Protein 7QF8 (pdb70)

Organism: NCBI:txid861266

Solvent-accessible surface area: 19328 Å² total; per-residue (Å²): 114,22,46,88,63,15,19,0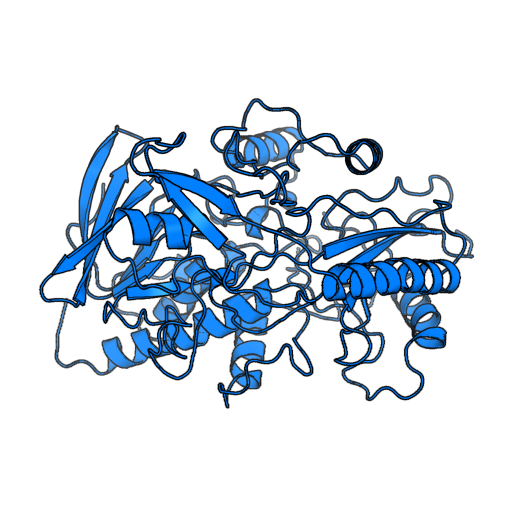,0,0,10,9,1,11,18,13,0,0,0,0,0,32,0,0,11,66,68,3,86,57,4,44,2,1,0,1,12,26,4,32,62,18,15,139,46,46,0,6,3,1,85,48,40,162,74,87,121,55,52,47,120,9,36,146,46,0,4,32,78,17,43,89,58,57,32,13,101,47,23,47,19,12,100,74,43,57,77,109,11,43,33,0,5,12,20,23,152,119,12,55,44,61,134,76,64,57,0,0,30,15,0,3,6,8,3,0,0,0,10,52,3,0,33,38,29,1,11,0,0,51,7,6,40,142,4,72,4,113,46,6,131,40,9,89,96,3,0,75,24,0,32,115,1,0,34,29,42,52,124,15,17,94,66,8,94,22,8,79,51,2,62,104,97,0,25,89,52,14,34,167,79,46,84,95,64,56,94,13,46,43,2,13,4,0,9,86,161,109,50,32,5,13,1,0,0,18,25,0,5,9,112,40,1,91,102,13,123,63,27,98,42,10,19,42,1,10,7,24,101,3,13,54,108,151,42,62,8,21,0,0,30,0,45,9,91,153,69,43,78,78,74,106,0,46,11,129,21,0,0,0,8,20,44,6,1,34,2,0,1,5,0,65,29,22,49,4,101,28,116,2,18,0,44,26,1,1,5,0,22,6,0,8,9,5,0,86,9,149,92,128,173,84,12,44,83,44,5,1,11,6,16,10,4,10,26,68,153,20,20,14,0,2,3,1,2,1,38,63,4,14,40,8,42,12,16,108,56,21,118,144,21,76,3,4,6,0,0,0,1,2,2,4,14,14,36,52,69,109,98,6,54,3,13,14,50,60,139,74,127,49,72,31,43,14,1,18,10,87,0,17,4,118,21,17,156,172,9,93,92,26,17,60,94,0,96,122,29,0,31,133,0,0,130,16,0,2,91,40,68,53,165,191,25,64,66,10,45,36,0,6,7,28,28,9,0,1,0,1,29,3,10,117,83,93,94,33,86,7,1,0,11,28,22,1,38,1,77,90,3,64,8,0,0,0,4,8,33,3,2,2,14,20,28,7,0,3,13,1,21,0,8,2,0,0,3,2,1,49,0,0,64,77,0,3,107,57,36,89,76,53,184,113,162,128

Sequence (494 aa):
RYPAAVDVAIVGSGPTASAYARILSEEAPGATIAMFEVGPTVSNPPGAHVKNIEDPDSRSLAQRASEGPGAGAATVNSPGAVKSGERRARPGTYLLQDGYAFPGEDGMPVAAMSSNVGGMAAHWTAACPRPGGKERIPFLPDLEELLNDADRLLGVTTHAFDGAPFSDLVRERLAAVVDQGRTPAFRVQPMPLAVHRGALVWSGSDVVMGEATRDNPQFELFDESLVTRVLVEDGTAAGVEVQDRRSGDTYQVAARYVVVGADALRTPQLLWASGIRPDALGRYLNDQAQVVFASRLRDVQALSEQSGVAWVPYTDEAPFHGQIMQLDASPVPLADDDPIVPGSIVGLGLFCAKDLQREDRVAFDDDTRDSYGLPAMRIHYRLTERDHVVLDRARQEIVRLGKAVGEPLDERPFVLPPGASLHYQGTTRMGETDDGESVCSPDSQVWQVPGLFVAGNGVIPTATACNPTLTSVALAVRGARKIAEEITSSLLMS

Secondary structure (DSSP, 8-state):
---SEEEEEEE--SHHHHHHHHHHHHH-TT--EEEE-SSPP-SSSTT--GGG---HHHHHHHHHTTSGGGTTS-B--SHHHHHTT-S-BPTT-EE-SSSS--TTS---TT-EE--STTGGGGT---B-PPP-GGGS-TT-TTHHHHHHHHHHHHTEES-TTTT-SSHHHHHHHHHHHH-TT--GGGS-EEPPEEEE----EE--HHHHHHHHHHT-TTEEEESSEEEEEEEEETTEEEEEEEEETTT--EEEEEEEEEEE-S-TTHHHHHHHHTT---TTTTBS-EE-EEEEEEEEES-------SS-EEEE---SSS-EEEEEEEGGG-SS---PPPSSSTT-EEEEEEEEPP---TT-EEEEEEEEE-TTSSEEEEEE----HHHHHHHHHHHHHHHHHHHHHEEESSSS-EEPPTTTT--EE-TT-B-SS-SSS-SB-TTSBBTTSTTEEE-SGGG--S---S--HHHHHHHHHHHHHHHHHHHHH-S---

Foldseek 3Di:
DDDQAFAEEEEAAALLSLLLLQLCLVQVQVGFYEYEFQAEQLDPPGQAALLVVPDPVSSQVSQLSFAQPCSVPDAADAQVSQQVQPLHHHTQKYFAPDQQDDPPFQGASNAIWTGYNQTCLSPALFQQADADDLLDDPVDPCLVVLLVVLCQLLVWDQCLQVVADAAVVLQVLLQVVAVVPDDPSQGKGRGTGSWDPVPIHHGTSCSNNDPSSVVRPSYDYHYSKDFQEQDADPQAGFFTWIQNNVPRDIDTYTHRFYEYARAQQVSLQRCVSHVNDFLQAFFLKDFWWKKKFKAFADDDDSDDNHHHKMWRDADPVQFKIKIKGFQVSDRHRNDDADPRDGSRMIMMMITGFAPGDRQQGWDFAQVDADPVRTTDTNGGHHGDPVNVVSVVSVQVVRVVSRVSRHGIPDPGMGTGRRNVRNQIEQNQEEDPDSPRNHQYHLLQAGPRHHSYGYFDRNHRDTRHNDRCPSSRSSSSNSNSVVSSVCSVPDPDDD

InterPro domains:
  IPR000172 Glucose-methanol-choline oxidoreductase, N-terminal [PF00732] (226-295)
  IPR007867 Glucose-methanol-choline oxidoreductase, C-terminal [PF05199] (383-493)
  IPR036188 FAD/NAD(P)-binding domain superfamily [G3DSA:3.50.50.60] (4-325)
  IPR036188 FAD/NAD(P)-binding domain superfamily [G3DSA:3.50.50.60] (403-504)
  IPR036188 FAD/NAD(P)-binding domain superfamily [SSF51905] (10-504)
  IPR051473 Pyranose 2-oxidase-like [PTHR42784] (9-503)

Structure (mmCIF, N/CA/C/O backbone):
data_7QF8
#
_entry.id   7QF8
#
_cell.length_a   78.448
_cell.length_b   78.796
_cell.length_c   151.313
_cell.angle_alpha   90.000
_cell.angle_beta   90.000
_cell.angle_gamma   90.000
#
_symmetry.space_group_name_H-M   'C 2 2 21'
#
loop_
_entity.id
_entity.type
_entity.pdbx_description
1 polymer 'GMC oxidoreductase family protein'
2 non-polymer 'SULFATE ION'
3 non-polymer 2-AMINO-2-HYDROXYMETHYL-PROPANE-1,3-DIOL
4 non-polymer 'FLAVIN-ADENINE DINUCLEOTIDE'
5 water water
#
loop_
_atom_site.group_PDB
_atom_site.id
_atom_site.type_symbol
_atom_site.label_atom_id
_atom_site.label_alt_id
_atom_site.label_comp_id
_atom_site.label_asym_id
_atom_site.label_entity_id
_atom_site.label_seq_id
_atom_site.pdbx_PDB_ins_code
_atom_site.Cartn_x
_atom_site.Cartn_y
_atom_site.Cartn_z
_atom_site.occupancy
_atom_site.B_iso_or_equiv
_atom_site.auth_seq_id
_atom_site.auth_comp_id
_atom_site.auth_asym_id
_atom_site.auth_atom_id
_atom_site.pdbx_PDB_model_num
ATOM 1 N N . ARG A 1 5 ? -6.189 24.934 73.495 1.00 51.02 5 ARG A N 1
ATOM 2 C CA . ARG A 1 5 ? -4.787 25.364 73.428 1.00 51.07 5 ARG A CA 1
ATOM 3 C C . ARG A 1 5 ? -4.533 26.233 72.209 1.00 50.83 5 ARG A C 1
ATOM 4 O O . ARG A 1 5 ? -3.815 27.239 72.279 1.00 50.94 5 ARG A O 1
ATOM 12 N N . TYR A 1 6 ? -5.116 25.841 71.081 1.00 50.15 6 TYR A N 1
ATOM 13 C CA . TYR A 1 6 ? -4.867 26.516 69.816 1.00 48.75 6 TYR A CA 1
ATOM 14 C C . TYR A 1 6 ? -5.978 27.483 69.418 1.00 49.55 6 TYR A C 1
ATOM 15 O O . TYR A 1 6 ? -7.147 27.230 69.700 1.00 50.50 6 TYR A O 1
ATOM 24 N N . PRO A 1 7 ? -5.644 28.574 68.711 1.00 49.68 7 PRO A N 1
ATOM 25 C CA . PRO A 1 7 ? -6.700 29.462 68.207 1.00 49.79 7 PRO A CA 1
ATOM 26 C C . PRO A 1 7 ? -7.544 28.762 67.128 1.00 49.53 7 PRO A C 1
ATOM 27 O O . PRO A 1 7 ? -7.043 27.887 66.423 1.00 49.82 7 PRO A O 1
ATOM 31 N N . ALA A 1 8 ? -8.823 29.129 67.013 1.00 49.18 8 ALA A N 1
ATOM 32 C CA . ALA A 1 8 ? -9.702 28.538 65.999 1.00 49.14 8 ALA A CA 1
ATOM 33 C C . ALA A 1 8 ? -9.225 28.936 64.594 1.00 48.71 8 ALA A C 1
ATOM 34 O O . ALA A 1 8 ? -9.265 28.115 63.680 1.00 49.00 8 ALA A O 1
ATOM 36 N N . ALA A 1 9 ? -8.726 30.171 64.435 1.00 47.85 9 ALA A N 1
ATOM 37 C CA . ALA A 1 9 ? -8.208 30.637 63.153 1.00 47.69 9 ALA A CA 1
ATOM 38 C C . ALA A 1 9 ? -7.064 31.653 63.277 1.00 47.70 9 ALA A C 1
ATOM 39 O O . ALA A 1 9 ? -6.950 32.367 64.275 1.00 48.01 9 ALA A O 1
ATOM 41 N N . VAL A 1 10 ? -6.214 31.707 62.245 1.00 47.26 10 VAL A N 1
ATOM 42 C CA . VAL A 1 10 ? -5.096 32.639 62.124 1.00 47.01 10 VAL A CA 1
ATOM 43 C C . VAL A 1 10 ? -5.012 33.080 60.637 1.00 46.84 10 VAL A C 1
ATOM 44 O O . VAL A 1 10 ? -5.645 32.473 59.775 1.00 46.69 10 VAL A O 1
ATOM 48 N N . ASP A 1 11 ? -4.205 34.105 60.330 1.00 46.64 11 ASP A N 1
ATOM 49 C CA . ASP A 1 11 ? -3.980 34.506 58.946 1.00 46.28 11 ASP A CA 1
ATOM 50 C C . ASP A 1 11 ? -2.924 33.536 58.371 1.00 45.00 11 ASP A C 1
ATOM 51 O O . ASP A 1 11 ? -3.135 32.959 57.308 1.00 45.27 11 ASP A O 1
ATOM 56 N N . VAL A 1 12 ? -1.817 33.329 59.103 1.00 43.47 12 VAL A N 1
ATOM 57 C CA . VAL A 1 12 ? -0.721 32.444 58.698 1.00 42.55 12 VAL A CA 1
ATOM 58 C C . VAL A 1 12 ? -0.471 31.336 59.729 1.00 40.37 12 VAL A C 1
ATOM 59 O O . VAL A 1 12 ? -0.295 31.612 60.914 1.00 39.47 12 VAL A O 1
ATOM 63 N N . ALA A 1 13 ? -0.460 30.079 59.266 1.00 39.02 13 ALA A N 1
ATOM 64 C CA . ALA A 1 13 ? -0.100 28.931 60.089 1.00 37.67 13 ALA A CA 1
ATOM 65 C C . ALA A 1 13 ? 1.252 28.457 59.570 1.00 35.98 13 ALA A C 1
ATOM 66 O O . ALA A 1 13 ? 1.429 28.272 58.358 1.00 36.02 13 ALA A O 1
ATOM 68 N N . ILE A 1 14 ? 2.234 28.353 60.452 1.00 35.14 14 ILE A N 1
ATOM 69 C CA . ILE A 1 14 ? 3.583 27.924 60.066 1.00 34.40 14 ILE A CA 1
ATOM 70 C C . ILE A 1 14 ? 3.912 26.587 60.695 1.00 34.21 14 ILE A C 1
ATOM 71 O O . ILE A 1 14 ? 3.783 26.414 61.925 1.00 33.38 14 ILE A O 1
ATOM 76 N N . VAL A 1 15 ? 4.329 25.642 59.858 1.00 34.59 15 VAL A N 1
ATOM 77 C CA . VAL A 1 15 ? 4.730 24.310 60.289 1.00 36.21 15 VAL A CA 1
ATOM 78 C C . VAL A 1 15 ? 6.251 24.247 60.455 1.00 37.66 15 VAL A C 1
ATOM 79 O O . VAL A 1 15 ? 6.990 24.514 59.519 1.00 38.14 15 VAL A O 1
ATOM 83 N N . GLY A 1 16 ? 6.696 23.911 61.660 1.00 37.29 16 GLY A N 1
ATOM 84 C CA . GLY A 1 16 ? 8.105 23.851 61.974 1.00 37.39 16 GLY A CA 1
ATOM 85 C C . GLY A 1 16 ? 8.632 25.147 62.556 1.00 37.00 16 GLY A C 1
ATOM 86 O O . GLY A 1 16 ? 7.997 26.200 62.439 1.00 36.76 16 GLY A O 1
ATOM 87 N N . SER A 1 17 ? 9.803 25.079 63.184 1.00 36.59 17 SER A N 1
ATOM 88 C CA . SER A 1 17 ? 10.417 26.253 63.789 1.00 36.49 17 SER A CA 1
ATOM 89 C C . SER A 1 17 ? 11.913 26.327 63.551 1.00 36.49 17 SER A C 1
ATOM 90 O O . SER A 1 17 ? 12.626 26.945 64.343 1.00 36.04 17 SER A O 1
ATOM 93 N N . GLY A 1 18 ? 12.370 25.771 62.428 1.00 36.52 18 GLY A N 1
ATOM 94 C CA . GLY A 1 18 ? 13.760 25.890 62.008 1.00 35.67 18 GLY A CA 1
ATOM 95 C C . GLY A 1 18 ? 14.018 27.279 61.439 1.00 35.00 18 GLY A C 1
ATOM 96 O O . GLY A 1 18 ? 13.125 28.122 61.428 1.00 34.13 18 GLY A O 1
ATOM 97 N N . PRO A 1 19 ? 15.235 27.559 60.947 1.00 35.76 19 PRO A N 1
ATOM 98 C CA . PRO A 1 19 ? 15.525 28.904 60.409 1.00 36.45 19 PRO A CA 1
ATOM 99 C C . PRO A 1 19 ? 14.681 29.358 59.218 1.00 36.60 19 PRO A C 1
ATOM 100 O O . PRO A 1 19 ? 14.478 30.569 59.097 1.00 37.14 19 PRO A O 1
ATOM 104 N N . THR A 1 20 ? 14.192 28.436 58.351 1.00 35.42 20 THR A N 1
ATOM 105 C CA . THR A 1 20 ? 13.365 28.856 57.205 1.00 35.57 20 THR A CA 1
ATOM 106 C C . THR A 1 20 ? 11.935 29.225 57.619 1.00 35.94 20 THR A C 1
ATOM 107 O O . THR A 1 20 ? 11.440 30.258 57.189 1.00 35.57 20 THR A O 1
ATOM 111 N N . ALA A 1 21 ? 11.300 28.428 58.497 1.00 35.97 21 ALA A N 1
ATOM 112 C CA . ALA A 1 21 ? 9.988 28.758 59.040 1.00 36.33 21 ALA A CA 1
ATOM 113 C C . ALA A 1 21 ? 10.111 30.024 59.908 1.00 36.08 21 ALA A C 1
ATOM 114 O O . ALA A 1 21 ? 9.213 30.867 59.895 1.00 35.54 21 ALA A O 1
ATOM 116 N N . SER A 1 22 ? 11.227 30.158 60.652 1.00 36.04 22 SER A N 1
ATOM 117 C CA . SER A 1 22 ? 11.492 31.328 61.481 1.00 36.31 22 SER A CA 1
ATOM 118 C C . SER A 1 22 ? 11.654 32.588 60.623 1.00 36.66 22 SER A C 1
ATOM 119 O O . SER A 1 22 ? 11.259 33.668 61.055 1.00 37.24 22 SER A O 1
ATOM 122 N N . ALA A 1 23 ? 12.201 32.451 59.397 1.00 36.12 23 ALA A N 1
ATOM 123 C CA . ALA A 1 23 ? 12.328 33.567 58.455 1.00 36.42 23 ALA A CA 1
ATOM 124 C C . ALA A 1 23 ? 10.942 34.095 58.053 1.00 36.18 23 ALA A C 1
ATOM 125 O O . ALA A 1 23 ? 10.766 35.305 57.951 1.00 36.21 23 ALA A O 1
ATOM 127 N N . TYR A 1 24 ? 9.952 33.207 57.837 1.00 36.06 24 TYR A N 1
ATOM 128 C CA . TYR A 1 24 ? 8.586 33.653 57.519 1.00 36.48 24 TYR A CA 1
ATOM 129 C C . TYR A 1 24 ? 8.021 34.468 58.691 1.00 36.73 24 TYR A C 1
ATOM 130 O O . TYR A 1 24 ? 7.517 35.574 58.478 1.00 37.18 24 TYR A O 1
ATOM 139 N N . ALA A 1 25 ? 8.199 33.968 59.943 1.00 36.26 25 ALA A N 1
ATOM 140 C CA . ALA A 1 25 ? 7.701 34.646 61.136 1.00 36.84 25 ALA A CA 1
ATOM 141 C C . ALA A 1 25 ? 8.295 36.036 61.312 1.00 37.70 25 ALA A C 1
ATOM 142 O O . ALA A 1 25 ? 7.591 36.957 61.707 1.00 37.84 25 ALA A O 1
ATOM 144 N N . ARG A 1 26 ? 9.579 36.185 60.994 1.00 38.12 26 ARG A N 1
ATOM 145 C CA . ARG A 1 26 ? 10.318 37.430 61.134 1.00 38.57 26 ARG A CA 1
ATOM 146 C C . ARG A 1 26 ? 9.894 38.490 60.130 1.00 38.62 26 ARG A C 1
ATOM 147 O O . ARG A 1 26 ? 9.686 39.624 60.518 1.00 38.61 26 ARG A O 1
ATOM 155 N N . ILE A 1 27 ? 9.840 38.151 58.843 1.00 39.04 27 ILE A N 1
ATOM 156 C CA . ILE A 1 27 ? 9.446 39.099 57.806 1.00 39.28 27 ILE A CA 1
ATOM 157 C C . ILE A 1 27 ? 7.989 39.456 57.923 1.00 39.32 27 ILE A C 1
ATOM 158 O O . ILE A 1 27 ? 7.640 40.614 57.699 1.00 39.82 27 ILE A O 1
ATOM 163 N N . LEU A 1 28 ? 7.129 38.488 58.291 1.00 39.03 28 LEU A N 1
ATOM 164 C CA . LEU A 1 28 ? 5.721 38.791 58.506 1.00 40.31 28 LEU A CA 1
ATOM 165 C C . LEU A 1 28 ? 5.573 39.712 59.731 1.00 40.63 28 LEU A C 1
ATOM 166 O O . LEU A 1 28 ? 4.738 40.604 59.697 1.00 39.86 28 LEU A O 1
ATOM 171 N N . SER A 1 29 ? 6.414 39.540 60.777 1.00 41.23 29 SER A N 1
ATOM 172 C CA . SER A 1 29 ? 6.329 40.419 61.951 1.00 42.10 29 SER A CA 1
ATOM 173 C C . SER A 1 29 ? 6.820 41.823 61.583 1.00 43.39 29 SER A C 1
ATOM 174 O O . SER A 1 29 ? 6.257 42.807 62.055 1.00 43.86 29 SER A O 1
ATOM 177 N N . GLU A 1 30 ? 7.860 41.918 60.748 1.00 43.68 30 GLU A N 1
ATOM 178 C CA . GLU A 1 30 ? 8.383 43.223 60.326 1.00 44.61 30 GLU A CA 1
ATOM 179 C C . GLU A 1 30 ? 7.475 43.939 59.304 1.00 45.57 30 GLU A C 1
ATOM 180 O O . GLU A 1 30 ? 7.259 45.138 59.428 1.00 46.33 30 GLU A O 1
ATOM 186 N N . GLU A 1 31 ? 6.993 43.226 58.270 1.00 45.59 31 GLU A N 1
ATOM 187 C CA . GLU A 1 31 ? 6.270 43.811 57.134 1.00 45.84 31 GLU A CA 1
ATOM 188 C C . GLU A 1 31 ? 4.748 43.729 57.164 1.00 46.79 31 GLU A C 1
ATOM 189 O O . GLU A 1 31 ? 4.114 44.543 56.505 1.00 47.38 31 GLU A O 1
ATOM 195 N N . ALA A 1 32 ? 4.155 42.790 57.908 1.00 47.12 32 ALA A N 1
ATOM 196 C CA . ALA A 1 32 ? 2.690 42.700 58.050 1.00 47.32 32 ALA A CA 1
ATOM 197 C C . ALA A 1 32 ? 2.383 42.617 59.560 1.00 48.18 32 ALA A C 1
ATOM 198 O O . ALA A 1 32 ? 1.989 41.573 60.053 1.00 47.92 32 ALA A O 1
ATOM 200 N N . PRO A 1 33 ? 2.616 43.701 60.321 1.00 49.54 33 PRO A N 1
ATOM 201 C CA . PRO A 1 33 ? 2.519 43.612 61.794 1.00 50.41 33 PRO A CA 1
ATOM 202 C C . PRO A 1 33 ? 1.182 43.223 62.442 1.00 52.42 33 PRO A C 1
ATOM 203 O O . PRO A 1 33 ? 1.208 42.727 63.585 1.00 53.85 33 PRO A O 1
ATOM 207 N N . GLY A 1 34 ? 0.057 43.421 61.762 1.00 51.86 34 GLY A N 1
ATOM 208 C CA . GLY A 1 34 ? -1.233 43.060 62.354 1.00 51.80 34 GLY A CA 1
ATOM 209 C C . GLY A 1 34 ? -1.683 41.627 62.117 1.00 50.89 34 GLY A C 1
ATOM 210 O O . GLY A 1 34 ? -2.616 41.147 62.772 1.00 50.58 34 GLY A O 1
ATOM 211 N N . ALA A 1 35 ? -1.031 40.937 61.184 1.00 49.74 35 ALA A N 1
ATOM 212 C CA . ALA A 1 35 ? -1.363 39.561 60.830 1.00 49.09 35 ALA A CA 1
ATOM 213 C C . ALA A 1 35 ? -1.134 38.560 61.977 1.00 48.55 35 ALA A C 1
ATOM 214 O O . ALA A 1 35 ? -0.058 38.541 62.566 1.00 48.80 35 ALA A O 1
ATOM 216 N N . THR A 1 36 ? -2.139 37.718 62.269 1.00 47.75 36 THR A N 1
ATOM 217 C CA . THR A 1 36 ? -2.029 36.702 63.310 1.00 47.41 36 THR A CA 1
ATOM 218 C C . THR A 1 36 ? -1.278 35.512 62.748 1.00 46.38 36 THR A C 1
ATOM 219 O O . THR A 1 36 ? -1.544 35.071 61.627 1.00 46.98 36 THR A O 1
ATOM 223 N N . ILE A 1 37 ? -0.296 35.037 63.495 1.00 44.77 37 ILE A N 1
ATOM 224 C CA . ILE A 1 37 ? 0.549 33.928 63.072 1.00 44.25 37 ILE A CA 1
ATOM 225 C C . ILE A 1 37 ? 0.616 32.882 64.186 1.00 43.40 37 ILE A C 1
ATOM 226 O O . ILE A 1 37 ? 0.831 33.228 65.349 1.00 43.08 37 ILE A O 1
ATOM 231 N N . ALA A 1 38 ? 0.445 31.613 63.832 1.00 42.33 38 ALA A N 1
ATOM 232 C CA . ALA A 1 38 ? 0.605 30.530 64.783 1.00 41.69 38 ALA A CA 1
ATOM 233 C C . ALA A 1 38 ? 1.699 29.613 64.207 1.00 40.44 38 ALA A C 1
ATOM 234 O O . ALA A 1 38 ? 1.589 29.183 63.065 1.00 40.37 38 ALA A O 1
ATOM 236 N N . MET A 1 39 ? 2.784 29.386 64.963 1.00 39.05 39 MET A N 1
ATOM 237 C CA . MET A 1 39 ? 3.881 28.510 64.554 1.00 38.12 39 MET A CA 1
ATOM 238 C C . MET A 1 39 ? 3.783 27.232 65.381 1.00 37.47 39 MET A C 1
ATOM 239 O O . MET A 1 39 ? 3.611 27.293 66.601 1.00 37.28 39 MET A O 1
ATOM 244 N N . PHE A 1 40 ? 3.794 26.081 64.723 1.00 37.40 40 PHE A N 1
ATOM 245 C CA . PHE A 1 40 ? 3.630 24.795 65.421 1.00 37.85 40 PHE A CA 1
ATOM 246 C C . PHE A 1 40 ? 4.851 23.937 65.233 1.00 36.69 40 PHE A C 1
ATOM 247 O O . PHE A 1 40 ? 5.175 23.603 64.102 1.00 36.50 40 PHE A O 1
ATOM 255 N N . GLU A 1 41 ? 5.477 23.515 66.331 1.00 35.84 41 GLU A N 1
ATOM 256 C CA . GLU A 1 41 ? 6.684 22.697 66.294 1.00 36.07 41 GLU A CA 1
ATOM 257 C C . GLU A 1 41 ? 6.405 21.402 67.055 1.00 37.67 41 GLU A C 1
ATOM 258 O O . GLU A 1 41 ? 5.931 21.453 68.193 1.00 37.51 41 GLU A O 1
ATOM 264 N N . VAL A 1 42 ? 6.694 20.244 66.439 1.00 38.46 42 VAL A N 1
ATOM 265 C CA . VAL A 1 42 ? 6.447 18.932 67.046 1.00 38.90 42 VAL A CA 1
ATOM 266 C C . VAL A 1 42 ? 7.322 18.651 68.263 1.00 39.70 42 VAL A C 1
ATOM 267 O O . VAL A 1 42 ? 6.879 17.994 69.205 1.00 40.47 42 VAL A O 1
ATOM 271 N N . GLY A 1 43 ? 8.556 19.138 68.233 1.00 39.53 43 GLY A N 1
ATOM 272 C CA . GLY A 1 43 ? 9.504 18.934 69.310 1.00 39.33 43 GLY A CA 1
ATOM 273 C C . GLY A 1 43 ? 9.306 19.889 70.459 1.00 40.15 43 GLY A C 1
ATOM 274 O O . GLY A 1 43 ? 8.543 20.845 70.368 1.00 40.86 43 GLY A O 1
ATOM 275 N N . PRO A 1 44 ? 9.977 19.630 71.580 1.00 40.25 44 PRO A N 1
ATOM 276 C CA . PRO A 1 44 ? 9.853 20.534 72.733 1.00 40.67 44 PRO A CA 1
ATOM 277 C C . PRO A 1 44 ? 10.760 21.774 72.632 1.00 41.86 44 PRO A C 1
ATOM 278 O O . PRO A 1 44 ? 11.644 21.846 71.780 1.00 41.71 44 PRO A O 1
ATOM 282 N N . THR A 1 45 ? 10.572 22.744 73.540 1.00 42.87 45 THR A N 1
ATOM 283 C CA . THR A 1 45 ? 11.462 23.905 73.631 1.00 43.55 45 THR A CA 1
ATOM 284 C C . THR A 1 45 ? 12.645 23.422 74.442 1.00 43.56 45 THR A C 1
ATOM 285 O O . THR A 1 45 ? 12.461 22.910 75.552 1.00 43.67 45 THR A O 1
ATOM 289 N N . VAL A 1 46 ? 13.864 23.542 73.900 1.00 43.19 46 VAL A N 1
ATOM 290 C CA . VAL A 1 46 ? 15.057 23.033 74.595 1.00 43.80 46 VAL A CA 1
ATOM 291 C C . VAL A 1 46 ? 16.057 24.137 74.969 1.00 45.52 46 VAL A C 1
ATOM 292 O O . VAL A 1 46 ? 17.166 23.825 75.390 1.00 46.34 46 VAL A O 1
ATOM 296 N N . SER A 1 47 ? 15.697 25.409 74.777 1.00 45.82 47 SER A N 1
ATOM 297 C CA . SER A 1 47 ? 16.624 26.513 74.977 1.00 45.85 47 SER A CA 1
ATOM 298 C C . SER A 1 47 ? 15.898 27.846 75.179 1.00 45.90 47 SER A C 1
ATOM 299 O O . SER A 1 47 ? 14.699 27.946 74.928 1.00 45.63 47 SER A O 1
ATOM 302 N N . ASN A 1 48 ? 16.634 28.874 75.615 1.00 46.45 48 ASN A N 1
ATOM 303 C CA . ASN A 1 48 ? 16.082 30.189 75.928 1.00 47.28 48 ASN A CA 1
ATOM 304 C C . ASN A 1 48 ? 17.012 31.281 75.377 1.00 47.82 48 ASN A C 1
ATOM 305 O O . ASN A 1 48 ? 18.204 31.288 75.688 1.00 48.59 48 ASN A O 1
ATOM 310 N N . PRO A 1 49 ? 16.492 32.238 74.586 1.00 47.11 49 PRO A N 1
ATOM 311 C CA . PRO A 1 49 ? 15.103 32.325 74.092 1.00 47.01 49 PRO A CA 1
ATOM 312 C C . PRO A 1 49 ? 14.742 31.141 73.184 1.00 46.67 49 PRO A C 1
ATOM 313 O O . PRO A 1 49 ? 15.631 30.442 72.724 1.00 46.55 49 PRO A O 1
ATOM 317 N N . PRO A 1 50 ? 13.442 30.836 72.968 1.00 46.34 50 PRO A N 1
ATOM 318 C CA . PRO A 1 50 ? 13.091 29.670 72.132 1.00 45.60 50 PRO A CA 1
ATOM 319 C C . PRO A 1 50 ? 13.855 29.558 70.807 1.00 44.27 50 PRO A C 1
ATOM 320 O O . PRO A 1 50 ? 13.934 30.515 70.027 1.00 44.45 50 PRO A O 1
ATOM 324 N N . GLY A 1 51 ? 14.429 28.389 70.581 1.00 42.43 51 GLY A N 1
ATOM 325 C CA . GLY A 1 51 ? 15.180 28.120 69.369 1.00 41.49 51 GLY A CA 1
ATOM 326 C C . GLY A 1 51 ? 16.647 28.508 69.423 1.00 40.47 51 GLY A C 1
ATOM 327 O O . GLY A 1 51 ? 17.333 28.434 68.396 1.00 38.81 51 GLY A O 1
ATOM 328 N N . ALA A 1 52 ? 17.138 28.973 70.596 1.00 39.99 52 ALA A N 1
ATOM 329 C CA . ALA A 1 52 ? 18.558 29.336 70.722 1.00 40.82 52 ALA A CA 1
ATOM 330 C C . ALA A 1 52 ? 19.443 28.097 70.638 1.00 42.15 52 ALA A C 1
ATOM 331 O O . ALA A 1 52 ? 18.989 26.994 70.934 1.00 43.47 52 ALA A O 1
ATOM 333 N N . HIS A 1 53 ? 20.700 28.270 70.239 1.00 42.26 53 HIS A N 1
ATOM 334 C CA . HIS A 1 53 ? 21.647 27.167 70.117 1.00 42.42 53 HIS A CA 1
ATOM 335 C C . HIS A 1 53 ? 21.914 26.450 71.433 1.00 43.79 53 HIS A C 1
ATOM 336 O O . HIS A 1 53 ? 22.127 27.107 72.457 1.00 43.51 53 HIS A O 1
ATOM 343 N N . VAL A 1 54 ? 21.924 25.102 71.414 1.00 45.34 54 VAL A N 1
ATOM 344 C CA . VAL A 1 54 ? 22.191 24.344 72.634 1.00 47.99 54 VAL A CA 1
ATOM 345 C C . VAL A 1 54 ? 23.629 24.554 73.151 1.00 50.21 54 VAL A C 1
ATOM 346 O O . VAL A 1 54 ? 23.837 24.399 74.346 1.00 50.08 54 VAL A O 1
ATOM 350 N N . LYS A 1 55 ? 24.598 24.956 72.292 1.00 51.62 55 LYS A N 1
ATOM 351 C CA . LYS A 1 55 ? 25.977 25.157 72.773 1.00 53.65 55 LYS A CA 1
ATOM 352 C C . LYS A 1 55 ? 26.132 26.420 73.644 1.00 55.51 55 LYS A C 1
ATOM 353 O O . LYS A 1 55 ? 27.078 26.509 74.439 1.00 56.04 55 LYS A O 1
ATOM 359 N N . ASN A 1 56 ? 25.160 27.342 73.582 1.00 56.25 56 ASN A N 1
ATOM 360 C CA . ASN A 1 56 ? 25.167 28.519 74.443 1.00 57.84 56 ASN A CA 1
ATOM 361 C C . ASN A 1 56 ? 24.667 28.167 75.888 1.00 58.91 56 ASN A C 1
ATOM 362 O O . ASN A 1 56 ? 24.683 29.034 76.766 1.00 59.43 56 ASN A O 1
ATOM 367 N N . ILE A 1 57 ? 24.237 26.893 76.133 1.00 58.99 57 ILE A N 1
ATOM 368 C CA . ILE A 1 57 ? 23.825 26.411 77.456 1.00 59.33 57 ILE A CA 1
ATOM 369 C C . ILE A 1 57 ? 25.133 26.049 78.163 1.00 60.95 57 ILE A C 1
ATOM 370 O O . ILE A 1 57 ? 25.814 25.106 77.752 1.00 60.79 57 ILE A O 1
ATOM 375 N N . GLU A 1 58 ? 25.509 26.829 79.184 1.00 61.89 58 GLU A N 1
ATOM 376 C CA . GLU A 1 58 ? 26.775 26.651 79.879 1.00 63.69 58 GLU A CA 1
ATOM 377 C C . GLU A 1 58 ? 26.947 25.285 80.556 1.00 64.31 58 GLU A C 1
ATOM 378 O O . GLU A 1 58 ? 28.012 24.683 80.435 1.00 64.65 58 GLU A O 1
ATOM 384 N N . ASP A 1 59 ? 25.917 24.810 81.274 1.00 64.13 59 ASP A N 1
ATOM 385 C CA . ASP A 1 59 ? 25.938 23.536 81.994 1.00 64.11 59 ASP A CA 1
ATOM 386 C C . ASP A 1 59 ? 25.991 22.358 81.033 1.00 63.75 59 ASP A C 1
ATOM 387 O O . ASP A 1 59 ? 25.065 22.175 80.251 1.00 63.87 59 ASP A O 1
ATOM 392 N N . PRO A 1 60 ? 27.045 21.523 81.113 1.00 63.40 60 PRO A N 1
ATOM 393 C CA . PRO A 1 60 ? 27.151 20.374 80.195 1.00 63.22 60 PRO A CA 1
ATOM 394 C C . PRO A 1 60 ? 26.058 19.323 80.350 1.00 62.71 60 PRO A C 1
ATOM 395 O O . PRO A 1 60 ? 25.648 18.754 79.345 1.00 62.20 60 PRO A O 1
ATOM 399 N N . ASP A 1 61 ? 25.608 19.040 81.597 1.00 62.30 61 ASP A N 1
ATOM 400 C CA . ASP A 1 61 ? 24.539 18.062 81.844 1.00 62.52 61 ASP A CA 1
ATOM 401 C C . ASP A 1 61 ? 23.203 18.559 81.269 1.00 60.93 61 ASP A C 1
ATOM 402 O O . ASP A 1 61 ? 22.509 17.799 80.593 1.00 61.32 61 ASP A O 1
ATOM 407 N N . SER A 1 62 ? 22.874 19.846 81.493 1.00 58.99 62 SER A N 1
ATOM 408 C CA . SER A 1 62 ? 21.675 20.489 80.941 1.00 57.16 62 SER A CA 1
ATOM 409 C C . SER A 1 62 ? 21.756 20.573 79.400 1.00 54.91 62 SER A C 1
ATOM 410 O O . SER A 1 62 ? 20.733 20.510 78.726 1.00 54.16 62 SER A O 1
ATOM 413 N N . ARG A 1 63 ? 22.965 20.698 78.852 1.00 53.86 63 ARG A N 1
ATOM 414 C CA . ARG A 1 63 ? 23.200 20.749 77.416 1.00 53.14 63 ARG A CA 1
ATOM 415 C C . ARG A 1 63 ? 22.954 19.370 76.799 1.00 53.16 63 ARG A C 1
ATOM 416 O O . ARG A 1 63 ? 22.365 19.277 75.729 1.00 52.95 63 ARG A O 1
ATOM 424 N N . SER A 1 64 ? 23.390 18.300 77.479 1.00 53.55 64 SER A N 1
ATOM 425 C CA . SER A 1 64 ? 23.170 16.925 77.026 1.00 54.55 64 SER A CA 1
ATOM 426 C C . SER A 1 64 ? 21.680 16.605 76.991 1.00 54.32 64 SER A C 1
ATOM 427 O O . SER A 1 64 ? 21.218 15.954 76.056 1.00 54.69 64 SER A O 1
ATOM 430 N N . LEU A 1 65 ? 20.929 17.076 78.001 1.00 53.63 65 LEU A N 1
ATOM 431 C CA . LEU A 1 65 ? 19.487 16.859 78.084 1.00 53.59 65 LEU A CA 1
ATOM 432 C C . LEU A 1 65 ? 18.734 17.586 76.961 1.00 51.45 65 LEU A C 1
ATOM 433 O O . LEU A 1 65 ? 17.772 17.051 76.413 1.00 50.66 65 LEU A O 1
ATOM 438 N N . ALA A 1 66 ? 19.180 18.793 76.611 1.00 50.41 66 ALA A N 1
ATOM 439 C CA . ALA A 1 66 ? 18.563 19.560 75.536 1.00 49.79 66 ALA A CA 1
ATOM 440 C C . ALA A 1 66 ? 18.790 18.862 74.181 1.00 49.35 66 ALA A C 1
ATOM 441 O O . ALA A 1 66 ? 17.913 18.889 73.308 1.00 49.73 66 ALA A O 1
ATOM 443 N N . GLN A 1 67 ? 19.966 18.228 74.010 1.00 48.42 67 GLN A N 1
ATOM 444 C CA . GLN A 1 67 ? 20.313 17.460 72.816 1.00 47.94 67 GLN A CA 1
ATOM 445 C C . GLN A 1 67 ? 19.478 16.177 72.751 1.00 46.85 67 GLN A C 1
ATOM 446 O O . GLN A 1 67 ? 18.904 15.887 71.705 1.00 46.22 67 GLN A O 1
ATOM 452 N N . ARG A 1 68 ? 19.396 15.419 73.862 1.00 46.37 68 ARG A N 1
ATOM 453 C CA . ARG A 1 68 ? 18.604 14.190 73.955 1.00 47.16 68 ARG A CA 1
ATOM 454 C C . ARG A 1 68 ? 17.120 14.457 73.646 1.00 46.12 68 ARG A C 1
ATOM 455 O O . ARG A 1 68 ? 16.538 13.738 72.832 1.00 46.58 68 ARG A O 1
ATOM 463 N N . ALA A 1 69 ? 16.514 15.503 74.255 1.00 44.60 69 ALA A N 1
ATOM 464 C CA . ALA A 1 69 ? 15.106 15.841 73.983 1.00 44.01 69 ALA A CA 1
ATOM 465 C C . ALA A 1 69 ? 14.842 16.260 72.528 1.00 43.23 69 ALA A C 1
ATOM 466 O O . ALA A 1 69 ? 13.687 16.373 72.135 1.00 43.77 69 ALA A O 1
ATOM 468 N N . SER A 1 70 ? 15.891 16.520 71.752 1.00 42.07 70 SER A N 1
ATOM 469 C CA . SER A 1 70 ? 15.783 16.909 70.340 1.00 41.30 70 SER A CA 1
ATOM 470 C C . SER A 1 70 ? 15.814 15.712 69.388 1.00 41.17 70 SER A C 1
ATOM 471 O O . SER A 1 70 ? 15.651 15.899 68.184 1.00 40.71 70 SER A O 1
ATOM 474 N N . GLU A 1 71 ? 16.054 14.500 69.904 1.00 41.94 71 GLU A N 1
ATOM 475 C CA . GLU A 1 71 ? 16.263 13.337 69.068 1.00 43.94 71 GLU A CA 1
ATOM 476 C C . GLU A 1 71 ? 15.047 12.479 68.811 1.00 45.77 71 GLU A C 1
ATOM 477 O O . GLU A 1 71 ? 15.232 11.350 68.389 1.00 45.45 71 GLU A O 1
ATOM 483 N N . GLY A 1 72 ? 13.838 12.999 69.023 1.00 47.85 72 GLY A N 1
ATOM 484 C CA . GLY A 1 72 ? 12.589 12.266 68.791 1.00 50.43 72 GLY A CA 1
ATOM 485 C C . GLY A 1 72 ? 12.558 10.814 69.242 1.00 52.90 72 GLY A C 1
ATOM 486 O O . GLY A 1 72 ? 12.706 10.520 70.428 1.00 53.22 72 GLY A O 1
ATOM 487 N N . PRO A 1 73 ? 12.435 9.872 68.296 1.00 54.64 73 PRO A N 1
ATOM 488 C CA . PRO A 1 73 ? 12.443 8.441 68.672 1.00 56.15 73 PRO A CA 1
ATOM 489 C C . PRO A 1 73 ? 13.839 7.844 68.970 1.00 58.20 73 PRO A C 1
ATOM 490 O O . PRO A 1 73 ? 13.949 6.750 69.539 1.00 58.32 73 PRO A O 1
ATOM 494 N N . GLY A 1 74 ? 14.893 8.545 68.559 1.00 59.26 74 GLY A N 1
ATOM 495 C CA . GLY A 1 74 ? 16.267 8.126 68.798 1.00 60.72 74 GLY A CA 1
ATOM 496 C C . GLY A 1 74 ? 16.872 8.771 70.032 1.00 62.22 74 GLY A C 1
ATOM 497 O O . GLY A 1 74 ? 18.093 8.919 70.115 1.00 62.09 74 GLY A O 1
ATOM 498 N N . ALA A 1 75 ? 16.019 9.174 71.000 1.00 63.40 75 ALA A N 1
ATOM 499 C CA . ALA A 1 75 ? 16.456 9.813 72.239 1.00 65.17 75 ALA A CA 1
ATOM 500 C C . ALA A 1 75 ? 17.332 8.867 73.072 1.00 67.53 75 ALA A C 1
ATOM 501 O O . ALA A 1 75 ? 18.401 9.265 73.539 1.00 68.31 75 ALA A O 1
ATOM 503 N N . GLY A 1 76 ? 16.912 7.610 73.188 1.00 68.24 76 GLY A N 1
ATOM 504 C CA . GLY A 1 76 ? 17.657 6.610 73.935 1.00 69.41 76 GLY A CA 1
ATOM 505 C C . GLY A 1 76 ? 18.611 5.794 73.086 1.00 70.09 76 GLY A C 1
ATOM 506 O O . GLY A 1 76 ? 18.863 4.623 73.384 1.00 70.61 76 GLY A O 1
ATOM 507 N N . ALA A 1 77 ? 19.157 6.400 72.025 1.00 69.87 77 ALA A N 1
ATOM 508 C CA . ALA A 1 77 ? 20.112 5.710 71.160 1.00 69.89 77 ALA A CA 1
ATOM 509 C C . ALA A 1 77 ? 21.512 6.306 71.305 1.00 69.82 77 ALA A C 1
ATOM 510 O O . ALA A 1 77 ? 21.648 7.503 71.577 1.00 69.80 77 ALA A O 1
ATOM 512 N N . ALA A 1 78 ? 22.553 5.465 71.135 1.00 69.47 78 ALA A N 1
ATOM 513 C CA . ALA A 1 78 ? 23.950 5.901 71.193 1.00 69.49 78 ALA A CA 1
ATOM 514 C C . ALA A 1 78 ? 24.245 6.870 70.030 1.00 69.29 78 ALA A C 1
ATOM 515 O O . ALA A 1 78 ? 23.709 6.695 68.932 1.00 69.62 78 ALA A O 1
ATOM 517 N N . THR A 1 79 ? 25.043 7.919 70.281 1.00 68.56 79 THR A N 1
ATOM 518 C CA . THR A 1 79 ? 25.331 8.918 69.252 1.00 68.38 79 THR A CA 1
ATOM 519 C C . THR A 1 79 ? 26.841 8.999 68.882 1.00 67.99 79 THR A C 1
ATOM 520 O O . THR A 1 79 ? 27.687 8.396 69.544 1.00 68.13 79 THR A O 1
ATOM 524 N N . VAL A 1 80 ? 27.153 9.719 67.790 1.00 67.23 80 VAL A N 1
ATOM 525 C CA . VAL A 1 80 ? 28.500 9.945 67.276 1.00 67.11 80 VAL A CA 1
ATOM 526 C C . VAL A 1 80 ? 29.024 11.261 67.858 1.00 67.53 80 VAL A C 1
ATOM 527 O O . VAL A 1 80 ? 28.644 12.334 67.383 1.00 67.77 80 VAL A O 1
ATOM 531 N N . ASN A 1 81 ? 29.863 11.194 68.895 1.00 67.69 81 ASN A N 1
ATOM 532 C CA . ASN A 1 81 ? 30.400 12.410 69.513 1.00 68.47 81 ASN A CA 1
ATOM 533 C C . ASN A 1 81 ? 31.900 12.318 69.755 1.00 68.25 81 ASN A C 1
ATOM 534 O O . ASN A 1 81 ? 32.388 12.690 70.822 1.00 68.81 81 ASN A O 1
ATOM 539 N N . SER A 1 82 ? 32.618 11.806 68.759 1.00 67.07 82 SER A N 1
ATOM 540 C CA . SER A 1 82 ? 34.066 11.647 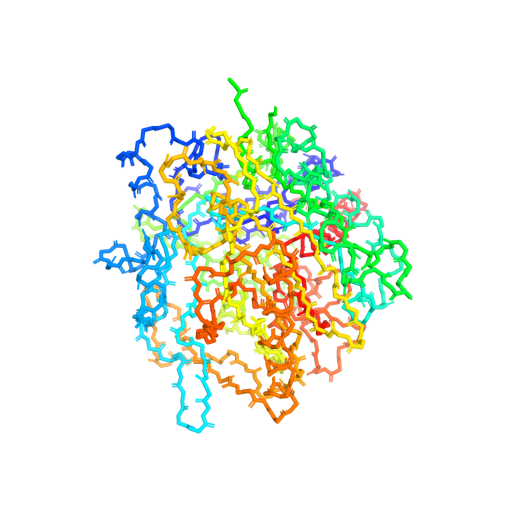68.777 1.00 66.86 82 SER A CA 1
ATOM 541 C C . SER A 1 82 ? 34.539 11.365 67.352 1.00 66.63 82 SER A C 1
ATOM 542 O O . SER A 1 82 ? 33.793 10.780 66.561 1.00 66.06 82 SER A O 1
ATOM 545 N N . PRO A 1 83 ? 35.779 11.758 67.000 1.00 66.67 83 PRO A N 1
ATOM 546 C CA . PRO A 1 83 ? 36.272 11.477 65.638 1.00 66.79 83 PRO A CA 1
ATOM 547 C C . PRO A 1 83 ? 36.470 9.982 65.356 1.00 66.71 83 PRO A C 1
ATOM 548 O O . PRO A 1 83 ? 36.400 9.568 64.205 1.00 66.80 83 PRO A O 1
ATOM 552 N N . GLY A 1 84 ? 36.703 9.186 66.395 1.00 66.50 84 GLY A N 1
ATOM 553 C CA . GLY A 1 84 ? 36.831 7.743 66.245 1.00 66.51 84 GLY A CA 1
ATOM 554 C C . GLY A 1 84 ? 35.507 7.115 65.835 1.00 66.37 84 GLY A C 1
ATOM 555 O O . GLY A 1 84 ? 35.476 6.182 65.024 1.00 66.35 84 GLY A O 1
ATOM 556 N N . ALA A 1 85 ? 34.397 7.651 66.372 1.00 66.02 85 ALA A N 1
ATOM 557 C CA . ALA A 1 85 ? 33.054 7.171 66.066 1.00 66.58 85 ALA A CA 1
ATOM 558 C C . ALA A 1 85 ? 32.631 7.553 64.629 1.00 67.01 85 ALA A C 1
ATOM 559 O O . ALA A 1 85 ? 31.877 6.812 63.997 1.00 67.35 85 ALA A O 1
ATOM 561 N N . VAL A 1 86 ? 33.120 8.695 64.115 1.00 66.64 86 VAL A N 1
ATOM 562 C CA . VAL A 1 86 ? 32.812 9.129 62.756 1.00 67.05 86 VAL A CA 1
ATOM 563 C C . VAL A 1 86 ? 33.494 8.187 61.767 1.00 67.66 86 VAL A C 1
ATOM 564 O O . VAL A 1 86 ? 32.855 7.706 60.831 1.00 68.14 86 VAL A O 1
ATOM 568 N N . LYS A 1 87 ? 34.786 7.895 62.004 1.00 67.55 87 LYS A N 1
ATOM 569 C CA . LYS A 1 87 ? 35.598 7.018 61.163 1.00 67.74 87 LYS A CA 1
ATOM 570 C C . LYS A 1 87 ? 35.181 5.547 61.261 1.00 67.76 87 LYS A C 1
ATOM 571 O O . LYS A 1 87 ? 35.487 4.772 60.358 1.00 67.93 87 LYS A O 1
ATOM 577 N N . SER A 1 88 ? 34.521 5.142 62.360 1.00 67.45 88 SER A N 1
ATOM 578 C CA . SER A 1 88 ? 34.074 3.751 62.499 1.00 67.47 88 SER A CA 1
ATOM 579 C C . SER A 1 88 ? 32.887 3.395 61.582 1.00 67.22 88 SER A C 1
ATOM 580 O O . SER A 1 88 ? 32.606 2.218 61.383 1.00 67.32 88 SER A O 1
ATOM 583 N N . GLY A 1 89 ? 32.222 4.405 61.026 1.00 66.96 89 GLY A N 1
ATOM 584 C CA . GLY A 1 89 ? 31.093 4.225 60.127 1.00 66.94 89 GLY A CA 1
ATOM 585 C C . GLY A 1 89 ? 29.901 3.560 60.779 1.00 66.59 89 GLY A C 1
ATOM 586 O O . GLY A 1 89 ? 29.126 2.879 60.104 1.00 66.53 89 GLY A O 1
ATOM 587 N N . GLU A 1 90 ? 29.766 3.711 62.107 1.00 66.10 90 GLU A N 1
ATOM 588 C CA . GLU A 1 90 ? 28.628 3.127 62.806 1.00 66.15 90 GLU A CA 1
ATOM 589 C C . GLU A 1 90 ? 27.357 3.883 62.378 1.00 64.57 90 GLU A C 1
ATOM 590 O O . GLU A 1 90 ? 27.414 5.086 62.105 1.00 64.91 90 GLU A O 1
ATOM 596 N N . ARG A 1 91 ? 26.247 3.159 62.205 1.00 62.64 91 ARG A N 1
ATOM 597 C CA . ARG A 1 91 ? 25.012 3.779 61.742 1.00 61.12 91 ARG A CA 1
ATOM 598 C C . ARG A 1 91 ? 24.296 4.487 62.887 1.00 58.64 91 ARG A C 1
ATOM 599 O O . ARG A 1 91 ? 23.217 4.072 63.304 1.00 57.96 91 ARG A O 1
ATOM 607 N N . ARG A 1 92 ? 24.932 5.547 63.404 1.00 56.74 92 ARG A N 1
ATOM 608 C CA . ARG A 1 92 ? 24.440 6.352 64.511 1.00 55.43 92 ARG A CA 1
ATOM 609 C C . ARG A 1 92 ? 24.341 7.832 64.123 1.00 52.73 92 ARG A C 1
ATOM 610 O O . ARG A 1 92 ? 24.996 8.301 63.198 1.00 52.26 92 ARG A O 1
ATOM 618 N N . ALA A 1 93 ? 23.470 8.548 64.807 1.00 51.04 93 ALA A N 1
ATOM 619 C CA . ALA A 1 93 ? 23.256 9.963 64.560 1.00 49.69 93 ALA A CA 1
ATOM 620 C C . ALA A 1 93 ? 24.194 10.810 65.426 1.00 48.32 93 ALA A C 1
ATOM 621 O O . ALA A 1 93 ? 24.700 10.314 66.431 1.00 48.36 93 ALA A O 1
ATOM 623 N N . ARG A 1 94 ? 24.434 12.074 65.048 1.00 46.90 94 ARG A N 1
ATOM 624 C CA . ARG A 1 94 ? 25.209 12.964 65.915 1.00 46.21 94 ARG A CA 1
ATOM 625 C C . ARG A 1 94 ? 24.231 13.598 66.947 1.00 46.10 94 ARG A C 1
ATOM 626 O O . ARG A 1 94 ? 23.018 13.612 66.706 1.00 45.42 94 ARG A O 1
ATOM 634 N N . PRO A 1 95 ? 24.703 14.025 68.134 1.00 46.12 95 PRO A N 1
ATOM 635 C CA . PRO A 1 95 ? 23.768 14.554 69.153 1.00 45.99 95 PRO A CA 1
ATOM 636 C C . PRO A 1 95 ? 22.820 15.650 68.666 1.00 45.61 95 PRO A C 1
ATOM 637 O O . PRO A 1 95 ? 23.193 16.494 67.857 1.00 45.62 95 PRO A O 1
ATOM 641 N N . GLY A 1 96 ? 21.579 15.598 69.135 1.00 44.70 96 GLY A N 1
ATOM 642 C CA . GLY A 1 96 ? 20.555 16.549 68.711 1.00 43.76 96 GLY A CA 1
ATOM 643 C C . GLY A 1 96 ? 19.832 16.149 67.435 1.00 42.03 96 GLY A C 1
ATOM 644 O O . GLY A 1 96 ? 18.927 16.851 66.991 1.00 40.93 96 GLY A O 1
ATOM 645 N N . THR A 1 97 ? 20.234 15.023 66.821 1.00 41.40 97 THR A N 1
ATOM 646 C CA . THR A 1 97 ? 19.610 14.522 65.596 1.00 41.38 97 THR A CA 1
ATOM 647 C C . THR A 1 97 ? 19.221 13.039 65.757 1.00 40.60 97 THR A C 1
ATOM 648 O O . THR A 1 97 ? 19.700 12.367 66.667 1.00 39.48 97 THR A O 1
ATOM 652 N N . TYR A 1 98 ? 18.360 12.535 64.869 1.00 40.57 98 TYR A N 1
ATOM 653 C CA . TYR A 1 98 ? 17.962 11.130 64.871 1.00 40.36 98 TYR A CA 1
ATOM 654 C C . TYR A 1 98 ? 17.903 10.550 63.450 1.00 40.30 98 TYR A C 1
ATOM 655 O O . TYR A 1 98 ? 17.642 11.280 62.496 1.00 38.62 98 TYR A O 1
ATOM 664 N N . LEU A 1 99 ? 18.135 9.239 63.311 1.00 41.31 99 LEU A N 1
ATOM 665 C CA . LEU A 1 99 ? 18.114 8.602 61.990 1.00 42.87 99 LEU A CA 1
ATOM 666 C C . LEU A 1 99 ? 16.781 7.878 61.727 1.00 45.62 99 LEU A C 1
ATOM 667 O O . LEU A 1 99 ? 16.010 7.607 62.648 1.00 44.90 99 LEU A O 1
ATOM 672 N N . LEU A 1 100 ? 16.546 7.504 60.461 1.00 48.08 100 LEU A N 1
ATOM 673 C CA . LEU A 1 100 ? 15.424 6.646 60.109 1.00 50.73 100 LEU A CA 1
ATOM 674 C C . LEU A 1 100 ? 15.731 5.244 60.650 1.00 53.15 100 LEU A C 1
ATOM 675 O O . LEU A 1 100 ? 16.902 4.845 60.659 1.00 53.23 100 LEU A O 1
ATOM 680 N N . GLN A 1 101 ? 14.710 4.477 61.057 1.00 55.24 101 GLN A N 1
ATOM 681 C CA . GLN A 1 101 ? 14.969 3.111 61.531 1.00 57.63 101 GLN A CA 1
ATOM 682 C C . GLN A 1 101 ? 14.941 2.076 60.401 1.00 59.06 101 GLN A C 1
ATOM 683 O O . GLN A 1 101 ? 15.646 1.068 60.482 1.00 59.47 101 GLN A O 1
ATOM 689 N N . ASP A 1 102 ? 14.203 2.368 59.323 1.00 59.81 102 ASP A N 1
ATOM 690 C CA . ASP A 1 102 ? 14.063 1.524 58.134 1.00 61.07 102 ASP A CA 1
ATOM 691 C C . ASP A 1 102 ? 13.824 2.421 56.888 1.00 60.73 102 ASP A C 1
ATOM 692 O O . ASP A 1 102 ? 13.756 3.636 57.009 1.00 60.93 102 ASP A O 1
ATOM 697 N N . GLY A 1 103 ? 13.734 1.822 55.709 1.00 60.29 103 GLY A N 1
ATOM 698 C CA . GLY A 1 103 ? 13.467 2.529 54.468 1.00 60.54 103 GLY A CA 1
ATOM 699 C C . GLY A 1 103 ? 14.527 3.513 54.026 1.00 60.62 103 GLY A C 1
ATOM 700 O O . GLY A 1 103 ? 14.240 4.373 53.202 1.00 60.69 103 GLY A O 1
ATOM 701 N N . TYR A 1 104 ? 15.752 3.415 54.564 1.00 60.52 104 TYR A N 1
ATOM 702 C CA . TYR A 1 104 ? 16.824 4.330 54.178 1.00 61.06 104 TYR A CA 1
ATOM 703 C C . TYR A 1 104 ? 17.631 3.836 52.963 1.00 61.43 104 TYR A C 1
ATOM 704 O O . TYR A 1 104 ? 18.266 4.641 52.297 1.00 60.89 104 TYR A O 1
ATOM 713 N N . ALA A 1 105 ? 17.589 2.528 52.667 1.00 62.05 105 ALA A N 1
ATOM 714 C CA . ALA A 1 105 ? 18.293 1.964 51.520 1.00 63.38 105 ALA A CA 1
ATOM 715 C C . ALA A 1 105 ? 17.500 0.808 50.887 1.00 64.61 105 ALA A C 1
ATOM 716 O O . ALA A 1 105 ? 16.702 0.145 51.556 1.00 64.27 105 ALA A O 1
ATOM 718 N N . PHE A 1 106 ? 17.709 0.601 49.583 1.00 65.51 106 PHE A N 1
ATOM 719 C CA . PHE A 1 106 ? 17.058 -0.448 48.798 1.00 66.67 106 PHE A CA 1
ATOM 720 C C . PHE A 1 106 ? 18.096 -1.163 47.920 1.00 67.22 106 PHE A C 1
ATOM 721 O O . PHE A 1 106 ? 19.105 -0.564 47.548 1.00 67.62 106 PHE A O 1
ATOM 729 N N . PRO A 1 107 ? 17.888 -2.454 47.600 1.00 67.09 107 PRO A N 1
ATOM 730 C CA . PRO A 1 107 ? 18.883 -3.177 46.787 1.00 67.02 107 PRO A CA 1
ATOM 731 C C . PRO A 1 107 ? 19.184 -2.516 45.442 1.00 66.88 107 PRO A C 1
ATOM 732 O O . PRO A 1 107 ? 18.269 -2.029 44.771 1.00 67.46 107 PRO A O 1
ATOM 736 N N . GLY A 1 108 ? 20.466 -2.484 45.088 1.00 65.65 108 GLY A N 1
ATOM 737 C CA . GLY A 1 108 ? 20.948 -1.861 43.857 1.00 65.15 108 GLY A CA 1
ATOM 738 C C . GLY A 1 108 ? 21.041 -0.343 43.912 1.00 64.06 108 GLY A C 1
ATOM 739 O O . GLY A 1 108 ? 21.266 0.306 42.888 1.00 64.32 108 GLY A O 1
ATOM 740 N N . GLU A 1 109 ? 20.858 0.236 45.103 1.00 62.45 109 GLU A N 1
ATOM 741 C CA . GLU A 1 109 ? 20.902 1.672 45.344 1.00 61.67 109 GLU A CA 1
ATOM 742 C C . GLU A 1 109 ? 21.715 1.960 46.610 1.00 60.28 109 GLU A C 1
ATOM 743 O O . GLU A 1 109 ? 21.816 1.108 47.497 1.00 61.26 109 GLU A O 1
ATOM 749 N N . ASP A 1 110 ? 22.270 3.169 46.707 1.00 57.60 110 ASP A N 1
ATOM 750 C CA . ASP A 1 110 ? 23.063 3.556 47.864 1.00 55.54 110 ASP A CA 1
ATOM 751 C C . ASP A 1 110 ? 22.216 3.946 49.059 1.00 53.57 110 ASP A C 1
ATOM 752 O O . ASP A 1 110 ? 22.607 3.702 50.198 1.00 53.77 110 ASP A O 1
ATOM 757 N N . GLY A 1 111 ? 21.101 4.612 48.792 1.00 51.48 111 GLY A N 1
ATOM 758 C CA . GLY A 1 111 ? 20.228 5.142 49.822 1.00 50.13 111 GLY A CA 1
ATOM 759 C C . GLY A 1 111 ? 20.906 6.225 50.630 1.00 48.59 111 GLY A C 1
ATOM 760 O O . GLY A 1 111 ? 21.943 6.750 50.231 1.00 48.14 111 GLY A O 1
ATOM 761 N N . MET A 1 112 ? 20.324 6.575 51.772 1.00 47.31 112 MET A N 1
ATOM 762 C CA . MET A 1 112 ? 20.926 7.535 52.689 1.00 46.38 112 MET A CA 1
ATOM 763 C C . MET A 1 112 ? 20.869 6.925 54.079 1.00 45.85 112 MET A C 1
ATOM 764 O O . MET A 1 112 ? 19.968 7.217 54.844 1.00 45.57 112 MET A O 1
ATOM 769 N N . PRO A 1 113 ? 21.793 6.005 54.389 1.00 45.40 113 PRO A N 1
ATOM 770 C CA . PRO A 1 113 ? 21.747 5.345 55.702 1.00 45.11 113 PRO A CA 1
ATOM 771 C C . PRO A 1 113 ? 21.822 6.266 56.911 1.00 44.73 113 PRO A C 1
ATOM 772 O O . PRO A 1 113 ? 21.284 5.922 57.951 1.00 45.63 113 PRO A O 1
ATOM 776 N N . VAL A 1 114 ? 22.489 7.423 56.794 1.00 43.53 114 VAL A N 1
ATOM 777 C CA . VAL A 1 114 ? 22.621 8.326 57.934 1.00 42.37 114 VAL A CA 1
ATOM 778 C C . VAL A 1 114 ? 21.848 9.648 57.750 1.00 41.84 114 VAL A C 1
ATOM 779 O O . VAL A 1 114 ? 22.180 10.657 58.374 1.00 42.15 114 VAL A O 1
ATOM 783 N N . ALA A 1 115 ? 20.762 9.614 56.972 1.00 41.34 115 ALA A N 1
ATOM 784 C CA . ALA A 1 115 ? 19.825 10.733 56.793 1.00 41.58 115 ALA A CA 1
ATOM 785 C C . ALA A 1 115 ? 19.253 11.082 58.169 1.00 41.45 115 ALA A C 1
ATOM 786 O O . ALA A 1 115 ? 18.698 10.209 58.842 1.00 41.70 115 ALA A O 1
ATOM 788 N N . ALA A 1 116 ? 19.473 12.319 58.618 1.00 40.76 116 ALA A N 1
ATOM 789 C CA . ALA A 1 116 ? 19.057 12.715 59.955 1.00 39.98 116 ALA A CA 1
ATOM 790 C C . ALA A 1 116 ? 18.080 13.898 59.970 1.00 39.88 116 ALA A C 1
ATOM 791 O O . ALA A 1 116 ? 17.974 14.646 58.986 1.00 39.36 116 ALA A O 1
ATOM 793 N N . MET A 1 117 ? 17.344 14.024 61.093 1.00 39.29 117 MET A N 1
ATOM 794 C CA . MET A 1 117 ? 16.325 15.024 61.380 1.00 39.66 117 MET A CA 1
ATOM 795 C C . MET A 1 117 ? 16.503 15.515 62.850 1.00 39.79 117 MET A C 1
ATOM 796 O O . MET A 1 117 ? 17.041 14.781 63.674 1.00 39.79 117 MET A O 1
ATOM 801 N N . SER A 1 118 ? 16.033 16.729 63.178 1.00 39.25 118 SER A N 1
ATOM 802 C CA . SER A 1 118 ? 16.025 17.225 64.564 1.00 39.66 118 SER A CA 1
ATOM 803 C C . SER A 1 118 ? 14.562 17.598 64.913 1.00 39.81 118 SER A C 1
ATOM 804 O O . SER A 1 118 ? 13.858 18.148 64.069 1.00 39.62 118 SER A O 1
ATOM 807 N N . SER A 1 119 ? 14.105 17.288 66.130 1.00 39.43 119 SER A N 1
ATOM 808 C CA . SER A 1 119 ? 12.751 17.616 66.551 1.00 39.64 119 SER A CA 1
ATOM 809 C C . SER A 1 119 ? 12.810 18.455 67.803 1.00 39.92 119 SER A C 1
ATOM 810 O O . SER A 1 119 ? 12.852 17.936 68.921 1.00 40.20 119 SER A O 1
ATOM 813 N N . ASN A 1 120 ? 12.832 19.775 67.608 1.00 39.50 120 ASN A N 1
ATOM 814 C CA . ASN A 1 120 ? 12.917 20.719 68.723 1.00 38.78 120 ASN A CA 1
ATOM 815 C C . ASN A 1 120 ? 12.591 22.122 68.225 1.00 37.56 120 ASN A C 1
ATOM 816 O O . ASN A 1 120 ? 12.705 22.391 67.026 1.00 36.58 120 ASN A O 1
ATOM 821 N N . VAL A 1 121 ? 12.302 23.049 69.153 1.00 37.29 121 VAL A N 1
ATOM 822 C CA . VAL A 1 121 ? 12.124 24.449 68.782 1.00 37.60 121 VAL A CA 1
ATOM 823 C C . VAL A 1 121 ? 13.491 24.976 68.345 1.00 37.68 121 VAL A C 1
ATOM 824 O O . VAL A 1 121 ? 14.496 24.781 69.046 1.00 37.84 121 VAL A O 1
ATOM 828 N N . GLY A 1 122 ? 13.536 25.481 67.114 1.00 36.99 122 GLY A N 1
ATOM 829 C CA . GLY A 1 122 ? 14.772 25.922 66.495 1.00 36.83 122 GLY A CA 1
ATOM 830 C C . GLY A 1 122 ? 15.295 24.990 65.417 1.00 37.10 122 GLY A C 1
ATOM 831 O O . GLY A 1 122 ? 16.214 25.362 64.686 1.00 37.32 122 GLY A O 1
ATOM 832 N N . GLY A 1 123 ? 14.729 23.780 65.320 1.00 36.70 123 GLY A N 1
ATOM 833 C CA . GLY A 1 123 ? 15.144 22.798 64.323 1.00 36.62 123 GLY A CA 1
ATOM 834 C C . GLY A 1 123 ? 16.607 22.411 64.436 1.00 36.03 123 GLY A C 1
ATOM 835 O O . GLY A 1 123 ? 17.168 22.432 65.536 1.00 35.15 123 GLY A O 1
ATOM 836 N N . MET A 1 124 ? 17.250 22.094 63.289 1.00 35.31 124 MET A N 1
ATOM 837 C CA . MET A 1 124 ? 18.666 21.758 63.278 1.00 36.11 124 MET A CA 1
ATOM 838 C C . MET A 1 124 ? 19.558 22.985 63.546 1.00 35.94 124 MET A C 1
ATOM 839 O O . MET A 1 124 ? 20.724 22.813 63.902 1.00 35.36 124 MET A O 1
ATOM 844 N N . ALA A 1 125 ? 19.036 24.217 63.332 1.00 35.43 125 ALA A N 1
ATOM 845 C CA . ALA A 1 125 ? 19.823 25.416 63.634 1.00 35.18 125 ALA A CA 1
ATOM 846 C C . ALA A 1 125 ? 20.058 25.570 65.177 1.00 34.72 125 ALA A C 1
ATOM 847 O O . ALA A 1 125 ? 20.933 26.334 65.586 1.00 34.11 125 ALA A O 1
ATOM 849 N N . ALA A 1 126 ? 19.341 24.795 66.026 1.00 34.58 126 ALA A N 1
ATOM 850 C CA . ALA A 1 126 ? 19.675 24.778 67.468 1.00 35.59 126 ALA A CA 1
ATOM 851 C C . ALA A 1 126 ? 20.974 23.916 67.699 1.00 36.16 126 ALA A C 1
ATOM 852 O O . ALA A 1 126 ? 21.478 23.869 68.819 1.00 36.30 126 ALA A O 1
ATOM 854 N N . HIS A 1 127 ? 21.498 23.238 66.646 1.00 36.39 127 HIS A N 1
ATOM 855 C CA . HIS A 1 127 ? 22.652 22.333 66.758 1.00 37.32 127 HIS A CA 1
ATOM 856 C C . HIS A 1 127 ? 23.725 22.548 65.689 1.00 37.65 127 HIS A C 1
ATOM 857 O O . HIS A 1 127 ? 24.748 21.883 65.750 1.00 39.08 127 HIS A O 1
ATOM 864 N N . TRP A 1 128 ? 23.488 23.424 64.701 1.00 36.50 128 TRP A N 1
ATOM 865 C CA . TRP A 1 128 ? 24.357 23.586 63.534 1.00 36.30 128 TRP A CA 1
ATOM 866 C C . TRP A 1 128 ? 25.719 24.309 63.770 1.00 37.67 128 TRP A C 1
ATOM 867 O O . TRP A 1 128 ? 25.960 24.827 64.854 1.00 38.46 128 TRP A O 1
ATOM 878 N N . THR A 1 129 ? 26.588 24.351 62.744 1.00 38.44 129 THR A N 1
ATOM 879 C CA . THR A 1 129 ? 27.879 25.052 62.890 1.00 39.09 129 THR A CA 1
ATOM 880 C C . THR A 1 129 ? 27.960 26.344 62.020 1.00 39.37 129 THR A C 1
ATOM 881 O O . THR A 1 129 ? 29.042 26.857 61.745 1.00 39.92 129 THR A O 1
ATOM 885 N N . ALA A 1 130 ? 26.795 26.889 61.659 1.00 39.18 130 ALA A N 1
ATOM 886 C CA . ALA A 1 130 ? 26.559 28.218 61.108 1.00 39.56 130 ALA A CA 1
ATOM 887 C C . ALA A 1 130 ? 27.379 28.703 59.891 1.00 38.73 130 ALA A C 1
ATOM 888 O O . ALA A 1 130 ? 27.451 29.922 59.694 1.00 38.94 130 ALA A O 1
ATOM 890 N N . ALA A 1 131 ? 27.948 27.808 59.063 1.00 37.46 131 ALA A N 1
ATOM 891 C CA . ALA A 1 131 ? 28.677 28.256 57.874 1.00 36.82 131 ALA A CA 1
ATOM 892 C C . ALA A 1 131 ? 27.638 28.755 56.870 1.00 35.72 131 ALA A C 1
ATOM 893 O O . ALA A 1 131 ? 26.726 28.016 56.538 1.00 35.32 131 ALA A O 1
ATOM 895 N N . CYS A 1 132 ? 27.751 30.014 56.431 1.00 35.58 132 CYS A N 1
ATOM 896 C CA . CYS A 1 132 ? 26.815 30.662 55.510 1.00 36.12 132 CYS A CA 1
ATOM 897 C C . CYS A 1 132 ? 27.455 31.193 54.233 1.00 36.79 132 CYS A C 1
ATOM 898 O O . CYS A 1 132 ? 27.442 32.398 53.966 1.00 36.80 132 CYS A O 1
ATOM 901 N N . PRO A 1 133 ? 28.001 30.291 53.401 1.00 36.43 133 PRO A N 1
ATOM 902 C CA . PRO A 1 133 ? 28.549 30.726 52.115 1.00 36.64 133 PRO A CA 1
ATOM 903 C C . PRO A 1 133 ? 27.442 31.107 51.125 1.00 37.52 133 PRO A C 1
ATOM 904 O O . PRO A 1 133 ? 26.269 30.782 51.309 1.00 37.42 133 PRO A O 1
ATOM 908 N N . ARG A 1 134 ? 27.836 31.807 50.072 1.00 37.86 134 ARG A N 1
ATOM 909 C CA . ARG A 1 134 ? 26.959 32.218 48.994 1.00 37.85 134 ARG A CA 1
ATOM 910 C C . ARG A 1 134 ? 27.171 31.246 47.849 1.00 36.91 134 ARG A C 1
ATOM 911 O O . ARG A 1 134 ? 28.298 30.831 47.577 1.00 37.35 134 ARG A O 1
ATOM 919 N N . PRO A 1 135 ? 26.104 30.910 47.122 1.00 36.82 135 PRO A N 1
ATOM 920 C CA . PRO A 1 135 ? 26.268 30.023 45.962 1.00 36.49 135 PRO A CA 1
ATOM 921 C C . PRO A 1 135 ? 26.959 30.746 44.802 1.00 37.01 135 PRO A C 1
ATOM 922 O O . PRO A 1 135 ? 26.922 31.973 44.711 1.00 37.77 135 PRO A O 1
ATOM 926 N N . GLY A 1 136 ? 27.578 29.980 43.909 1.00 36.56 136 GLY A N 1
ATOM 927 C CA . GLY A 1 136 ? 28.230 30.547 42.734 1.00 36.45 136 GLY A CA 1
ATOM 928 C C . GLY A 1 136 ? 28.035 29.676 41.510 1.00 36.85 136 GLY A C 1
ATOM 929 O O . GLY A 1 136 ? 27.656 28.511 41.636 1.00 36.93 136 GLY A O 1
ATOM 930 N N . GLY A 1 137 ? 28.255 30.231 40.322 1.00 37.53 137 GLY A N 1
ATOM 931 C CA . GLY A 1 137 ? 28.113 29.488 39.074 1.00 38.56 137 GLY A CA 1
ATOM 932 C C . GLY A 1 137 ? 26.753 28.844 38.901 1.00 39.76 137 GLY A C 1
ATOM 933 O O . GLY A 1 137 ? 25.732 29.473 39.192 1.00 40.44 137 GLY A O 1
ATOM 934 N N . LYS A 1 138 ? 26.725 27.560 38.515 1.00 39.85 138 LYS A N 1
ATOM 935 C CA . LYS A 1 138 ? 25.467 26.827 38.317 1.00 40.64 138 LYS A CA 1
ATOM 936 C C . LYS A 1 138 ? 24.699 26.533 39.616 1.00 39.95 138 LYS A C 1
ATOM 937 O O . LYS A 1 138 ? 23.560 26.049 39.535 1.00 40.79 138 LYS A O 1
ATOM 943 N N . GLU A 1 139 ? 25.275 26.850 40.799 1.00 38.04 139 GLU A N 1
ATOM 944 C CA . GLU A 1 139 ? 24.511 26.686 42.043 1.00 37.34 139 GLU A CA 1
ATOM 945 C C . GLU A 1 139 ? 23.410 27.769 42.095 1.00 36.89 139 GLU A C 1
ATOM 946 O O . GLU A 1 139 ? 22.349 27.509 42.612 1.00 35.34 139 GLU A O 1
ATOM 952 N N . ARG A 1 140 ? 23.693 28.992 41.602 1.00 38.39 140 ARG A N 1
ATOM 953 C CA . ARG A 1 140 ? 22.724 30.082 41.675 1.00 40.32 140 ARG A CA 1
ATOM 954 C C . ARG A 1 140 ? 21.475 29.795 40.839 1.00 41.74 140 ARG A C 1
ATOM 955 O O . ARG A 1 140 ? 21.591 29.383 39.684 1.00 41.99 140 ARG A O 1
ATOM 963 N N . ILE A 1 141 ? 20.295 29.984 41.444 1.00 42.08 141 ILE A N 1
ATOM 964 C CA . ILE A 1 141 ? 19.002 29.800 40.797 1.00 44.20 141 ILE A CA 1
ATOM 965 C C . ILE A 1 141 ? 18.890 30.948 39.790 1.00 46.23 141 ILE A C 1
ATOM 966 O O . ILE A 1 141 ? 18.986 32.115 40.177 1.00 46.35 141 ILE A O 1
ATOM 971 N N . PRO A 1 142 ? 18.887 30.620 38.481 1.00 47.47 142 PRO A N 1
ATOM 972 C CA . PRO A 1 142 ? 18.959 31.673 37.460 1.00 48.75 142 PRO A CA 1
ATOM 973 C C . PRO A 1 142 ? 17.726 32.526 37.260 1.00 51.24 142 PRO A C 1
ATOM 974 O O . PRO A 1 142 ? 17.843 33.634 36.732 1.00 51.94 142 PRO A O 1
ATOM 978 N N . PHE A 1 143 ? 16.547 32.011 37.624 1.00 52.39 143 PHE A N 1
ATOM 979 C CA . PHE A 1 143 ? 15.306 32.742 37.401 1.00 53.78 143 PHE A CA 1
ATOM 980 C C . PHE A 1 143 ? 14.918 33.711 38.552 1.00 54.73 143 PHE A C 1
ATOM 981 O O . PHE A 1 143 ? 13.809 34.260 38.543 1.00 55.97 143 PHE A O 1
ATOM 989 N N . LEU A 1 144 ? 15.847 33.993 39.471 1.00 53.78 144 LEU A N 1
ATOM 990 C CA . LEU A 1 144 ? 15.598 34.950 40.545 1.00 53.43 144 LEU A CA 1
ATOM 991 C C . LEU A 1 144 ? 16.453 36.181 40.310 1.00 54.83 144 LEU A C 1
ATOM 992 O O . LEU A 1 144 ? 17.625 36.160 40.641 1.00 55.28 144 LEU A O 1
ATOM 997 N N . PRO A 1 145 ? 15.909 37.264 39.718 1.00 55.59 145 PRO A N 1
ATOM 998 C CA . PRO A 1 145 ? 16.743 38.465 39.476 1.00 55.65 145 PRO A CA 1
ATOM 999 C C . PRO A 1 145 ? 17.244 39.150 40.748 1.00 55.39 145 PRO A C 1
ATOM 1000 O O . PRO A 1 145 ? 18.293 39.793 40.732 1.00 56.03 145 PRO A O 1
ATOM 1004 N N . ASP A 1 146 ? 16.507 38.977 41.848 1.00 54.18 146 ASP A N 1
ATOM 1005 C CA . ASP A 1 146 ? 16.777 39.550 43.165 1.00 53.30 146 ASP A CA 1
ATOM 1006 C C . ASP A 1 146 ? 17.559 38.640 44.125 1.00 51.21 146 ASP A C 1
ATOM 1007 O O . ASP A 1 146 ? 17.591 38.905 45.334 1.00 50.73 146 ASP A O 1
ATOM 1012 N N . LEU A 1 147 ? 18.181 37.582 43.596 1.00 49.76 147 LEU A N 1
ATOM 1013 C CA . LEU A 1 147 ? 18.936 36.622 44.399 1.00 49.04 147 LEU A CA 1
ATOM 1014 C C . LEU A 1 147 ? 19.972 37.265 45.337 1.00 47.84 147 LEU A C 1
ATOM 1015 O O . LEU A 1 147 ? 20.011 36.924 46.523 1.00 46.80 147 LEU A O 1
ATOM 1020 N N . GLU A 1 148 ? 20.763 38.217 44.823 1.00 46.88 148 GLU A N 1
ATOM 1021 C CA . GLU A 1 148 ? 21.768 38.887 45.637 1.00 47.61 148 GLU A CA 1
ATOM 1022 C C . GLU A 1 148 ? 21.145 39.642 46.811 1.00 48.54 148 GLU A C 1
ATOM 1023 O O . GLU A 1 148 ? 21.619 39.502 47.938 1.00 49.06 148 GLU A O 1
ATOM 1029 N N . GLU A 1 149 ? 20.059 40.401 46.557 1.00 48.20 149 GLU A N 1
ATOM 1030 C CA . GLU A 1 149 ? 19.336 41.152 47.572 1.00 48.05 149 GLU A CA 1
ATOM 1031 C C . GLU A 1 149 ? 18.788 40.221 48.648 1.00 46.70 149 GLU A C 1
ATOM 1032 O O . GLU A 1 149 ? 18.995 40.472 49.838 1.00 46.53 149 GLU A O 1
ATOM 1038 N N . LEU A 1 150 ? 18.132 39.129 48.233 1.00 45.41 150 LEU A N 1
ATOM 1039 C CA . LEU A 1 150 ? 17.601 38.143 49.163 1.00 45.15 150 LEU A CA 1
ATOM 1040 C C . LEU A 1 150 ? 18.703 37.496 50.001 1.00 43.61 150 LEU A C 1
ATOM 1041 O O . LEU A 1 150 ? 18.484 37.239 51.184 1.00 43.14 150 LEU A O 1
ATOM 1046 N N . LEU A 1 151 ? 19.876 37.228 49.404 1.00 42.53 151 LEU A N 1
ATOM 1047 C CA . LEU A 1 151 ? 21.007 36.662 50.125 1.00 41.91 151 LEU A CA 1
ATOM 1048 C C . LEU A 1 151 ? 21.534 37.647 51.169 1.00 43.26 151 LEU A C 1
ATOM 1049 O O . LEU A 1 151 ? 21.886 37.231 52.285 1.00 43.67 151 LEU A O 1
ATOM 1054 N N . ASN A 1 152 ? 21.546 38.957 50.830 1.00 43.21 152 ASN A N 1
ATOM 1055 C CA . ASN A 1 152 ? 21.944 40.005 51.766 1.00 44.17 152 ASN A CA 1
ATOM 1056 C C . ASN A 1 152 ? 20.904 40.098 52.919 1.00 44.26 152 ASN A C 1
ATOM 1057 O O . ASN A 1 152 ? 21.285 40.329 54.064 1.00 44.69 152 ASN A O 1
ATOM 1062 N N . ASP A 1 153 ? 19.600 39.933 52.616 1.00 43.78 153 ASP A N 1
ATOM 1063 C CA . ASP A 1 153 ? 18.549 39.942 53.633 1.00 44.22 153 ASP A CA 1
ATOM 1064 C C . ASP A 1 153 ? 18.692 38.719 54.556 1.00 42.75 153 ASP A C 1
ATOM 1065 O O . ASP A 1 153 ? 18.538 38.851 55.767 1.00 43.44 153 ASP A O 1
ATOM 1070 N N . ALA A 1 154 ? 19.018 37.551 53.994 1.00 40.87 154 ALA A N 1
ATOM 1071 C CA . ALA A 1 154 ? 19.278 36.323 54.760 1.00 40.04 154 ALA A CA 1
ATOM 1072 C C . ALA A 1 154 ? 20.476 36.498 55.704 1.00 40.12 154 ALA A C 1
ATOM 1073 O O . ALA A 1 154 ? 20.423 36.040 56.849 1.00 40.53 154 ALA A O 1
ATOM 1075 N N . ASP A 1 155 ? 21.515 37.216 55.251 1.00 40.04 155 ASP A N 1
ATOM 1076 C CA . ASP A 1 155 ? 22.685 37.566 56.061 1.00 41.06 155 ASP A CA 1
ATOM 1077 C C . ASP A 1 155 ? 22.236 38.380 57.281 1.00 40.95 155 ASP A C 1
ATOM 1078 O O . ASP A 1 155 ? 22.687 38.111 58.386 1.00 40.63 155 ASP A O 1
ATOM 1083 N N . ARG A 1 156 ? 21.341 39.372 57.062 1.00 41.21 156 ARG A N 1
ATOM 1084 C CA . ARG A 1 156 ? 20.758 40.193 58.105 1.00 41.69 156 ARG A CA 1
ATOM 1085 C C . ARG A 1 156 ? 19.990 39.320 59.111 1.00 42.15 156 ARG A C 1
ATOM 1086 O O . ARG A 1 156 ? 20.252 39.432 60.307 1.00 42.48 156 ARG A O 1
ATOM 1094 N N . LEU A 1 157 ? 19.073 38.437 58.650 1.00 41.74 157 LEU A N 1
ATOM 1095 C CA . LEU A 1 157 ? 18.291 37.618 59.582 1.00 41.97 157 LEU A CA 1
ATOM 1096 C C . LEU A 1 157 ? 19.131 36.651 60.427 1.00 42.56 157 LEU A C 1
ATOM 1097 O O . LEU A 1 157 ? 18.844 36.462 61.608 1.00 43.50 157 LEU A O 1
ATOM 1102 N N . LEU A 1 158 ? 20.156 36.060 59.838 1.00 41.96 158 LEU A N 1
ATOM 1103 C CA . LEU A 1 158 ? 21.043 35.140 60.546 1.00 41.80 158 LEU A CA 1
ATOM 1104 C C . LEU A 1 158 ? 22.179 35.842 61.336 1.00 42.57 158 LEU A C 1
ATOM 1105 O O . LEU A 1 158 ? 22.869 35.184 62.123 1.00 43.02 158 LEU A O 1
ATOM 1110 N N . GLY A 1 159 ? 22.362 37.152 61.126 1.00 42.12 159 GLY A N 1
ATOM 1111 C CA . GLY A 1 159 ? 23.432 37.905 61.761 1.00 42.51 159 GLY A CA 1
ATOM 1112 C C . GLY A 1 159 ? 24.786 37.384 61.298 1.00 42.45 159 GLY A C 1
ATOM 1113 O O . GLY A 1 159 ? 25.659 37.052 62.109 1.00 42.65 159 GLY A O 1
ATOM 1114 N N . VAL A 1 160 ? 24.921 37.206 59.990 1.00 41.87 160 VAL A N 1
ATOM 1115 C CA . VAL A 1 160 ? 26.133 36.672 59.409 1.00 42.20 160 VAL A CA 1
ATOM 1116 C C . VAL A 1 160 ? 27.319 37.664 59.451 1.00 43.43 160 VAL A C 1
ATOM 1117 O O . VAL A 1 160 ? 27.155 38.870 59.234 1.00 43.61 160 VAL A O 1
ATOM 1121 N N . THR A 1 161 ? 28.514 37.141 59.748 1.00 43.92 161 THR A N 1
ATOM 1122 C CA . THR A 1 161 ? 29.730 37.934 59.752 1.00 45.07 161 THR A CA 1
ATOM 1123 C C . THR A 1 161 ? 30.926 37.159 59.205 1.00 45.90 161 THR A C 1
ATOM 1124 O O . THR A 1 161 ? 31.033 35.946 59.380 1.00 45.11 161 THR A O 1
ATOM 1128 N N . THR A 1 162 ? 31.824 37.868 58.526 1.00 47.12 162 THR A N 1
ATOM 1129 C CA . THR A 1 162 ? 33.079 37.268 58.061 1.00 49.00 162 THR A CA 1
ATOM 1130 C C . THR A 1 162 ? 34.266 37.729 58.929 1.00 50.95 162 THR A C 1
ATOM 1131 O O . THR A 1 162 ? 35.393 37.345 58.637 1.00 51.45 162 THR A O 1
ATOM 1135 N N . HIS A 1 163 ? 34.032 38.544 59.981 1.00 52.24 163 HIS A N 1
ATOM 1136 C CA . HIS A 1 163 ? 35.108 39.089 60.792 1.00 54.17 163 HIS A CA 1
ATOM 1137 C C . HIS A 1 163 ? 35.160 38.605 62.238 1.00 56.16 163 HIS A C 1
ATOM 1138 O O . HIS A 1 163 ? 35.860 39.235 63.037 1.00 56.47 163 HIS A O 1
ATOM 1145 N N . ALA A 1 164 ? 34.465 37.507 62.590 1.00 57.50 164 ALA A N 1
ATOM 1146 C CA . ALA A 1 164 ? 34.488 37.016 63.973 1.00 59.63 164 ALA A CA 1
ATOM 1147 C C . ALA A 1 164 ? 35.850 36.477 64.411 1.00 61.99 164 ALA A C 1
ATOM 1148 O O . ALA A 1 164 ? 36.168 36.505 65.603 1.00 62.16 164 ALA A O 1
ATOM 1150 N N . PHE A 1 165 ? 36.663 36.018 63.458 1.00 63.68 165 PHE A N 1
ATOM 1151 C CA . PHE A 1 165 ? 37.991 35.507 63.778 1.00 65.80 165 PHE A CA 1
ATOM 1152 C C . PHE A 1 165 ? 39.117 36.443 63.342 1.00 68.33 165 PHE A C 1
ATOM 1153 O O . PHE A 1 165 ? 40.248 35.996 63.160 1.00 68.55 165 PHE A O 1
ATOM 1161 N N . ASP A 1 166 ? 38.834 37.747 63.228 1.00 70.17 166 ASP A N 1
ATOM 1162 C CA . ASP A 1 166 ? 39.872 38.732 62.914 1.00 72.47 166 ASP A CA 1
ATOM 1163 C C . ASP A 1 166 ? 40.907 38.923 64.050 1.00 74.12 166 ASP A C 1
ATOM 1164 O O . ASP A 1 166 ? 41.939 39.559 63.842 1.00 74.68 166 ASP A O 1
ATOM 1169 N N . GLY A 1 167 ? 40.613 38.379 65.230 1.00 74.84 167 GLY A N 1
ATOM 1170 C CA . GLY A 1 167 ? 41.503 38.399 66.385 1.00 75.89 167 GLY A CA 1
ATOM 1171 C C . GLY A 1 167 ? 42.161 37.051 66.654 1.00 76.55 167 GLY A C 1
ATOM 1172 O O . GLY A 1 167 ? 43.037 36.960 67.515 1.00 77.25 167 GLY A O 1
ATOM 1173 N N . ALA A 1 168 ? 41.757 35.993 65.915 1.00 76.14 168 ALA A N 1
ATOM 1174 C CA . ALA A 1 168 ? 42.302 34.644 66.049 1.00 76.19 168 ALA A CA 1
ATOM 1175 C C . ALA A 1 168 ? 43.730 34.570 65.497 1.00 75.93 168 ALA A C 1
ATOM 1176 O O . ALA A 1 168 ? 44.032 35.165 64.458 1.00 76.10 168 ALA A O 1
ATOM 1178 N N . PRO A 1 169 ? 44.624 33.851 66.206 1.00 75.03 169 PRO A N 1
ATOM 1179 C CA . PRO A 1 169 ? 46.030 33.792 65.778 1.00 74.48 169 PRO A CA 1
ATOM 1180 C C . PRO A 1 169 ? 46.345 32.982 64.519 1.00 73.46 169 PRO A C 1
ATOM 1181 O O . PRO A 1 169 ? 47.295 33.337 63.823 1.00 74.03 169 PRO A O 1
ATOM 1185 N N . PHE A 1 170 ? 45.600 31.903 64.225 1.00 71.82 170 PHE A N 1
ATOM 1186 C CA . PHE A 1 170 ? 45.911 31.074 63.058 1.00 70.47 170 PHE A CA 1
ATOM 1187 C C . PHE A 1 170 ? 44.975 31.226 61.860 1.00 68.42 170 PHE A C 1
ATOM 1188 O O . PHE A 1 170 ? 45.149 30.491 60.893 1.00 67.89 170 PHE A O 1
ATOM 1196 N N . SER A 1 171 ? 43.995 32.146 61.904 1.00 67.08 171 SER A N 1
ATOM 1197 C CA . SER A 1 171 ? 43.055 32.291 60.790 1.00 66.64 171 SER A CA 1
ATOM 1198 C C . SER A 1 171 ? 43.669 32.863 59.506 1.00 65.63 171 SER A C 1
ATOM 1199 O O . SER A 1 171 ? 43.366 32.352 58.431 1.00 64.88 171 SER A O 1
ATOM 1202 N N . ASP A 1 172 ? 44.531 33.900 59.603 1.00 65.47 172 ASP A N 1
ATOM 1203 C CA . ASP A 1 172 ? 45.143 34.481 58.406 1.00 65.55 172 ASP A CA 1
ATOM 1204 C C . ASP A 1 172 ? 46.167 33.533 57.782 1.00 64.83 172 ASP A C 1
ATOM 1205 O O . ASP A 1 172 ? 46.330 33.540 56.565 1.00 65.61 172 ASP A O 1
ATOM 1210 N N . LEU A 1 173 ? 46.874 32.746 58.611 1.00 63.25 173 LEU A N 1
ATOM 1211 C CA . LEU A 1 173 ? 47.915 31.815 58.165 1.00 62.21 173 LEU A CA 1
ATOM 1212 C C . LEU A 1 173 ? 47.361 30.653 57.331 1.00 59.95 173 LEU A C 1
ATOM 1213 O O . LEU A 1 173 ? 47.958 30.281 56.318 1.00 59.37 173 LEU A O 1
ATOM 1218 N N . VAL A 1 174 ? 46.229 30.076 57.780 1.00 58.20 174 VAL A N 1
ATOM 1219 C CA . VAL A 1 174 ? 45.541 28.973 57.115 1.00 56.97 174 VAL A CA 1
ATOM 1220 C C . VAL A 1 174 ? 45.032 29.468 55.758 1.00 55.87 174 VAL A C 1
ATOM 1221 O O . VAL A 1 174 ? 45.248 28.819 54.741 1.00 55.46 174 VAL A O 1
ATOM 1225 N N . ARG A 1 175 ? 44.424 30.650 55.751 1.00 55.56 175 ARG A N 1
ATOM 1226 C CA . ARG A 1 175 ? 43.883 31.300 54.565 1.00 56.04 175 ARG A CA 1
ATOM 1227 C C . ARG A 1 175 ? 44.960 31.558 53.506 1.00 56.14 175 ARG A C 1
ATOM 1228 O O . ARG A 1 175 ? 44.750 31.233 52.334 1.00 56.09 175 ARG A O 1
ATOM 1236 N N . GLU A 1 176 ? 46.118 32.114 53.911 1.00 55.97 176 GLU A N 1
ATOM 1237 C CA . GLU A 1 176 ? 47.190 32.386 52.966 1.00 56.47 176 GLU A CA 1
ATOM 1238 C C . GLU A 1 176 ? 47.859 31.101 52.463 1.00 55.96 176 GLU A C 1
ATOM 1239 O O . GLU A 1 176 ? 48.259 31.055 51.303 1.00 56.41 176 GLU A O 1
ATOM 1245 N N . ARG A 1 177 ? 47.922 30.050 53.292 1.00 54.93 177 ARG A N 1
ATOM 1246 C CA . ARG A 1 177 ? 48.508 28.784 52.861 1.00 54.99 177 ARG A CA 1
ATOM 1247 C C . ARG A 1 177 ? 47.606 28.035 51.854 1.00 53.36 177 ARG A C 1
ATOM 1248 O O . ARG A 1 177 ? 48.128 27.449 50.904 1.00 53.36 177 ARG A O 1
ATOM 1256 N N . LEU A 1 178 ? 46.260 28.116 52.017 1.00 51.17 178 LEU A N 1
ATOM 1257 C CA . LEU A 1 178 ? 45.328 27.508 51.063 1.00 49.92 178 LEU A CA 1
ATOM 1258 C C . LEU A 1 178 ? 45.286 28.326 49.769 1.00 49.13 178 LEU A C 1
ATOM 1259 O O . LEU A 1 178 ? 45.133 27.753 48.692 1.00 48.62 178 LEU A O 1
ATOM 1264 N N . ALA A 1 179 ? 45.371 29.667 49.877 1.00 48.90 179 ALA A N 1
ATOM 1265 C CA . ALA A 1 179 ? 45.357 30.565 48.721 1.00 49.33 179 ALA A CA 1
ATOM 1266 C C . ALA A 1 179 ? 46.488 30.248 47.748 1.00 49.64 179 ALA A C 1
ATOM 1267 O O . ALA A 1 179 ? 46.281 30.316 46.544 1.00 49.86 179 ALA A O 1
ATOM 1269 N N . ALA A 1 180 ? 47.656 29.827 48.257 1.00 49.57 180 ALA A N 1
ATOM 1270 C CA . ALA A 1 180 ? 48.791 29.469 47.409 1.00 50.25 180 ALA A CA 1
ATOM 1271 C C . ALA A 1 180 ? 48.510 28.293 46.461 1.00 50.31 180 ALA A C 1
ATOM 1272 O O . ALA A 1 180 ? 49.149 28.202 45.418 1.00 51.32 180 ALA A O 1
ATOM 1274 N N . VAL A 1 181 ? 47.567 27.410 46.798 1.00 49.23 181 VAL A N 1
ATOM 1275 C CA . VAL A 1 181 ? 47.231 26.275 45.932 1.00 48.20 181 VAL A CA 1
ATOM 1276 C C . VAL A 1 181 ? 45.806 26.358 45.340 1.00 46.20 181 VAL A C 1
ATOM 1277 O O . VAL A 1 181 ? 45.455 25.503 44.531 1.00 47.03 181 VAL A O 1
ATOM 1281 N N . VAL A 1 182 ? 45.009 27.384 45.682 1.00 43.73 182 VAL A N 1
ATOM 1282 C CA . VAL A 1 182 ? 43.636 27.476 45.156 1.00 43.01 182 VAL A CA 1
ATOM 1283 C C . VAL A 1 182 ? 43.379 28.657 44.209 1.00 42.17 182 VAL A C 1
ATOM 1284 O O . VAL A 1 182 ? 42.654 28.500 43.234 1.00 42.45 182 VAL A O 1
ATOM 1288 N N . ASP A 1 183 ? 43.920 29.838 44.535 1.00 41.04 183 ASP A N 1
ATOM 1289 C CA . ASP A 1 183 ? 43.594 31.112 43.902 1.00 40.54 183 ASP A CA 1
ATOM 1290 C C . ASP A 1 183 ? 44.007 31.317 42.456 1.00 40.28 183 ASP A C 1
ATOM 1291 O O . ASP A 1 183 ? 43.396 32.152 41.786 1.00 41.53 183 ASP A O 1
ATOM 1296 N N . GLN A 1 184 ? 45.004 30.588 41.960 1.00 38.72 184 GLN A N 1
ATOM 1297 C CA . GLN A 1 184 ? 45.492 30.744 40.587 1.00 37.92 184 GLN A CA 1
ATOM 1298 C C . GLN A 1 184 ? 44.383 30.746 39.532 1.00 37.32 184 GLN A C 1
ATOM 1299 O O . GLN A 1 184 ? 43.681 29.762 39.380 1.00 37.38 184 GLN A O 1
ATOM 1305 N N . GLY A 1 185 ? 44.251 31.856 38.828 1.00 37.70 185 GLY A N 1
ATOM 1306 C CA . GLY A 1 185 ? 43.294 31.999 37.744 1.00 37.83 185 GLY A CA 1
ATOM 1307 C C . GLY A 1 185 ? 41.866 32.234 38.180 1.00 37.68 185 GLY A C 1
ATOM 1308 O O . GLY A 1 185 ? 40.997 32.339 37.321 1.00 37.84 185 GLY A O 1
ATOM 1309 N N . ARG A 1 186 ? 41.607 32.371 39.507 1.00 37.29 186 ARG A N 1
ATOM 1310 C CA . ARG A 1 186 ? 40.251 32.597 40.022 1.00 36.98 186 ARG A CA 1
ATOM 1311 C C . ARG A 1 186 ? 39.926 34.050 40.253 1.00 38.00 186 ARG A C 1
ATOM 1312 O O . ARG A 1 186 ? 40.776 34.784 40.748 1.00 38.49 186 ARG A O 1
ATOM 1320 N N . THR A 1 187 ? 38.667 34.457 39.993 1.00 37.97 187 THR A N 1
ATOM 1321 C CA . THR A 1 187 ? 38.236 35.816 40.311 1.00 37.72 187 THR A CA 1
ATOM 1322 C C . THR A 1 187 ? 38.035 35.921 41.840 1.00 38.40 187 THR A C 1
ATOM 1323 O O . THR A 1 187 ? 37.996 34.897 42.530 1.00 38.32 187 THR A O 1
ATOM 1327 N N . PRO A 1 188 ? 38.021 37.154 42.394 1.00 38.50 188 PRO A N 1
ATOM 1328 C CA . PRO A 1 188 ? 37.956 37.314 43.861 1.00 38.63 188 PRO A CA 1
ATOM 1329 C C . PRO A 1 188 ? 36.846 36.571 44.592 1.00 39.66 188 PRO A C 1
ATOM 1330 O O . PRO A 1 188 ? 37.109 36.092 45.691 1.00 41.69 188 PRO A O 1
ATOM 1334 N N . ALA A 1 189 ? 35.619 36.476 44.029 1.00 38.48 189 ALA A N 1
ATOM 1335 C CA . ALA A 1 189 ? 34.516 35.769 44.688 1.00 38.06 189 ALA A CA 1
ATOM 1336 C C . ALA A 1 189 ? 34.766 34.270 44.848 1.00 38.19 189 ALA A C 1
ATOM 1337 O O . ALA A 1 189 ? 34.193 33.6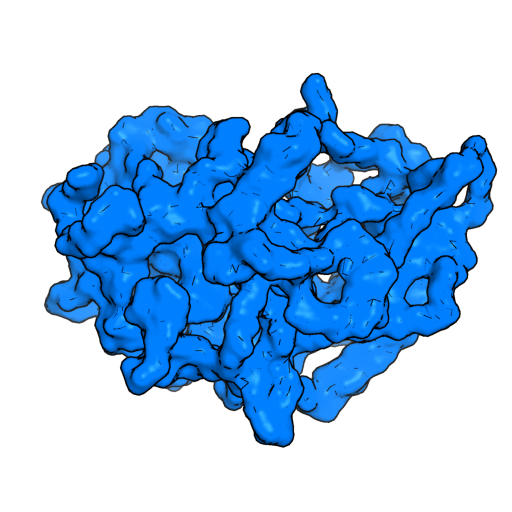58 45.742 1.00 38.44 189 ALA A O 1
ATOM 1339 N N . PHE A 1 190 ? 35.654 33.681 44.027 1.00 38.06 190 PHE A N 1
ATOM 1340 C CA . PHE A 1 190 ? 35.937 32.236 44.125 1.00 38.17 190 PHE A CA 1
ATOM 1341 C C . PHE A 1 190 ? 37.296 31.923 44.807 1.00 37.60 190 PHE A C 1
ATOM 1342 O O . PHE A 1 190 ? 37.682 30.756 44.897 1.00 37.73 190 PHE A O 1
ATOM 1350 N N . ARG A 1 191 ? 37.972 32.935 45.355 1.00 37.02 191 ARG A N 1
ATOM 1351 C CA . ARG A 1 191 ? 39.250 32.729 46.053 1.00 37.74 191 ARG A CA 1
ATOM 1352 C C . ARG A 1 191 ? 39.036 32.298 47.515 1.00 37.65 191 ARG A C 1
ATOM 1353 O O . ARG A 1 191 ? 37.960 32.530 48.080 1.00 36.45 191 ARG A O 1
ATOM 1361 N N . VAL A 1 192 ? 40.085 31.748 48.171 1.00 38.27 192 VAL A N 1
ATOM 1362 C CA . VAL A 1 192 ? 40.023 31.387 49.602 1.00 38.58 192 VAL A CA 1
ATOM 1363 C C . VAL A 1 192 ? 39.745 32.661 50.386 1.00 39.02 192 VAL A C 1
ATOM 1364 O O . VAL A 1 192 ? 40.360 33.707 50.120 1.00 39.42 192 VAL A O 1
ATOM 1368 N N . GLN A 1 193 ? 38.722 32.612 51.220 1.00 38.59 193 GLN A N 1
ATOM 1369 C CA . GLN A 1 193 ? 38.304 33.757 51.997 1.00 38.54 193 GLN A CA 1
ATOM 1370 C C . GLN A 1 193 ? 37.733 33.270 53.341 1.00 39.05 193 GLN A C 1
ATOM 1371 O O . GLN A 1 193 ? 37.467 32.073 53.488 1.00 38.97 193 GLN A O 1
ATOM 1377 N N . PRO A 1 194 ? 37.509 34.159 54.341 1.00 39.33 194 PRO A N 1
ATOM 1378 C CA . PRO A 1 194 ? 36.884 33.688 55.583 1.00 39.57 194 PRO A CA 1
ATOM 1379 C C . PRO A 1 194 ? 35.442 33.258 55.284 1.00 39.16 194 PRO A C 1
ATOM 1380 O O . PRO A 1 194 ? 34.748 33.862 54.448 1.00 39.15 194 PRO A O 1
ATOM 1384 N N . MET A 1 195 ? 35.012 32.190 55.934 1.00 37.77 195 MET A N 1
ATOM 1385 C CA . MET A 1 195 ? 33.652 31.705 55.807 1.00 37.01 195 MET A CA 1
ATOM 1386 C C . MET A 1 195 ? 32.732 32.685 56.488 1.00 37.44 195 MET A C 1
ATOM 1387 O O . MET A 1 195 ? 32.978 33.051 57.638 1.00 38.52 195 MET A O 1
ATOM 1392 N N . PRO A 1 196 ? 31.654 33.116 55.824 1.00 37.19 196 PRO A N 1
ATOM 1393 C CA . PRO A 1 196 ? 30.657 33.937 56.524 1.00 37.79 196 PRO A CA 1
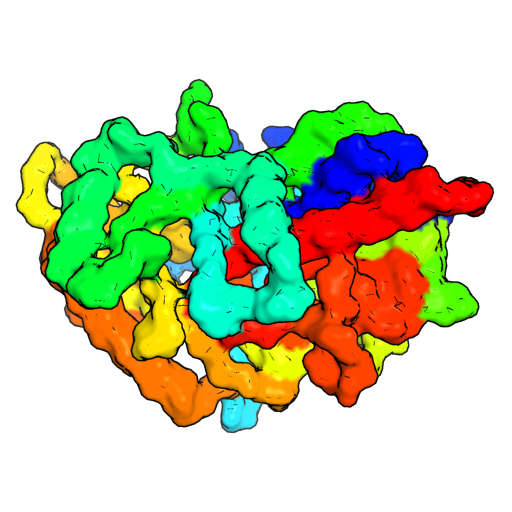ATOM 1394 C C . PRO A 1 196 ? 29.963 33.031 57.552 1.00 39.04 196 PRO A C 1
ATOM 1395 O O . PRO A 1 196 ? 29.618 31.904 57.228 1.00 39.71 196 PRO A O 1
ATOM 1399 N N . LEU A 1 197 ? 29.918 33.453 58.816 1.00 39.30 197 LEU A N 1
ATOM 1400 C CA . LEU A 1 197 ? 29.356 32.646 59.896 1.00 40.51 197 LEU A CA 1
ATOM 1401 C C . LEU A 1 197 ? 28.208 33.336 60.613 1.00 42.25 197 LEU A C 1
ATOM 1402 O O . LEU A 1 197 ? 28.256 34.540 60.875 1.00 41.58 197 LEU A O 1
ATOM 1407 N N . ALA A 1 198 ? 27.181 32.557 60.964 1.00 44.18 198 ALA A N 1
ATOM 1408 C CA . ALA A 1 198 ? 26.053 33.053 61.730 1.00 46.67 198 ALA A CA 1
ATOM 1409 C C . ALA A 1 198 ? 26.435 32.961 63.225 1.00 50.48 198 ALA A C 1
ATOM 1410 O O . ALA A 1 198 ? 26.070 32.011 63.921 1.00 49.33 198 ALA A O 1
ATOM 1412 N N . VAL A 1 199 ? 27.240 33.924 63.690 1.00 54.59 199 VAL A N 1
ATOM 1413 C CA . VAL A 1 199 ? 27.707 33.958 65.072 1.00 59.20 199 VAL A CA 1
ATOM 1414 C C . VAL A 1 199 ? 27.361 35.293 65.729 1.00 65.29 199 VAL A C 1
ATOM 1415 O O . VAL A 1 199 ? 27.539 36.356 65.125 1.00 65.76 199 VAL A O 1
ATOM 1419 N N . HIS A 1 200 ? 26.802 35.202 66.955 1.00 69.38 200 HIS A N 1
ATOM 1420 C CA . HIS A 1 200 ? 26.261 36.243 67.832 1.00 73.85 200 HIS A CA 1
ATOM 1421 C C . HIS A 1 200 ? 27.306 36.714 68.882 1.00 77.29 200 HIS A C 1
ATOM 1422 O O . HIS A 1 200 ? 28.220 35.966 69.226 1.00 77.63 200 HIS A O 1
ATOM 1429 N N . ARG A 1 201 ? 27.137 37.941 69.415 1.00 79.54 201 ARG A N 1
ATOM 1430 C CA . ARG A 1 201 ? 28.030 38.572 70.395 1.00 81.95 201 ARG A CA 1
ATOM 1431 C C . ARG A 1 201 ? 29.401 38.897 69.800 1.00 82.99 201 ARG A C 1
ATOM 1432 O O . ARG A 1 201 ? 30.222 39.541 70.457 1.00 83.72 201 ARG A O 1
ATOM 1440 N N . GLY A 1 205 ? 30.304 37.480 78.091 1.00 93.07 205 GLY A N 1
ATOM 1441 C CA . GLY A 1 205 ? 29.762 37.527 76.738 1.00 93.32 205 GLY A CA 1
ATOM 1442 C C . GLY A 1 205 ? 30.753 37.202 75.631 1.00 93.46 205 GLY A C 1
ATOM 1443 O O . GLY A 1 205 ? 31.417 38.102 75.108 1.00 94.94 205 GLY A O 1
ATOM 1444 N N . ALA A 1 206 ? 30.839 35.923 75.232 1.00 91.23 206 ALA A N 1
ATOM 1445 C CA . ALA A 1 206 ? 31.773 35.467 74.197 1.00 89.67 206 ALA A CA 1
ATOM 1446 C C . ALA A 1 206 ? 31.054 35.114 72.873 1.00 87.41 206 ALA A C 1
ATOM 1447 O O . ALA A 1 206 ? 29.826 35.011 72.862 1.00 87.49 206 ALA A O 1
ATOM 1449 N N . LEU A 1 207 ? 31.798 34.953 71.757 1.00 85.18 207 LEU A N 1
ATOM 1450 C CA . LEU A 1 207 ? 31.172 34.604 70.479 1.00 83.35 207 LEU A CA 1
ATOM 1451 C C . LEU A 1 207 ? 30.401 33.286 70.553 1.00 79.95 207 LEU A C 1
ATOM 1452 O O . LEU A 1 207 ? 30.959 32.245 70.891 1.00 80.21 207 LEU A O 1
ATOM 1457 N N . VAL A 1 208 ? 29.090 33.372 70.350 1.00 76.40 208 VAL A N 1
ATOM 1458 C CA . VAL A 1 208 ? 28.197 32.226 70.437 1.00 73.39 208 VAL A CA 1
ATOM 1459 C C . VAL A 1 208 ? 27.520 31.948 69.105 1.00 69.15 208 VAL A C 1
ATOM 1460 O O . VAL A 1 208 ? 27.422 32.833 68.267 1.00 68.30 208 VAL A O 1
ATOM 1464 N N . TRP A 1 209 ? 27.028 30.727 68.919 1.00 66.44 209 TRP A N 1
ATOM 1465 C CA . TRP A 1 209 ? 26.347 30.353 67.691 1.00 64.51 209 TRP A CA 1
ATOM 1466 C C . TRP A 1 209 ? 24.940 30.919 67.641 1.00 60.39 209 TRP A C 1
ATOM 1467 O O . TRP A 1 209 ? 24.273 31.062 68.674 1.00 59.24 209 TRP A O 1
ATOM 1478 N N . SER A 1 210 ? 24.483 31.217 66.432 1.00 57.35 210 SER A N 1
ATOM 1479 C CA . SER A 1 210 ? 23.140 31.735 66.232 1.00 55.35 210 SER A CA 1
ATOM 1480 C C . SER A 1 210 ? 22.211 30.596 65.844 1.00 54.06 210 SER A C 1
ATOM 1481 O O . SER A 1 210 ? 22.579 29.739 65.041 1.00 54.38 210 SER A O 1
ATOM 1484 N N . GLY A 1 211 ? 21.035 30.571 66.450 1.00 52.29 211 GLY A N 1
ATOM 1485 C CA . GLY A 1 211 ? 20.021 29.575 66.131 1.00 50.92 211 GLY A CA 1
ATOM 1486 C C . GLY A 1 211 ? 18.785 30.237 65.557 1.00 48.91 211 GLY A C 1
ATOM 1487 O O . GLY A 1 211 ? 18.865 31.356 65.036 1.00 48.91 211 GLY A O 1
ATOM 1488 N N . SER A 1 212 ? 17.624 29.574 65.659 1.00 47.30 212 SER A N 1
ATOM 1489 C CA . SER A 1 212 ? 16.370 30.181 65.180 1.00 46.25 212 SER A CA 1
ATOM 1490 C C . SER A 1 212 ? 15.970 31.422 65.971 1.00 44.64 212 SER A C 1
ATOM 1491 O O . SER A 1 212 ? 15.242 32.247 65.438 1.00 45.26 212 SER A O 1
ATOM 1494 N N . ASP A 1 213 ? 16.448 31.561 67.220 1.00 42.76 213 ASP A N 1
ATOM 1495 C CA . ASP A 1 213 ? 16.187 32.715 68.073 1.00 42.59 213 ASP A CA 1
ATOM 1496 C C . ASP A 1 213 ? 16.684 34.019 67.421 1.00 41.51 213 ASP A C 1
ATOM 1497 O O . ASP A 1 213 ? 16.035 35.047 67.551 1.00 41.70 213 ASP A O 1
ATOM 1502 N N . VAL A 1 214 ? 17.806 33.968 66.710 1.00 40.53 214 VAL A N 1
ATOM 1503 C CA . VAL A 1 214 ? 18.344 35.149 66.041 1.00 40.54 214 VAL A CA 1
ATOM 1504 C C . VAL A 1 214 ? 17.491 35.494 64.806 1.00 40.46 214 VAL A C 1
ATOM 1505 O O . VAL A 1 214 ? 17.244 36.671 64.532 1.00 40.17 214 VAL A O 1
ATOM 1509 N N . VAL A 1 215 ? 17.033 34.467 64.073 1.00 40.22 215 VAL A N 1
ATOM 1510 C CA . VAL A 1 215 ? 16.215 34.687 62.891 1.00 40.87 215 VAL A CA 1
ATOM 1511 C C . VAL A 1 215 ? 14.844 35.246 63.302 1.00 42.03 215 VAL A C 1
ATOM 1512 O O . VAL A 1 215 ? 14.408 36.241 62.734 1.00 42.58 215 VAL A O 1
ATOM 1516 N N . MET A 1 216 ? 14.191 34.662 64.324 1.00 42.08 216 MET A N 1
ATOM 1517 C CA . MET A 1 216 ? 12.914 35.198 64.810 1.00 43.35 216 MET A CA 1
ATOM 1518 C C . MET A 1 216 ? 13.132 36.602 65.376 1.00 44.02 216 MET A C 1
ATOM 1519 O O . MET A 1 216 ? 12.440 37.550 64.993 1.00 43.81 216 MET A O 1
ATOM 1524 N N . GLY A 1 217 ? 14.176 36.730 66.175 1.00 44.13 217 GLY A N 1
ATOM 1525 C CA . GLY A 1 217 ? 14.612 37.995 66.738 1.00 45.18 217 GLY A CA 1
ATOM 1526 C C . GLY A 1 217 ? 13.604 38.635 67.648 1.00 45.76 217 GLY A C 1
ATOM 1527 O O . GLY A 1 217 ? 12.611 38.007 68.030 1.00 45.93 217 GLY A O 1
ATOM 1528 N N . GLU A 1 218 ? 13.877 39.880 68.018 1.00 46.14 218 GLU A N 1
ATOM 1529 C CA . GLU A 1 218 ? 12.976 40.612 68.888 1.00 47.18 218 GLU A CA 1
ATOM 1530 C C . GLU A 1 218 ? 11.693 41.011 68.161 1.00 46.25 218 GLU A C 1
ATOM 1531 O O . GLU A 1 218 ? 10.660 41.068 68.790 1.00 46.39 218 GLU A O 1
ATOM 1537 N N . ALA A 1 219 ? 11.739 41.189 66.833 1.00 44.78 219 ALA A N 1
ATOM 1538 C CA . ALA A 1 219 ? 10.582 41.534 66.029 1.00 44.06 219 ALA A CA 1
ATOM 1539 C C . ALA A 1 219 ? 9.466 40.466 66.180 1.00 43.81 219 ALA A C 1
ATOM 1540 O O . ALA A 1 219 ? 8.294 40.813 66.367 1.00 44.28 219 ALA A O 1
ATOM 1542 N N . THR A 1 220 ? 9.840 39.183 66.157 1.00 42.56 220 THR A N 1
ATOM 1543 C CA . THR A 1 220 ? 8.874 38.105 66.297 1.00 42.82 220 THR A CA 1
ATOM 1544 C C . THR A 1 220 ? 8.465 37.912 67.754 1.00 43.78 220 THR A C 1
ATOM 1545 O O . THR A 1 220 ? 7.277 37.729 68.031 1.00 43.86 220 THR A O 1
ATOM 1549 N N . ARG A 1 221 ? 9.437 37.961 68.684 1.00 44.40 221 ARG A N 1
ATOM 1550 C CA . ARG A 1 221 ? 9.152 37.768 70.102 1.00 46.23 221 ARG A CA 1
ATOM 1551 C C . ARG A 1 221 ? 8.298 38.886 70.709 1.00 48.00 221 ARG A C 1
ATOM 1552 O O . ARG A 1 221 ? 7.546 38.646 71.653 1.00 48.63 221 ARG A O 1
ATOM 1560 N N . ASP A 1 222 ? 8.415 40.100 70.183 1.00 49.20 222 ASP A N 1
ATOM 1561 C CA . ASP A 1 222 ? 7.619 41.232 70.670 1.00 51.37 222 ASP A CA 1
ATOM 1562 C C . ASP A 1 222 ? 6.326 41.440 69.868 1.00 51.01 222 ASP A C 1
ATOM 1563 O O . ASP A 1 222 ? 5.602 42.387 70.149 1.00 51.79 222 ASP A O 1
ATOM 1568 N N . ASN A 1 223 ? 6.037 40.573 68.877 1.00 50.08 223 ASN A N 1
ATOM 1569 C CA . ASN A 1 223 ? 4.825 40.648 68.074 1.00 49.79 223 ASN A CA 1
ATOM 1570 C C . ASN A 1 223 ? 3.685 40.039 68.867 1.00 49.64 223 ASN A C 1
ATOM 1571 O O . ASN A 1 223 ? 3.662 38.829 69.079 1.00 49.61 223 ASN A O 1
ATOM 1576 N N . PRO A 1 224 ? 2.712 40.865 69.278 1.00 49.35 224 PRO A N 1
ATOM 1577 C CA . PRO A 1 224 ? 1.552 40.334 70.017 1.00 49.11 224 PRO A CA 1
ATOM 1578 C C . PRO A 1 224 ? 0.679 39.365 69.213 1.00 48.35 224 PRO A C 1
ATOM 1579 O O . PRO A 1 224 ? -0.048 38.560 69.792 1.00 48.98 224 PRO A O 1
ATOM 1583 N N . GLN A 1 225 ? 0.762 39.439 67.882 1.00 46.89 225 GLN A N 1
ATOM 1584 C CA . GLN A 1 225 ? 0.004 38.618 66.953 1.00 46.01 225 GLN A CA 1
ATOM 1585 C C . GLN A 1 225 ? 0.659 37.263 66.643 1.00 44.84 225 GLN A C 1
ATOM 1586 O O . GLN A 1 225 ? 0.038 36.435 65.972 1.00 44.89 225 GLN A O 1
ATOM 1592 N N . PHE A 1 226 ? 1.910 37.041 67.096 1.00 43.01 226 PHE A N 1
ATOM 1593 C CA . PHE A 1 226 ? 2.607 35.782 66.866 1.00 41.95 226 PHE A CA 1
ATOM 1594 C C . PHE A 1 226 ? 2.518 34.923 68.117 1.00 40.88 226 PHE A C 1
ATOM 1595 O O . PHE A 1 226 ? 2.773 35.405 69.229 1.00 39.78 226 PHE A O 1
ATOM 1603 N N . GLU A 1 227 ? 2.292 33.630 67.914 1.00 40.41 227 GLU A N 1
ATOM 1604 C CA . GLU A 1 227 ? 2.361 32.674 68.993 1.00 41.00 227 GLU A CA 1
ATOM 1605 C C . GLU A 1 227 ? 3.093 31.404 68.539 1.00 40.64 227 GLU A C 1
ATOM 1606 O O . GLU A 1 227 ? 2.930 30.959 67.400 1.00 40.17 227 GLU A O 1
ATOM 1612 N N . LEU A 1 228 ? 3.945 30.853 69.415 1.00 40.55 228 LEU A N 1
ATOM 1613 C CA . LEU A 1 228 ? 4.675 29.629 69.121 1.00 40.84 228 LEU A CA 1
ATOM 1614 C C . LEU A 1 228 ? 4.142 28.488 69.999 1.00 41.07 228 LEU A C 1
ATOM 1615 O O . LEU A 1 228 ? 4.062 28.633 71.217 1.00 41.78 228 LEU A O 1
ATOM 1620 N N . PHE A 1 229 ? 3.814 27.352 69.387 1.00 40.60 229 PHE A N 1
ATOM 1621 C CA . PHE A 1 229 ? 3.312 26.185 70.110 1.00 40.50 229 PHE A CA 1
ATOM 1622 C C . PHE A 1 229 ? 4.270 25.023 69.925 1.00 40.16 229 PHE A C 1
ATOM 1623 O O . PHE A 1 229 ? 4.399 24.514 68.819 1.00 40.20 229 PHE A O 1
ATOM 1631 N N . ASP A 1 230 ? 4.970 24.621 70.986 1.00 39.85 230 ASP A N 1
ATOM 1632 C CA . ASP A 1 230 ? 5.878 23.473 70.908 1.00 40.19 230 ASP A CA 1
ATOM 1633 C C . ASP A 1 230 ? 5.057 22.175 71.110 1.00 40.49 230 ASP A C 1
ATOM 1634 O O . ASP A 1 230 ? 3.850 22.265 71.307 1.00 40.82 230 ASP A O 1
ATOM 1639 N N . GLU A 1 231 ? 5.662 20.964 71.007 1.00 40.49 231 GLU A N 1
ATOM 1640 C CA . GLU A 1 231 ? 4.905 19.703 71.163 1.00 41.03 231 GLU A CA 1
ATOM 1641 C C . GLU A 1 231 ? 3.557 19.698 70.390 1.00 40.98 231 GLU A C 1
ATOM 1642 O O . GLU A 1 231 ? 2.524 19.341 70.936 1.00 41.40 231 GLU A O 1
ATOM 1648 N N . SER A 1 232 ? 3.589 20.186 69.145 1.00 40.62 232 SER A N 1
ATOM 1649 C CA . SER A 1 232 ? 2.423 20.340 68.297 1.00 40.32 232 SER A CA 1
ATOM 1650 C C . SER A 1 232 ? 2.719 19.714 66.945 1.00 39.97 232 SER A C 1
ATOM 1651 O O . SER A 1 232 ? 3.459 20.274 66.144 1.00 39.46 232 SER A O 1
ATOM 1654 N N . LEU A 1 233 ? 2.180 18.515 66.717 1.00 40.13 233 LEU A N 1
ATOM 1655 C CA . LEU A 1 233 ? 2.429 17.792 65.482 1.00 40.00 233 LEU A CA 1
ATOM 1656 C C . LEU A 1 233 ? 1.396 18.111 64.408 1.00 41.08 233 LEU A C 1
ATOM 1657 O O . LEU A 1 233 ? 0.225 17.754 64.555 1.00 40.71 233 LEU A O 1
ATOM 1662 N N . VAL A 1 234 ? 1.830 18.739 63.302 1.00 42.05 234 VAL A N 1
ATOM 1663 C CA . VAL A 1 234 ? 0.907 19.010 62.203 1.00 43.53 234 VAL A CA 1
ATOM 1664 C C . VAL A 1 234 ? 0.801 17.738 61.371 1.00 44.74 234 VAL A C 1
ATOM 1665 O O . VAL A 1 234 ? 1.800 17.283 60.829 1.00 44.76 234 VAL A O 1
ATOM 1669 N N . THR A 1 235 ? -0.401 17.125 61.332 1.00 45.10 235 THR A N 1
ATOM 1670 C CA . THR A 1 235 ? -0.637 15.873 60.614 1.00 45.83 235 THR A CA 1
ATOM 1671 C C . THR A 1 235 ? -1.258 16.082 59.236 1.00 46.11 235 THR A C 1
ATOM 1672 O O . THR A 1 235 ? -1.161 15.196 58.393 1.00 45.84 235 THR A O 1
ATOM 1676 N N . ARG A 1 236 ? -1.861 17.252 58.989 1.00 46.40 236 ARG A N 1
ATOM 1677 C CA . ARG A 1 236 ? -2.470 17.537 57.704 1.00 47.71 236 ARG A CA 1
ATOM 1678 C C . ARG A 1 236 ? -2.459 19.015 57.415 1.00 47.73 236 ARG A C 1
ATOM 1679 O O . ARG A 1 236 ? -2.606 19.836 58.318 1.00 47.57 236 ARG A O 1
ATOM 1687 N N . VAL A 1 237 ? -2.348 19.340 56.137 1.00 47.68 237 VAL A N 1
ATOM 1688 C CA . VAL A 1 237 ? -2.531 20.668 55.584 1.00 48.50 237 VAL A CA 1
ATOM 1689 C C . VAL A 1 237 ? -3.960 20.595 55.028 1.00 50.07 237 VAL A C 1
ATOM 1690 O O . VAL A 1 237 ? -4.259 19.703 54.239 1.00 50.82 237 VAL A O 1
ATOM 1694 N N . LEU A 1 238 ? -4.850 21.473 55.479 1.00 50.73 238 LEU A N 1
ATOM 1695 C CA . LEU A 1 238 ? -6.249 21.491 55.040 1.00 52.42 238 LEU A CA 1
ATOM 1696 C C . LEU A 1 238 ? -6.418 22.340 53.781 1.00 54.67 238 LEU A C 1
ATOM 1697 O O . LEU A 1 238 ? -5.800 23.398 53.657 1.00 55.05 238 LEU A O 1
ATOM 1702 N N . VAL A 1 239 ? -7.199 21.841 52.825 1.00 55.81 239 VAL A N 1
ATOM 1703 C CA . VAL A 1 239 ? -7.481 22.529 51.567 1.00 58.05 239 VAL A CA 1
ATOM 1704 C C . VAL A 1 239 ? -8.997 22.648 51.375 1.00 60.27 239 VAL A C 1
ATOM 1705 O O . VAL A 1 239 ? -9.702 21.640 51.432 1.00 60.61 239 VAL A O 1
ATOM 1709 N N . GLU A 1 240 ? -9.513 23.863 51.172 1.00 61.99 240 GLU A N 1
ATOM 1710 C CA . GLU A 1 240 ? -10.940 24.066 50.901 1.00 64.05 240 GLU A CA 1
ATOM 1711 C C . GLU A 1 240 ? -11.030 24.968 49.672 1.00 65.38 240 GLU A C 1
ATOM 1712 O O . GLU A 1 240 ? -10.362 26.000 49.621 1.00 65.37 240 GLU A O 1
ATOM 1718 N N . ASP A 1 241 ? -11.815 24.560 48.672 1.00 66.52 241 ASP A N 1
ATOM 1719 C CA . ASP A 1 241 ? -11.984 25.270 47.400 1.00 68.16 241 ASP A CA 1
ATOM 1720 C C . ASP A 1 241 ? -10.676 25.406 46.607 1.00 67.67 241 ASP A C 1
ATOM 1721 O O . ASP A 1 241 ? -10.499 26.376 45.876 1.00 68.48 241 ASP A O 1
ATOM 1726 N N . GLY A 1 242 ? -9.783 24.435 46.750 1.00 66.45 242 GLY A N 1
ATOM 1727 C CA . GLY A 1 242 ? -8.504 24.416 46.048 1.00 65.59 242 GLY A CA 1
ATOM 1728 C C . GLY A 1 242 ? -7.422 25.328 46.599 1.00 64.08 242 GLY A C 1
ATOM 1729 O O . GLY A 1 242 ? -6.344 25.421 46.020 1.00 64.30 242 GLY A O 1
ATOM 1730 N N . THR A 1 243 ? -7.689 26.014 47.712 1.00 62.61 243 THR A N 1
ATOM 1731 C CA . THR A 1 243 ? -6.716 26.918 48.324 1.00 61.48 243 THR A CA 1
ATOM 1732 C C . THR A 1 243 ? -6.389 26.484 49.760 1.00 59.80 243 THR A C 1
ATOM 1733 O O . THR A 1 243 ? -7.147 25.727 50.365 1.00 60.00 243 THR A O 1
ATOM 1737 N N . ALA A 1 244 ? -5.275 26.986 50.330 1.00 57.92 244 ALA A N 1
ATOM 1738 C CA . ALA A 1 244 ? -4.905 26.650 51.707 1.00 56.59 244 ALA A CA 1
ATOM 1739 C C . ALA A 1 244 ? -6.007 27.097 52.681 1.00 54.46 244 ALA A C 1
ATOM 1740 O O . ALA A 1 244 ? -6.529 28.212 52.565 1.00 54.28 244 ALA A O 1
ATOM 1742 N N . ALA A 1 245 ? -6.415 26.187 53.561 1.00 52.29 245 ALA A N 1
ATOM 1743 C CA . ALA A 1 245 ? -7.503 26.425 54.489 1.00 51.32 245 ALA A CA 1
ATOM 1744 C C . ALA A 1 245 ? -7.148 26.266 55.960 1.00 50.24 245 ALA A C 1
ATOM 1745 O O . ALA A 1 245 ? -7.938 26.666 56.807 1.00 49.97 245 ALA A O 1
ATOM 1747 N N . GLY A 1 246 ? -5.976 25.711 56.263 1.00 49.12 246 GLY A N 1
ATOM 1748 C CA . GLY A 1 246 ? -5.554 25.542 57.643 1.00 48.83 246 GLY A CA 1
ATOM 1749 C C . GLY A 1 246 ? -4.677 24.335 57.883 1.00 48.09 246 GLY A C 1
ATOM 1750 O O . GLY A 1 246 ? -4.099 23.783 56.945 1.00 48.10 246 GLY A O 1
ATOM 1751 N N . VAL A 1 247 ? -4.569 23.922 59.147 1.00 46.93 247 VAL A N 1
ATOM 1752 C CA . VAL A 1 247 ? -3.763 22.778 59.543 1.00 46.58 247 VAL A CA 1
ATOM 1753 C C . VAL A 1 247 ? -4.492 21.908 60.567 1.00 46.28 247 VAL A C 1
ATOM 1754 O O . VAL A 1 247 ? -5.235 22.404 61.396 1.00 45.85 247 VAL A O 1
ATOM 1758 N N . GLU A 1 248 ? -4.255 20.606 60.518 1.00 46.39 248 GLU A N 1
ATOM 1759 C CA . GLU A 1 248 ? -4.737 19.680 61.532 1.00 46.65 248 GLU A CA 1
ATOM 1760 C C . GLU A 1 248 ? -3.535 19.548 62.492 1.00 46.45 248 GLU A C 1
ATOM 1761 O O . GLU A 1 248 ? -2.415 19.318 62.022 1.00 45.66 248 GLU A O 1
ATOM 1767 N N . VAL A 1 249 ? -3.730 19.783 63.808 1.00 46.26 249 VAL A N 1
ATOM 1768 C CA . VAL A 1 249 ? -2.610 19.743 64.761 1.00 46.63 249 VAL A CA 1
ATOM 1769 C C . VAL A 1 249 ? -2.882 18.841 65.963 1.00 47.62 249 VAL A C 1
ATOM 1770 O O . VAL A 1 249 ? -3.841 19.060 66.693 1.00 47.44 249 VAL A O 1
ATOM 1774 N N . GLN A 1 250 ? -2.008 17.866 66.203 1.00 48.59 250 GLN A N 1
ATOM 1775 C CA . GLN A 1 250 ? -2.115 16.993 67.359 1.00 50.04 250 GLN A CA 1
ATOM 1776 C C . GLN A 1 250 ? -1.257 17.529 68.498 1.00 50.74 250 GLN A C 1
ATOM 1777 O O . GLN A 1 250 ? -0.029 17.578 68.392 1.00 50.39 250 GLN A O 1
ATOM 1783 N N . ASP A 1 251 ? -1.917 17.940 69.576 1.00 51.58 251 ASP A N 1
ATOM 1784 C CA . ASP A 1 251 ? -1.297 18.454 70.781 1.00 53.36 251 ASP A CA 1
ATOM 1785 C C . ASP A 1 251 ? -0.663 17.267 71.506 1.00 55.54 251 ASP A C 1
ATOM 1786 O O . ASP A 1 251 ? -1.356 16.553 72.219 1.00 55.60 251 ASP A O 1
ATOM 1791 N N . ARG A 1 252 ? 0.653 17.065 71.328 1.00 56.85 252 ARG A N 1
ATOM 1792 C CA . ARG A 1 252 ? 1.394 15.943 71.904 1.00 58.83 252 ARG A CA 1
ATOM 1793 C C . ARG A 1 252 ? 1.380 15.918 73.444 1.00 61.18 252 ARG A C 1
ATOM 1794 O O . ARG A 1 252 ? 1.644 14.874 74.032 1.00 61.61 252 ARG A O 1
ATOM 1802 N N . ARG A 1 253 ? 1.006 17.038 74.098 1.00 62.42 253 ARG A N 1
ATOM 1803 C CA . ARG A 1 253 ? 0.875 17.082 75.559 1.00 63.45 253 ARG A CA 1
ATOM 1804 C C . ARG A 1 253 ? -0.468 16.491 76.040 1.00 64.61 253 ARG A C 1
ATOM 1805 O O . ARG A 1 253 ? -0.669 16.374 77.255 1.00 65.45 253 ARG A O 1
ATOM 1813 N N . SER A 1 254 ? -1.389 16.119 75.117 1.00 64.29 254 SER A N 1
ATOM 1814 C CA . SER A 1 254 ? -2.685 15.560 75.512 1.00 64.65 254 SER A CA 1
ATOM 1815 C C . SER A 1 254 ? -3.207 14.457 74.580 1.00 65.12 254 SER A C 1
ATOM 1816 O O . SER A 1 254 ? -4.033 13.648 74.983 1.00 65.68 254 SER A O 1
ATOM 1819 N N . GLY A 1 255 ? -2.739 14.440 73.348 1.00 64.81 255 GLY A N 1
ATOM 1820 C CA . GLY A 1 255 ? -3.209 13.504 72.336 1.00 64.69 255 GLY A CA 1
ATOM 1821 C C . GLY A 1 255 ? -4.367 14.047 71.509 1.00 64.08 255 GLY A C 1
ATOM 1822 O O . GLY A 1 255 ? -4.725 13.454 70.483 1.00 64.84 255 GLY A O 1
ATOM 1823 N N . ASP A 1 256 ? -4.953 15.194 71.931 1.00 62.01 256 ASP A N 1
ATOM 1824 C CA . ASP A 1 256 ? -6.062 15.832 71.233 1.00 60.26 256 ASP A CA 1
ATOM 1825 C C . ASP A 1 256 ? -5.671 16.398 69.895 1.00 58.54 256 ASP A C 1
ATOM 1826 O O . ASP A 1 256 ? -4.666 17.096 69.780 1.00 58.51 256 ASP A O 1
ATOM 1831 N N . THR A 1 257 ? -6.522 16.169 68.896 1.00 56.90 257 THR A N 1
ATOM 1832 C CA . THR A 1 257 ? -6.314 16.680 67.557 1.00 55.64 257 THR A CA 1
ATOM 1833 C C . THR A 1 257 ? -7.288 17.809 67.235 1.00 53.88 257 THR A C 1
ATOM 1834 O O . THR A 1 257 ? -8.502 17.640 67.333 1.00 53.98 257 THR A O 1
ATOM 1838 N N . TYR A 1 258 ? -6.745 18.964 66.851 1.00 52.20 258 TYR A N 1
ATOM 1839 C CA . TYR A 1 258 ? -7.519 20.153 66.528 1.00 51.19 258 TYR A CA 1
ATOM 1840 C C . TYR A 1 258 ? -7.392 20.529 65.037 1.00 49.74 258 TYR A C 1
ATOM 1841 O O . TYR A 1 258 ? -6.563 19.986 64.315 1.00 48.80 258 TYR A O 1
ATOM 1850 N N . GLN A 1 259 ? -8.239 21.454 64.577 1.00 49.06 259 GLN A N 1
ATOM 1851 C CA . GLN A 1 259 ? -8.137 22.014 63.242 1.00 49.33 259 GLN A CA 1
ATOM 1852 C C . GLN A 1 259 ? -8.003 23.520 63.440 1.00 48.59 259 GLN A C 1
ATOM 1853 O O . GLN A 1 259 ? -8.726 24.114 64.247 1.00 48.60 259 GLN A O 1
ATOM 1859 N N . VAL A 1 260 ? -6.991 24.114 62.817 1.00 47.84 260 VAL A N 1
ATOM 1860 C CA . VAL A 1 260 ? -6.748 25.541 62.936 1.00 47.31 260 VAL A CA 1
ATOM 1861 C C . VAL A 1 260 ? -6.914 26.131 61.568 1.00 47.40 260 VAL A C 1
ATOM 1862 O O . VAL A 1 260 ? -6.127 25.810 60.689 1.00 48.09 260 VAL A O 1
ATOM 1866 N N . ALA A 1 261 ? -7.909 27.001 61.380 1.00 46.81 261 ALA A N 1
ATOM 1867 C CA . ALA A 1 261 ? -8.131 27.632 60.086 1.00 46.86 261 ALA A CA 1
ATOM 1868 C C . ALA A 1 261 ? -7.074 28.694 59.795 1.00 46.41 261 ALA A C 1
ATOM 1869 O O . ALA A 1 261 ? -6.495 29.270 60.722 1.00 46.43 261 ALA A O 1
ATOM 1871 N N . ALA A 1 262 ? -6.762 28.893 58.507 1.00 45.83 262 ALA A N 1
ATOM 1872 C CA . ALA A 1 262 ? -5.761 29.845 58.045 1.00 46.33 262 ALA A CA 1
ATOM 1873 C C . ALA A 1 262 ? -5.920 30.204 56.561 1.00 46.91 262 ALA A C 1
ATOM 1874 O O . ALA A 1 262 ? -6.388 29.405 55.746 1.00 46.66 262 ALA A O 1
ATOM 1876 N N . ARG A 1 263 ? -5.521 31.417 56.219 1.00 47.13 263 ARG A N 1
ATOM 1877 C CA . ARG A 1 263 ? -5.521 31.880 54.838 1.00 47.71 263 ARG A CA 1
ATOM 1878 C C . ARG A 1 263 ? -4.193 31.429 54.146 1.00 46.65 263 ARG A C 1
ATOM 1879 O O . ARG A 1 263 ? -4.182 31.148 52.954 1.00 47.02 263 ARG A O 1
ATOM 1887 N N . TYR A 1 264 ? -3.091 31.351 54.899 1.00 45.03 264 TYR A N 1
ATOM 1888 C CA . TYR A 1 264 ? -1.777 30.928 54.396 1.00 44.41 264 TYR A CA 1
ATOM 1889 C C . TYR A 1 264 ? -1.215 29.810 55.260 1.00 43.30 264 TYR A C 1
ATOM 1890 O O . TYR A 1 264 ? -1.226 29.918 56.490 1.00 43.30 264 TYR A O 1
ATOM 1899 N N . VAL A 1 265 ? -0.686 28.766 54.621 1.00 41.69 265 VAL A N 1
ATOM 1900 C CA . VAL A 1 265 ? -0.014 27.675 55.317 1.00 40.90 265 VAL A CA 1
ATOM 1901 C C . VAL A 1 265 ? 1.439 27.575 54.824 1.00 39.88 265 VAL A C 1
ATOM 1902 O O . VAL A 1 265 ? 1.671 27.415 53.625 1.00 40.76 265 VAL A O 1
ATOM 1906 N N . VAL A 1 266 ? 2.404 27.727 55.721 1.00 37.93 266 VAL A N 1
ATOM 1907 C CA . VAL A 1 266 ? 3.809 27.655 55.376 1.00 37.41 266 VAL A CA 1
ATOM 1908 C C . VAL A 1 266 ? 4.401 26.398 56.000 1.00 36.82 266 VAL A C 1
ATOM 1909 O O . VAL A 1 266 ? 4.408 26.274 57.222 1.00 36.58 266 VAL A O 1
ATOM 1913 N N . VAL A 1 267 ? 4.896 25.474 55.186 1.00 36.04 267 VAL A N 1
ATOM 1914 C CA . VAL A 1 267 ? 5.521 24.259 55.723 1.00 36.09 267 VAL A CA 1
ATOM 1915 C C . VAL A 1 267 ? 7.044 24.306 55.621 1.00 35.72 267 VAL A C 1
ATOM 1916 O O . VAL A 1 267 ? 7.597 24.229 54.526 1.00 36.61 267 VAL A O 1
ATOM 1920 N N . GLY A 1 268 ? 7.705 24.418 56.765 1.00 33.97 268 GLY A N 1
ATO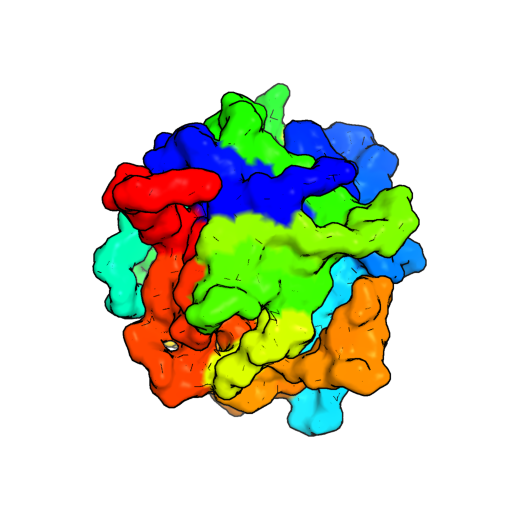M 1921 C CA . GLY A 1 268 ? 9.169 24.386 56.856 1.00 34.12 268 GLY A CA 1
ATOM 1922 C C . GLY A 1 268 ? 9.583 23.254 57.779 1.00 34.23 268 GLY A C 1
ATOM 1923 O O . GLY A 1 268 ? 10.102 23.474 58.871 1.00 34.48 268 GLY A O 1
ATOM 1924 N N . ALA A 1 269 ? 9.285 22.027 57.373 1.00 34.38 269 ALA A N 1
ATOM 1925 C CA . ALA A 1 269 ? 9.455 20.859 58.226 1.00 35.05 269 ALA A CA 1
ATOM 1926 C C . ALA A 1 269 ? 10.673 19.985 57.930 1.00 36.00 269 ALA A C 1
ATOM 1927 O O . ALA A 1 269 ? 10.723 18.868 58.424 1.00 36.87 269 ALA A O 1
ATOM 1929 N N . ASP A 1 270 ? 11.659 20.515 57.201 1.00 36.01 270 ASP A N 1
ATOM 1930 C CA . ASP A 1 270 ? 12.890 19.867 56.699 1.00 35.73 270 ASP A CA 1
ATOM 1931 C C . ASP A 1 270 ? 12.589 19.165 55.344 1.00 36.30 270 ASP A C 1
ATOM 1932 O O . ASP A 1 270 ? 11.423 18.990 54.962 1.00 36.02 270 ASP A O 1
ATOM 1937 N N . ALA A 1 271 ? 13.637 18.780 54.634 1.00 36.61 271 ALA A N 1
ATOM 1938 C CA . ALA A 1 271 ? 13.604 18.197 53.288 1.00 37.49 271 ALA A CA 1
ATOM 1939 C C . ALA A 1 271 ? 12.900 16.855 53.164 1.00 38.16 271 ALA A C 1
ATOM 1940 O O . ALA A 1 271 ? 12.585 16.437 52.047 1.00 38.38 271 ALA A O 1
ATOM 1942 N N . LEU A 1 272 ? 12.719 16.148 54.273 1.00 38.06 272 LEU A N 1
ATOM 1943 C CA . LEU A 1 272 ? 12.094 14.830 54.237 1.00 38.87 272 LEU A CA 1
ATOM 1944 C C . LEU A 1 272 ? 10.674 14.862 54.776 1.00 38.34 272 LEU A C 1
ATOM 1945 O O . LEU A 1 272 ? 9.770 14.332 54.147 1.00 37.88 272 LEU A O 1
ATOM 1950 N N . ARG A 1 273 ? 10.472 15.528 55.914 1.00 38.05 273 ARG A N 1
ATOM 1951 C CA . ARG A 1 273 ? 9.171 15.661 56.544 1.00 37.83 273 ARG A CA 1
ATOM 1952 C C . ARG A 1 273 ? 8.220 16.702 55.857 1.00 38.42 273 ARG A C 1
ATOM 1953 O O . ARG A 1 273 ? 7.006 16.552 55.988 1.00 38.89 273 ARG A O 1
ATOM 1961 N N . THR A 1 274 ? 8.739 17.688 55.090 1.00 38.27 274 THR A N 1
ATOM 1962 C CA . THR A 1 274 ? 7.867 18.596 54.332 1.00 38.96 274 THR A CA 1
ATOM 1963 C C . THR A 1 274 ? 7.118 17.797 53.235 1.00 40.38 274 THR A C 1
ATOM 1964 O O . THR A 1 274 ? 5.881 17.842 53.222 1.00 40.77 274 THR A O 1
ATOM 1968 N N . PRO A 1 275 ? 7.796 17.022 52.340 1.00 41.04 275 PRO A N 1
ATOM 1969 C CA . PRO A 1 275 ? 7.031 16.226 51.360 1.00 41.47 275 PRO A CA 1
ATOM 1970 C C . PRO A 1 275 ? 6.187 15.146 52.037 1.00 42.47 275 PRO A C 1
ATOM 1971 O O . PRO A 1 275 ? 5.179 14.759 51.483 1.00 43.42 275 PRO A O 1
ATOM 1975 N N . GLN A 1 276 ? 6.578 14.685 53.240 1.00 42.39 276 GLN A N 1
ATOM 1976 C CA . GLN A 1 276 ? 5.817 13.694 53.999 1.00 42.85 276 GLN A CA 1
ATOM 1977 C C . GLN A 1 276 ? 4.446 14.256 54.430 1.00 42.94 276 GLN A C 1
ATOM 1978 O O . GLN A 1 276 ? 3.433 13.579 54.279 1.00 42.42 276 GLN A O 1
ATOM 1984 N N . LEU A 1 277 ? 4.430 15.496 54.943 1.00 43.14 277 LEU A N 1
ATOM 1985 C CA . LEU A 1 277 ? 3.205 16.161 55.382 1.00 44.00 277 LEU A CA 1
ATOM 1986 C C . LEU A 1 277 ? 2.330 16.472 54.169 1.00 45.43 277 LEU A C 1
ATOM 1987 O O . LEU A 1 277 ? 1.120 16.274 54.240 1.00 45.42 277 LEU A O 1
ATOM 1992 N N . LEU A 1 278 ? 2.932 16.923 53.053 1.00 46.19 278 LEU A N 1
ATOM 1993 C CA . LEU A 1 278 ? 2.153 17.190 51.841 1.00 47.88 278 LEU A CA 1
ATOM 1994 C C . LEU A 1 278 ? 1.538 15.886 51.293 1.00 49.90 278 LEU A C 1
ATOM 1995 O O . LEU A 1 278 ? 0.384 15.890 50.873 1.00 50.75 278 LEU A O 1
ATOM 2000 N N . TRP A 1 279 ? 2.302 14.780 51.304 1.00 50.94 279 TRP A N 1
ATOM 2001 C CA . TRP A 1 279 ? 1.840 13.471 50.829 1.00 52.00 279 TRP A CA 1
ATOM 2002 C C . TRP A 1 279 ? 0.644 13.000 51.658 1.00 52.20 279 TRP A C 1
ATOM 2003 O O . TRP A 1 279 ? -0.339 12.534 51.092 1.00 52.18 279 TRP A O 1
ATOM 2014 N N . ALA A 1 280 ? 0.732 13.120 52.994 1.00 52.15 280 ALA A N 1
ATOM 2015 C CA . ALA A 1 280 ? -0.340 12.728 53.911 1.00 52.32 280 ALA A CA 1
ATOM 2016 C C . ALA A 1 280 ? -1.605 13.609 53.773 1.00 52.44 280 ALA A C 1
ATOM 2017 O O . ALA A 1 280 ? -2.714 13.181 54.104 1.00 52.49 280 ALA A O 1
ATOM 2019 N N . SER A 1 281 ? -1.440 14.828 53.280 1.00 51.94 281 SER A N 1
ATOM 2020 C CA . SER A 1 281 ? -2.558 15.745 53.065 1.00 51.88 281 SER A CA 1
ATOM 2021 C C . SER A 1 281 ? -3.249 15.555 51.692 1.00 52.23 281 SER A C 1
ATOM 2022 O O . SER A 1 281 ? -4.137 16.320 51.355 1.00 52.36 281 SER A O 1
ATOM 2025 N N . GLY A 1 282 ? -2.797 14.596 50.892 1.00 52.44 282 GLY A N 1
ATOM 2026 C CA . GLY A 1 282 ? -3.312 14.390 49.550 1.00 53.24 282 GLY A CA 1
ATOM 2027 C C . GLY A 1 282 ? -2.772 15.381 48.531 1.00 53.90 282 GLY A C 1
ATOM 2028 O O . GLY A 1 282 ? -3.324 15.499 47.441 1.00 54.78 282 GLY A O 1
ATOM 2029 N N . ILE A 1 283 ? -1.724 16.138 48.882 1.00 53.49 283 ILE A N 1
ATOM 2030 C CA . ILE A 1 283 ? -1.122 17.099 47.971 1.00 53.80 283 ILE A CA 1
ATOM 2031 C C . ILE A 1 283 ? 0.045 16.378 47.358 1.00 54.99 283 ILE A C 1
ATOM 2032 O O . ILE A 1 283 ? 1.139 16.357 47.913 1.00 55.17 283 ILE A O 1
ATOM 2037 N N . ARG A 1 284 ? -0.228 15.664 46.266 1.00 55.60 284 ARG A N 1
ATOM 2038 C CA . ARG A 1 284 ? 0.773 14.819 45.643 1.00 56.83 284 ARG A CA 1
ATOM 2039 C C . ARG A 1 284 ? 1.106 15.180 44.184 1.00 58.31 284 ARG A C 1
ATOM 2040 O O . ARG A 1 284 ? 0.835 14.374 43.295 1.00 58.89 284 ARG A O 1
ATOM 2048 N N . PRO A 1 285 ? 1.762 16.332 43.898 1.00 58.77 285 PRO A N 1
ATOM 2049 C CA . PRO A 1 285 ? 2.212 16.582 42.505 1.00 59.24 285 PRO A CA 1
ATOM 2050 C C . PRO A 1 285 ? 3.320 15.572 42.117 1.00 59.21 285 PRO A C 1
ATOM 2051 O O . PRO A 1 285 ? 3.983 15.026 43.000 1.00 58.80 285 PRO A O 1
ATOM 2055 N N . ASP A 1 286 ? 3.506 15.287 40.807 1.00 59.45 286 ASP A N 1
ATOM 2056 C CA . ASP A 1 286 ? 4.467 14.281 40.359 1.00 60.15 286 ASP A CA 1
ATOM 2057 C C . ASP A 1 286 ? 5.925 14.558 40.774 1.00 59.62 286 ASP A C 1
ATOM 2058 O O . ASP A 1 286 ? 6.665 13.612 41.024 1.00 60.27 286 ASP A O 1
ATOM 2063 N N . ALA A 1 287 ? 6.312 15.827 40.935 1.00 58.13 287 ALA A N 1
ATOM 2064 C CA . ALA A 1 287 ? 7.671 16.172 41.328 1.00 57.21 287 ALA A CA 1
ATOM 2065 C C . ALA A 1 287 ? 7.947 16.063 42.838 1.00 55.14 287 ALA A C 1
ATOM 2066 O O . ALA A 1 287 ? 9.100 16.197 43.243 1.00 54.89 287 ALA A O 1
ATOM 2068 N N . LEU A 1 288 ? 6.906 15.827 43.662 1.00 53.78 288 LEU A N 1
ATOM 2069 C CA . LEU A 1 288 ? 7.046 15.761 45.122 1.00 52.35 288 LEU A CA 1
ATOM 2070 C C . LEU A 1 288 ? 8.040 14.716 45.605 1.00 50.71 288 LEU A C 1
ATOM 2071 O O . LEU A 1 288 ? 7.910 13.529 45.309 1.00 50.86 288 LEU A O 1
ATOM 2076 N N . GLY A 1 289 ? 9.052 15.188 46.311 1.00 49.39 289 GLY A N 1
ATOM 2077 C CA . GLY A 1 289 ? 10.107 14.354 46.872 1.00 49.22 289 GLY A CA 1
ATOM 2078 C C . GLY A 1 289 ? 11.119 13.832 45.872 1.00 48.95 289 GLY A C 1
ATOM 2079 O O . GLY A 1 289 ? 12.051 13.139 46.268 1.00 49.10 289 GLY A O 1
ATOM 2080 N N . ARG A 1 290 ? 10.948 14.143 44.579 1.00 48.75 290 ARG A N 1
ATOM 2081 C CA . ARG A 1 290 ? 11.873 13.714 43.534 1.00 49.89 290 ARG A CA 1
ATOM 2082 C C . ARG A 1 290 ? 12.994 14.739 43.318 1.00 50.27 290 ARG A C 1
ATOM 2083 O O . ARG A 1 290 ? 12.919 15.874 43.813 1.00 50.20 290 ARG A O 1
ATOM 2091 N N . TYR A 1 291 ? 14.036 14.317 42.581 1.00 50.46 291 TYR A N 1
ATOM 2092 C CA . TYR A 1 291 ? 15.267 15.077 42.357 1.00 50.58 291 TYR A CA 1
ATOM 2093 C C . TYR A 1 291 ? 15.949 15.363 43.711 1.00 48.25 291 TYR A C 1
ATOM 2094 O O . TYR A 1 291 ? 16.579 16.405 43.881 1.00 47.97 291 TYR A O 1
ATOM 2103 N N . LEU A 1 292 ? 15.819 14.419 44.674 1.00 46.39 292 LEU A N 1
ATOM 2104 C CA . LEU A 1 292 ? 16.444 14.486 45.990 1.00 44.85 292 LEU A CA 1
ATOM 2105 C C . LEU A 1 292 ? 17.959 14.464 45.775 1.00 43.21 292 LEU A C 1
ATOM 2106 O O . LEU A 1 292 ? 18.467 13.672 44.968 1.00 44.11 292 LEU A O 1
ATOM 2111 N N . ASN A 1 293 ? 18.661 15.361 46.444 1.00 40.99 293 ASN A N 1
ATOM 2112 C CA . ASN A 1 293 ? 20.112 15.371 46.340 1.00 39.61 293 ASN A CA 1
ATOM 2113 C C . ASN A 1 293 ? 20.762 15.650 47.653 1.00 38.80 293 ASN A C 1
ATOM 2114 O O . ASN A 1 293 ? 20.432 16.629 48.309 1.00 39.11 293 ASN A O 1
ATOM 2119 N N . ASP A 1 294 ? 21.690 14.768 48.037 1.00 38.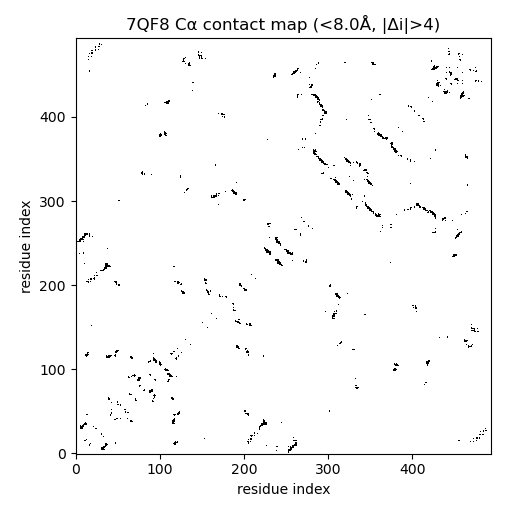23 294 ASP A N 1
ATOM 2120 C CA . ASP A 1 294 ? 22.577 14.903 49.197 1.00 38.38 294 ASP A CA 1
ATOM 2121 C C . ASP A 1 294 ? 23.899 15.490 48.678 1.00 38.06 294 ASP A C 1
ATOM 2122 O O . ASP A 1 294 ? 24.197 15.382 47.482 1.00 38.80 294 ASP A O 1
ATOM 2127 N N . GLN A 1 295 ? 24.680 16.127 49.552 1.00 37.42 295 GLN A N 1
ATOM 2128 C CA . GLN A 1 295 ? 25.989 16.625 49.139 1.00 37.48 295 GLN A CA 1
ATOM 2129 C C . GLN A 1 295 ? 27.034 15.599 49.565 1.00 37.38 295 GLN A C 1
ATOM 2130 O O . GLN A 1 295 ? 27.285 15.490 50.765 1.00 37.26 295 GLN A O 1
ATOM 2136 N N . ALA A 1 296 ? 27.621 14.819 48.606 1.00 36.74 296 ALA A N 1
ATOM 2137 C CA . ALA A 1 296 ? 28.659 13.799 48.910 1.00 37.48 296 ALA A CA 1
ATOM 2138 C C . ALA A 1 296 ? 29.773 14.416 49.730 1.00 36.90 296 ALA A C 1
ATOM 2139 O O . ALA A 1 296 ? 30.342 15.406 49.295 1.00 36.79 296 ALA A O 1
ATOM 2141 N N . GLN A 1 297 ? 30.047 13.878 50.919 1.00 36.60 297 GLN A N 1
ATOM 2142 C CA . GLN A 1 297 ? 31.028 14.504 51.809 1.00 36.48 297 GLN A CA 1
ATOM 2143 C C . GLN A 1 297 ? 32.333 13.689 52.080 1.00 36.65 297 GLN A C 1
ATOM 2144 O O . GLN A 1 297 ? 32.299 12.493 52.344 1.00 36.14 297 GLN A O 1
ATOM 2150 N N . VAL A 1 298 ? 33.486 14.373 52.025 1.00 37.73 298 VAL A N 1
ATOM 2151 C CA . VAL A 1 298 ? 34.802 13.800 52.300 1.00 39.12 298 VAL A CA 1
ATOM 2152 C C . VAL A 1 298 ? 35.415 14.619 53.422 1.00 39.96 298 VAL A C 1
ATOM 2153 O O . VAL A 1 298 ? 35.339 15.842 53.399 1.00 39.98 298 VAL A O 1
ATOM 2157 N N . VAL A 1 299 ? 36.063 13.962 54.370 1.00 41.00 299 VAL A N 1
ATOM 2158 C CA . VAL A 1 299 ? 36.693 14.645 55.496 1.00 41.89 299 VAL A CA 1
ATOM 2159 C C . VAL A 1 299 ? 38.172 14.249 55.665 1.00 42.91 299 VAL A C 1
ATOM 2160 O O . VAL A 1 299 ? 38.611 13.207 55.178 1.00 42.31 299 VAL A O 1
ATOM 2164 N N . PHE A 1 300 ? 38.925 15.102 56.375 1.00 44.13 300 PHE A N 1
ATOM 2165 C CA . PHE A 1 300 ? 40.370 14.990 56.570 1.00 45.67 300 PHE A CA 1
ATOM 2166 C C . PHE A 1 300 ? 40.812 15.904 57.729 1.00 46.60 300 PHE A C 1
ATOM 2167 O O . PHE A 1 300 ? 40.033 16.733 58.201 1.00 46.17 300 PHE A O 1
ATOM 2175 N N . ALA A 1 301 ? 42.078 15.787 58.161 1.00 47.72 301 ALA A N 1
ATOM 2176 C CA . ALA A 1 301 ? 42.598 16.654 59.217 1.00 49.10 301 ALA A CA 1
ATOM 2177 C C . ALA A 1 301 ? 44.061 16.948 58.980 1.00 50.35 301 ALA A C 1
ATOM 2178 O O . ALA A 1 301 ? 44.770 16.138 58.367 1.00 50.40 301 ALA A O 1
ATOM 2180 N N . SER A 1 302 ? 44.521 18.110 59.452 1.00 51.25 302 SER A N 1
ATOM 2181 C CA . SER A 1 302 ? 45.906 18.511 59.219 1.00 52.82 302 SER A CA 1
ATOM 2182 C C . SER A 1 302 ? 46.458 19.341 60.359 1.00 55.59 302 SER A C 1
ATOM 2183 O O . SER A 1 302 ? 45.739 20.116 60.978 1.00 55.32 302 SER A O 1
ATOM 2186 N N . ARG A 1 303 ? 47.743 19.185 60.626 1.00 58.80 303 ARG A N 1
ATOM 2187 C CA . ARG A 1 303 ? 48.438 19.907 61.683 1.00 62.17 303 ARG A CA 1
ATOM 2188 C C . ARG A 1 303 ? 49.276 21.023 61.046 1.00 65.34 303 ARG A C 1
ATOM 2189 O O . ARG A 1 303 ? 50.100 20.740 60.187 1.00 65.40 303 ARG A O 1
ATOM 2197 N N . LEU A 1 304 ? 49.075 22.280 61.475 1.00 68.09 304 LEU A N 1
ATOM 2198 C CA . LEU A 1 304 ? 49.821 23.454 61.000 1.00 71.35 304 LEU A CA 1
ATOM 2199 C C . LEU A 1 304 ? 51.295 23.375 61.436 1.00 74.88 304 LEU A C 1
ATOM 2200 O O . LEU A 1 304 ? 51.604 22.774 62.463 1.00 74.94 304 LEU A O 1
ATOM 2205 N N . ARG A 1 305 ? 52.200 23.995 60.667 1.00 77.77 305 ARG A N 1
ATOM 2206 C CA . ARG A 1 305 ? 53.641 23.911 60.920 1.00 80.64 305 ARG A CA 1
ATOM 2207 C C . ARG A 1 305 ? 54.265 25.071 61.760 1.00 83.05 305 ARG A C 1
ATOM 2208 O O . ARG A 1 305 ? 55.228 25.700 61.302 1.00 83.17 305 ARG A O 1
ATOM 2216 N N . ASP A 1 306 ? 53.781 25.310 63.004 1.00 84.68 306 ASP A N 1
ATOM 2217 C CA . ASP A 1 306 ? 54.360 26.385 63.825 1.00 86.87 306 ASP A CA 1
ATOM 2218 C C . ASP A 1 306 ? 54.379 26.073 65.358 1.00 88.60 306 ASP A C 1
ATOM 2219 O O . ASP A 1 306 ? 53.987 24.986 65.769 1.00 88.66 306 ASP A O 1
ATOM 2224 N N . VAL A 1 307 ? 54.904 27.006 66.177 1.00 89.93 307 VAL A N 1
ATOM 2225 C CA . VAL A 1 307 ? 55.136 26.848 67.620 1.00 91.65 307 VAL A CA 1
ATOM 2226 C C . VAL A 1 307 ? 54.034 27.527 68.518 1.00 92.70 307 VAL A C 1
ATOM 2227 O O . VAL A 1 307 ? 53.031 28.003 67.984 1.00 92.98 307 VAL A O 1
ATOM 2231 N N . GLN A 1 308 ? 54.211 27.473 69.875 1.00 92.99 308 GLN A N 1
ATOM 2232 C CA . GLN A 1 308 ? 53.428 28.023 70.989 1.00 93.71 308 GLN A CA 1
ATOM 2233 C C . GLN A 1 308 ? 52.728 26.938 71.803 1.00 93.97 308 GLN A C 1
ATOM 2234 O O . GLN A 1 308 ? 53.188 26.603 72.896 1.00 93.93 308 GLN A O 1
ATOM 2240 N N . ALA A 1 319 ? 31.370 30.597 74.477 1.00 79.28 319 ALA A N 1
ATOM 2241 C CA . ALA A 1 319 ? 31.660 29.168 74.401 1.00 79.64 319 ALA A CA 1
ATOM 2242 C C . ALA A 1 319 ? 32.622 28.852 73.252 1.00 79.43 319 ALA A C 1
ATOM 2243 O O . ALA A 1 319 ? 33.470 27.968 73.377 1.00 79.71 319 ALA A O 1
ATOM 2245 N N . LEU A 1 320 ? 32.494 29.575 72.137 1.00 78.71 320 LEU A N 1
ATOM 2246 C CA . LEU A 1 320 ? 33.333 29.365 70.967 1.00 78.52 320 LEU A CA 1
ATOM 2247 C C . LEU A 1 320 ? 34.717 29.967 71.171 1.00 77.73 320 LEU A C 1
ATOM 2248 O O . LEU A 1 320 ? 34.844 31.140 71.533 1.00 77.97 320 LEU A O 1
ATOM 2253 N N . SER A 1 321 ? 35.758 29.155 70.954 1.00 76.53 321 SER A N 1
ATOM 2254 C CA . SER A 1 321 ? 37.134 29.620 71.090 1.00 75.84 321 SER A CA 1
ATOM 2255 C C . SER A 1 321 ? 37.591 30.361 69.816 1.00 74.15 321 SER A C 1
ATOM 2256 O O . SER A 1 321 ? 36.987 30.203 68.759 1.00 73.82 321 SER A O 1
ATOM 2259 N N . GLU A 1 322 ? 38.631 31.202 69.931 1.00 72.67 322 GLU A N 1
ATOM 2260 C CA . GLU A 1 322 ? 39.160 31.940 68.785 1.00 71.50 322 GLU A CA 1
ATOM 2261 C C . GLU A 1 322 ? 40.541 31.386 68.434 1.00 69.25 322 GLU A C 1
ATOM 2262 O O . GLU A 1 322 ? 41.560 31.899 68.898 1.00 69.34 322 GLU A O 1
ATOM 2268 N N . GLN A 1 323 ? 40.565 30.303 67.647 1.00 67.08 323 GLN A N 1
ATOM 2269 C CA . GLN A 1 323 ? 41.795 29.618 67.261 1.00 65.43 323 GLN A CA 1
ATOM 2270 C C . GLN A 1 323 ? 42.213 29.925 65.806 1.00 63.13 323 GLN A C 1
ATOM 2271 O O . GLN A 1 323 ? 43.131 30.709 65.586 1.00 63.37 323 GLN A O 1
ATOM 2277 N N . SER A 1 324 ? 41.554 29.321 64.821 1.00 60.84 324 SER A N 1
ATOM 2278 C CA . SER A 1 324 ? 41.872 29.536 63.411 1.00 59.33 324 SER A CA 1
ATOM 2279 C C . SER A 1 324 ? 40.656 29.896 62.547 1.00 57.33 324 SER A C 1
ATOM 2280 O O . SER A 1 324 ? 40.797 30.067 61.340 1.00 57.62 324 SER A O 1
ATOM 2283 N N . GLY A 1 325 ? 39.476 29.960 63.148 1.00 55.15 325 GLY A N 1
ATOM 2284 C CA . GLY A 1 325 ? 38.253 30.265 62.429 1.00 53.36 325 GLY A CA 1
ATOM 2285 C C . GLY A 1 325 ? 37.872 29.237 61.392 1.00 50.65 325 GLY A C 1
ATOM 2286 O O . GLY A 1 325 ? 38.169 28.047 61.542 1.00 50.95 325 GLY A O 1
ATOM 2287 N N . VAL A 1 326 ? 37.194 29.701 60.334 1.00 47.43 326 VAL A N 1
ATOM 2288 C CA . VAL A 1 326 ? 36.735 28.845 59.260 1.00 45.78 326 VAL A CA 1
ATOM 2289 C C . VAL A 1 326 ? 37.089 29.495 57.916 1.00 43.96 326 VAL A C 1
ATOM 2290 O O . VAL A 1 326 ? 36.693 30.629 57.659 1.00 43.23 326 VAL A O 1
ATOM 2294 N N . ALA A 1 327 ? 37.826 28.766 57.074 1.00 43.05 327 ALA A N 1
ATOM 2295 C CA . ALA A 1 327 ? 38.229 29.176 55.735 1.00 42.77 327 ALA A CA 1
ATOM 2296 C C . ALA A 1 327 ? 37.304 28.525 54.722 1.00 42.13 327 ALA A C 1
ATOM 2297 O O . ALA A 1 327 ? 36.919 27.361 54.865 1.00 42.42 327 ALA A O 1
ATOM 2299 N N . TRP A 1 328 ? 36.953 29.276 53.691 1.00 40.76 328 TRP A N 1
ATOM 2300 C CA . TRP A 1 328 ? 36.040 28.833 52.659 1.00 39.68 328 TRP A CA 1
ATOM 2301 C C . TRP A 1 328 ? 36.791 28.690 51.348 1.00 38.55 328 TRP A C 1
ATOM 2302 O O . TRP A 1 328 ? 37.456 29.629 50.931 1.00 38.58 328 TRP A O 1
ATOM 2313 N N . VAL A 1 329 ? 36.732 27.503 50.732 1.00 37.84 329 VAL A N 1
ATOM 2314 C CA . VAL A 1 329 ? 37.323 27.241 49.408 1.00 37.38 329 VAL A CA 1
ATOM 2315 C C . VAL A 1 329 ? 36.118 27.105 48.483 1.00 37.89 329 VAL A C 1
ATOM 2316 O O . VAL A 1 329 ? 35.411 26.089 48.511 1.00 38.68 329 VAL A O 1
ATOM 2320 N N . PRO A 1 330 ? 35.810 28.162 47.723 1.00 37.07 330 PRO A N 1
ATOM 2321 C CA . PRO A 1 330 ? 34.563 28.165 46.966 1.00 36.32 330 PRO A CA 1
ATOM 2322 C C . PRO A 1 330 ? 34.455 27.176 45.827 1.00 35.53 330 PRO A C 1
ATOM 2323 O O . PRO A 1 330 ? 35.438 26.821 45.145 1.00 35.33 330 PRO A O 1
ATOM 2327 N N . TYR A 1 331 ? 33.205 26.748 45.637 1.00 34.25 331 TYR A N 1
ATOM 2328 C CA . TYR A 1 331 ? 32.758 25.909 44.536 1.00 34.02 331 TYR A CA 1
ATOM 2329 C C . TYR A 1 331 ? 32.970 26.696 43.238 1.00 33.34 331 TYR A C 1
ATOM 2330 O O . TYR A 1 331 ? 32.791 27.911 43.229 1.00 32.94 331 TYR A O 1
ATOM 2339 N N . THR A 1 332 ? 33.263 26.003 42.142 1.00 33.38 332 THR A N 1
ATOM 2340 C CA . THR A 1 332 ? 33.270 26.544 40.765 1.00 33.90 332 THR A CA 1
ATOM 2341 C C . THR A 1 332 ? 32.638 25.433 39.883 1.00 34.29 332 THR A C 1
ATOM 2342 O O . THR A 1 332 ? 32.622 24.279 40.285 1.00 34.88 332 THR A O 1
ATOM 2346 N N . ASP A 1 333 ? 32.136 25.761 38.702 1.00 34.63 333 ASP A N 1
ATOM 2347 C CA . ASP A 1 333 ? 31.540 24.774 37.796 1.00 36.02 333 ASP A CA 1
ATOM 2348 C C . ASP A 1 333 ? 32.554 23.706 37.408 1.00 37.73 333 ASP A C 1
ATOM 2349 O O . ASP A 1 333 ? 32.229 22.525 37.438 1.00 39.16 333 ASP A O 1
ATOM 2354 N N . GLU A 1 334 ? 33.801 24.120 37.151 1.00 37.37 334 GLU A N 1
ATOM 2355 C CA . GLU A 1 334 ? 34.919 23.235 36.812 1.00 37.70 334 GLU A CA 1
ATOM 2356 C C . GLU A 1 334 ? 35.393 22.356 37.967 1.00 38.15 334 GLU A C 1
ATOM 2357 O O . GLU A 1 334 ? 35.930 21.281 37.717 1.00 39.15 334 GLU A O 1
ATOM 2363 N N . ALA A 1 335 ? 35.282 22.825 39.206 1.00 37.39 335 ALA A N 1
ATOM 2364 C CA . ALA A 1 335 ? 35.725 22.051 40.380 1.00 37.53 335 ALA A CA 1
ATOM 2365 C C . ALA A 1 335 ? 34.539 22.066 41.337 1.00 36.48 335 ALA A C 1
ATOM 2366 O O . ALA A 1 335 ? 34.462 22.913 42.243 1.00 36.27 335 ALA A O 1
ATOM 2368 N N . PRO A 1 336 ? 33.521 21.208 41.036 1.00 36.32 336 PRO A N 1
ATOM 2369 C CA . PRO A 1 336 ? 32.228 21.319 41.707 1.00 35.99 336 PRO A CA 1
ATOM 2370 C C . PRO A 1 336 ? 32.098 20.763 43.111 1.00 35.65 336 PRO A C 1
ATOM 2371 O O . PRO A 1 336 ? 31.200 19.971 43.399 1.00 35.37 336 PRO A O 1
ATOM 2375 N N . PHE A 1 337 ? 32.891 21.307 44.006 1.00 35.82 337 PHE A N 1
ATOM 2376 C CA . PHE A 1 337 ? 32.881 20.971 45.422 1.00 36.22 337 PHE A CA 1
ATOM 2377 C C . PHE A 1 337 ? 33.134 22.210 46.256 1.00 35.55 337 PHE A C 1
ATOM 2378 O O . PHE A 1 337 ? 33.787 23.143 45.816 1.00 36.41 337 PHE A O 1
ATOM 2386 N N . HIS A 1 338 ? 32.631 22.197 47.474 1.00 34.83 338 HIS A N 1
ATOM 2387 C CA . HIS A 1 338 ? 32.734 23.281 48.418 1.00 34.86 338 HIS A CA 1
ATOM 2388 C C . HIS A 1 338 ? 33.617 22.794 49.541 1.00 35.57 338 HIS A C 1
ATOM 2389 O O . HIS A 1 338 ? 33.380 21.723 50.104 1.00 35.14 338 HIS A O 1
ATOM 2396 N N . GLY A 1 339 ? 34.643 23.582 49.834 1.00 36.28 339 GLY A N 1
ATOM 2397 C CA . GLY A 1 339 ? 35.599 23.280 50.877 1.00 37.27 339 GLY A CA 1
ATOM 2398 C C . GLY A 1 339 ? 35.504 24.167 52.096 1.00 38.43 339 GLY A C 1
ATOM 2399 O O . GLY A 1 339 ? 35.231 25.367 51.996 1.00 38.48 339 GLY A O 1
ATOM 2400 N N . GLN A 1 340 ? 35.765 23.580 53.256 1.00 39.07 340 GLN A N 1
ATOM 2401 C CA . GLN A 1 340 ? 35.791 24.319 54.520 1.00 39.42 340 GLN A CA 1
ATOM 2402 C C . GLN A 1 340 ? 36.879 23.772 55.402 1.00 39.59 340 GLN A C 1
ATOM 2403 O O . GLN A 1 340 ? 37.034 22.563 55.520 1.00 38.82 340 GLN A O 1
ATOM 2409 N N . ILE A 1 341 ? 37.714 24.669 55.919 1.00 40.62 341 ILE A N 1
ATOM 2410 C CA . ILE A 1 341 ? 38.861 24.320 56.739 1.00 42.49 341 ILE A CA 1
ATOM 2411 C C . ILE A 1 341 ? 38.587 25.012 58.064 1.00 43.57 341 ILE A C 1
ATOM 2412 O O . ILE A 1 341 ? 38.451 26.246 58.081 1.00 43.76 341 ILE A O 1
ATOM 2417 N N . MET A 1 342 ? 38.491 24.255 59.160 1.00 43.91 342 MET A N 1
ATOM 2418 C CA . MET A 1 342 ? 38.047 24.883 60.391 1.00 45.45 342 MET A CA 1
ATOM 2419 C C . MET A 1 342 ? 38.664 24.395 61.650 1.00 46.94 342 MET A C 1
ATOM 2420 O O . MET A 1 342 ? 39.102 23.251 61.737 1.00 46.96 342 MET A O 1
ATOM 2425 N N . GLN A 1 343 ? 38.618 25.262 62.693 1.00 47.86 343 GLN A N 1
ATOM 2426 C CA . GLN A 1 343 ? 38.988 24.894 64.045 1.00 49.23 343 GLN A CA 1
ATOM 2427 C C . GLN A 1 343 ? 38.003 23.803 64.507 1.00 50.29 343 GLN A C 1
ATOM 2428 O O . GLN A 1 343 ? 36.839 23.778 64.083 1.00 49.90 343 GLN A O 1
ATOM 2434 N N . LEU A 1 344 ? 38.499 22.855 65.269 1.00 51.47 344 LEU A N 1
ATOM 2435 C CA . LEU A 1 344 ? 37.723 21.683 65.669 1.00 53.37 344 LEU A CA 1
ATOM 2436 C C . LEU A 1 344 ? 36.330 21.961 66.267 1.00 53.86 344 LEU A C 1
ATOM 2437 O O . LEU A 1 344 ? 35.435 21.155 66.026 1.00 55.21 344 LEU A O 1
ATOM 2442 N N . ASP A 1 345 ? 36.107 23.095 66.957 1.00 53.10 345 ASP A N 1
ATOM 2443 C CA . ASP A 1 345 ? 34.773 23.376 67.517 1.00 53.28 345 ASP A CA 1
ATOM 2444 C C . ASP A 1 345 ? 33.800 24.035 66.519 1.00 52.12 345 ASP A C 1
ATOM 2445 O O . ASP A 1 345 ? 32.652 24.281 66.872 1.00 52.14 345 ASP A O 1
ATOM 2450 N N . ALA A 1 346 ? 34.247 24.316 65.286 1.00 50.90 346 ALA A N 1
ATOM 2451 C CA . ALA A 1 346 ? 33.389 24.878 64.236 1.00 50.03 346 ALA A CA 1
ATOM 2452 C C . ALA A 1 346 ? 33.153 23.861 63.104 1.00 49.41 346 ALA A C 1
ATOM 2453 O O . ALA A 1 346 ? 32.892 24.246 61.961 1.00 49.64 346 ALA A O 1
ATOM 2455 N N . SER A 1 347 ? 33.256 22.568 63.410 1.00 48.63 347 SER A N 1
ATOM 2456 C CA . SER A 1 347 ? 33.094 21.506 62.433 1.00 48.70 347 SER A CA 1
ATOM 2457 C C . SER A 1 347 ? 31.725 20.830 62.608 1.00 48.30 347 SER A C 1
ATOM 2458 O O . SER A 1 347 ? 31.329 20.518 63.731 1.00 48.13 347 SER A O 1
ATOM 2461 N N . PRO A 1 348 ? 31.005 20.569 61.506 1.00 47.92 348 PRO A N 1
ATOM 2462 C CA . PRO A 1 348 ? 29.700 19.873 61.620 1.00 48.56 348 PRO A CA 1
ATOM 2463 C C . PRO A 1 348 ? 29.806 18.412 62.085 1.00 49.93 348 PRO A C 1
ATOM 2464 O O . PRO A 1 348 ? 28.807 17.774 62.410 1.00 49.73 348 PRO A O 1
ATOM 2468 N N . VAL A 1 349 ? 31.022 17.881 62.120 1.00 50.93 349 VAL A N 1
ATOM 2469 C CA . VAL A 1 349 ? 31.276 16.518 62.520 1.00 52.95 349 VAL A CA 1
ATOM 2470 C C . VAL A 1 349 ? 32.660 16.450 63.204 1.00 54.54 349 VAL A C 1
ATOM 2471 O O . VAL A 1 349 ? 33.608 17.117 62.767 1.00 54.06 349 VAL A O 1
ATOM 2475 N N . PRO A 1 350 ? 32.775 15.701 64.319 1.00 56.41 350 PRO A N 1
ATOM 2476 C CA . PRO A 1 350 ? 34.090 15.575 64.998 1.00 57.88 350 PRO A CA 1
ATOM 2477 C C . PRO A 1 350 ? 35.161 15.001 64.060 1.00 59.86 350 PRO A C 1
ATOM 2478 O O . PRO A 1 350 ? 34.984 13.905 63.527 1.00 59.61 350 PRO A O 1
ATOM 2482 N N . LEU A 1 351 ? 36.242 15.759 63.814 1.00 61.50 351 LEU A N 1
ATOM 2483 C CA . LEU A 1 351 ? 37.249 15.322 62.845 1.00 63.92 351 LEU A CA 1
ATOM 2484 C C . LEU A 1 351 ? 38.590 14.926 63.419 1.00 66.89 351 LEU A C 1
ATOM 2485 O O . LEU A 1 351 ? 39.310 14.163 62.778 1.00 66.86 351 LEU A O 1
ATOM 2490 N N . ALA A 1 352 ? 38.956 15.465 64.589 1.00 69.24 352 ALA A N 1
ATOM 2491 C CA . ALA A 1 352 ? 40.244 15.165 65.222 1.00 71.92 352 ALA A CA 1
ATOM 2492 C C . ALA A 1 352 ? 40.282 15.655 66.679 1.00 74.96 352 ALA A C 1
ATOM 2493 O O . ALA A 1 352 ? 39.465 16.486 67.075 1.00 75.40 352 ALA A O 1
ATOM 2495 N N . ASP A 1 353 ? 41.228 15.144 67.476 1.00 76.89 353 ASP A N 1
ATOM 2496 C CA . ASP A 1 353 ? 41.456 15.656 68.816 1.00 79.35 353 ASP A CA 1
ATOM 2497 C C . ASP A 1 353 ? 42.500 16.798 68.687 1.00 81.10 353 ASP A C 1
ATOM 2498 O O . ASP A 1 353 ? 43.351 16.765 67.790 1.00 80.78 353 ASP A O 1
ATOM 2503 N N . ASP A 1 354 ? 42.406 17.827 69.539 1.00 82.79 354 ASP A N 1
ATOM 2504 C CA . ASP A 1 354 ? 43.339 18.960 69.478 1.00 84.76 354 ASP A CA 1
ATOM 2505 C C . ASP A 1 354 ? 44.729 18.576 69.978 1.00 85.96 354 ASP A C 1
ATOM 2506 O O . ASP A 1 354 ? 44.860 17.623 70.743 1.00 86.30 354 ASP A O 1
ATOM 2511 N N . ASP A 1 355 ? 45.768 19.299 69.530 1.00 86.74 355 ASP A N 1
ATOM 2512 C CA . ASP A 1 355 ? 47.129 19.014 69.961 1.00 88.29 355 ASP A CA 1
ATOM 2513 C C . ASP A 1 355 ? 47.338 19.511 71.397 1.00 89.87 355 ASP A C 1
ATOM 2514 O O . ASP A 1 355 ? 47.096 20.683 71.697 1.00 89.93 355 ASP A O 1
ATOM 2519 N N . PRO A 1 356 ? 47.745 18.617 72.306 1.00 90.96 356 PRO A N 1
ATOM 2520 C CA . PRO A 1 356 ? 47.926 19.035 73.708 1.00 92.03 356 PRO A CA 1
ATOM 2521 C C . PRO A 1 356 ? 48.933 20.174 73.906 1.00 93.14 356 PRO A C 1
ATOM 2522 O O . PRO A 1 356 ? 48.591 21.176 74.535 1.00 93.77 356 PRO A O 1
ATOM 2526 N N . ILE A 1 357 ? 50.150 20.038 73.349 1.00 92.86 357 ILE A N 1
ATOM 2527 C CA . ILE A 1 357 ? 51.240 21.004 73.490 1.00 92.96 357 ILE A CA 1
ATOM 2528 C C . ILE A 1 357 ? 50.978 22.343 72.777 1.00 92.08 357 ILE A C 1
ATOM 2529 O O . ILE A 1 357 ? 51.234 23.406 73.351 1.00 92.44 357 ILE A O 1
ATOM 2534 N N . VAL A 1 358 ? 50.502 22.297 71.525 1.00 90.64 358 VAL A N 1
ATOM 2535 C CA . VAL A 1 358 ? 50.217 23.510 70.753 1.00 89.60 358 VAL A CA 1
ATOM 2536 C C . VAL A 1 358 ? 48.742 23.525 70.319 1.00 88.41 358 VAL A C 1
ATOM 2537 O O . VAL A 1 358 ? 48.397 23.054 69.235 1.00 88.33 358 VAL A O 1
ATOM 2541 N N . PRO A 1 359 ? 47.848 24.037 71.181 1.00 87.22 359 PRO A N 1
ATOM 2542 C CA . PRO A 1 359 ? 46.417 24.064 70.826 1.00 86.16 359 PRO A CA 1
ATOM 2543 C C . PRO A 1 359 ? 46.094 25.002 69.661 1.00 84.77 359 PRO A C 1
ATOM 2544 O O . PRO A 1 359 ? 46.864 25.920 69.367 1.00 85.05 359 PRO A O 1
ATOM 2548 N N . GLY A 1 360 ? 44.986 24.729 68.971 1.00 82.84 360 GLY A N 1
ATOM 2549 C CA . GLY A 1 360 ? 44.577 25.500 67.801 1.00 81.51 360 GLY A CA 1
ATOM 2550 C C . GLY A 1 360 ? 45.368 25.190 66.539 1.00 79.43 360 GLY A C 1
ATOM 2551 O O . GLY A 1 360 ? 45.026 25.682 65.459 1.00 79.44 360 GLY A O 1
ATOM 2552 N N . SER A 1 361 ? 46.430 24.358 66.657 1.00 77.24 361 SER A N 1
ATOM 2553 C CA . SER A 1 361 ? 47.299 23.955 65.553 1.00 75.46 361 SER A CA 1
ATOM 2554 C C . SER A 1 361 ? 46.741 22.819 64.691 1.00 72.76 361 SER A C 1
ATOM 2555 O O . SER A 1 361 ? 47.385 22.438 63.723 1.00 72.76 361 SER A O 1
ATOM 2558 N N . ILE A 1 362 ? 45.582 22.256 65.042 1.00 70.38 362 ILE A N 1
ATOM 2559 C CA . ILE A 1 362 ? 44.972 21.205 64.237 1.00 68.61 362 ILE A CA 1
ATOM 2560 C C . ILE A 1 362 ? 43.685 21.718 63.581 1.00 65.70 362 ILE A C 1
ATOM 2561 O O . ILE A 1 362 ? 42.824 22.266 64.270 1.00 65.91 362 ILE A O 1
ATOM 2566 N N . VAL A 1 363 ? 43.567 21.576 62.244 1.00 62.62 363 VAL A N 1
ATOM 2567 C CA . VAL A 1 363 ? 42.345 21.974 61.550 1.00 60.05 363 VAL A CA 1
ATOM 2568 C C . VAL A 1 363 ? 41.653 20.790 60.894 1.00 56.67 363 VAL A C 1
ATOM 2569 O O . VAL A 1 363 ? 42.287 19.805 60.532 1.00 57.73 363 VAL A O 1
ATOM 2573 N N . GLY A 1 364 ? 40.345 20.880 60.785 1.00 52.66 364 GLY A N 1
ATOM 2574 C CA . GLY A 1 364 ? 39.557 19.872 60.097 1.00 49.42 364 GLY A CA 1
ATOM 2575 C C . GLY A 1 364 ? 39.304 20.310 58.666 1.00 45.25 364 GLY A C 1
ATOM 2576 O O . GLY A 1 364 ? 39.303 21.506 58.378 1.00 45.24 364 GLY A O 1
ATOM 2577 N N . LEU A 1 365 ? 39.124 19.366 57.752 1.00 42.44 365 LEU A N 1
ATOM 2578 C CA . LEU A 1 365 ? 38.845 19.686 56.344 1.00 41.00 365 LEU A CA 1
ATOM 2579 C C . LEU A 1 365 ? 37.607 18.928 55.898 1.00 40.32 365 LEU A C 1
ATOM 2580 O O . LEU A 1 365 ? 37.465 17.731 56.182 1.00 41.19 365 LEU A O 1
ATOM 2585 N N . GLY A 1 366 ? 36.709 19.633 55.239 1.00 38.27 366 GLY A N 1
ATOM 2586 C CA . GLY A 1 366 ? 35.517 19.022 54.685 1.00 37.33 366 GLY A CA 1
ATOM 2587 C C . GLY A 1 366 ? 35.269 19.480 53.262 1.00 36.15 366 GLY A C 1
ATOM 2588 O O . GLY A 1 366 ? 35.303 20.681 53.003 1.00 35.67 366 GLY A O 1
ATOM 2589 N N . LEU A 1 367 ? 35.058 18.533 52.321 1.00 35.39 367 LEU A N 1
ATOM 2590 C CA . LEU A 1 367 ? 34.638 18.813 50.939 1.00 35.01 367 LEU A CA 1
ATOM 2591 C C . LEU A 1 367 ? 33.230 18.218 50.725 1.00 34.67 367 LEU A C 1
ATOM 2592 O O . LEU A 1 367 ? 32.913 17.125 51.221 1.00 34.58 367 LEU A O 1
ATOM 2597 N N . PHE A 1 368 ? 32.370 18.984 50.049 1.00 33.85 368 PHE A N 1
ATOM 2598 C CA . PHE A 1 368 ? 30.988 18.636 49.776 1.00 33.70 368 PHE A CA 1
ATOM 2599 C C . PHE A 1 368 ? 30.768 18.713 48.270 1.00 33.86 368 PHE A C 1
ATOM 2600 O O . PHE A 1 368 ? 31.084 19.720 47.669 1.00 33.44 368 PHE A O 1
ATOM 2608 N N . CYS A 1 369 ? 30.222 17.661 47.663 1.00 34.67 369 CYS A N 1
ATOM 2609 C CA . CYS A 1 369 ? 30.049 17.619 46.199 1.00 36.21 369 CYS A CA 1
ATOM 2610 C C . CYS A 1 369 ? 28.656 18.013 45.740 1.00 37.10 369 CYS A C 1
ATOM 2611 O O . CYS A 1 369 ? 27.678 17.617 46.355 1.00 37.18 369 CYS A O 1
ATOM 2614 N N . ALA A 1 370 ? 28.572 18.690 44.592 1.00 38.01 370 ALA A N 1
ATOM 2615 C CA . ALA A 1 370 ? 27.314 18.980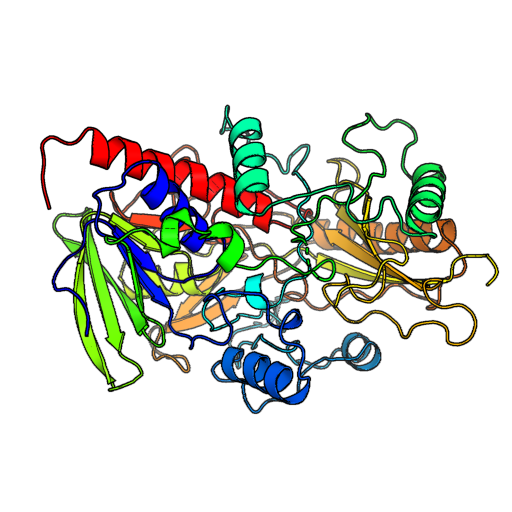 43.925 1.00 39.85 370 ALA A CA 1
ATOM 2616 C C . ALA A 1 370 ? 26.899 17.654 43.245 1.00 41.37 370 ALA A C 1
ATOM 2617 O O . ALA A 1 370 ? 27.739 16.928 42.696 1.00 41.80 370 ALA A O 1
ATOM 2619 N N . LYS A 1 371 ? 25.616 17.329 43.307 1.00 41.76 371 LYS A N 1
ATOM 2620 C CA . LYS A 1 371 ? 25.094 16.087 42.765 1.00 43.08 371 LYS A CA 1
ATOM 2621 C C . LYS A 1 371 ? 24.669 16.170 41.285 1.00 44.74 371 LYS A C 1
ATOM 2622 O O . LYS A 1 371 ? 24.358 17.242 40.769 1.00 44.97 371 LYS A O 1
ATOM 2628 N N . ASP A 1 372 ? 24.682 15.026 40.614 1.00 45.76 372 ASP A N 1
ATOM 2629 C CA . ASP A 1 372 ? 24.186 14.840 39.265 1.00 47.08 372 ASP A CA 1
ATOM 2630 C C . ASP A 1 372 ? 22.675 14.578 39.467 1.00 46.97 372 ASP A C 1
ATOM 2631 O O . ASP A 1 372 ? 22.290 13.470 39.845 1.00 46.44 372 ASP A O 1
ATOM 2636 N N . LEU A 1 373 ? 21.843 15.627 39.299 1.00 46.98 373 LEU A N 1
ATOM 2637 C CA . LEU A 1 373 ? 20.401 15.590 39.552 1.00 47.82 373 LEU A CA 1
ATOM 2638 C C . LEU A 1 373 ? 19.658 14.553 38.743 1.00 49.08 373 LEU A C 1
ATOM 2639 O O . LEU A 1 373 ? 19.766 14.529 37.509 1.00 50.04 373 LEU A O 1
ATOM 2644 N N . GLN A 1 374 ? 18.943 13.660 39.445 1.00 49.18 374 GLN A N 1
ATOM 2645 C CA . GLN A 1 374 ? 18.171 12.589 38.819 1.00 50.94 374 GLN A CA 1
ATOM 2646 C C . GLN A 1 374 ? 16.730 12.546 39.343 1.00 52.17 374 GLN A C 1
ATOM 2647 O O . GLN A 1 374 ? 16.497 12.653 40.551 1.00 51.91 374 GLN A O 1
ATOM 2653 N N . ARG A 1 375 ? 15.772 12.353 38.435 1.00 52.96 375 ARG A N 1
ATOM 2654 C CA . ARG A 1 375 ? 14.363 12.273 38.810 1.00 54.28 375 ARG A CA 1
ATOM 2655 C C . ARG A 1 375 ? 14.086 11.076 39.716 1.00 54.89 375 ARG A C 1
ATOM 2656 O O . ARG A 1 375 ? 13.267 11.176 40.626 1.00 55.15 375 ARG A O 1
ATOM 2664 N N . GLU A 1 376 ? 14.816 9.962 39.517 1.00 54.95 376 GLU A N 1
ATOM 2665 C CA . GLU A 1 376 ? 14.608 8.753 40.307 1.00 55.07 376 GLU A CA 1
ATOM 2666 C C . GLU A 1 376 ? 15.234 8.789 41.693 1.00 53.87 376 GLU A C 1
ATOM 2667 O O . GLU A 1 376 ? 15.005 7.868 42.462 1.00 54.11 376 GLU A O 1
ATOM 2673 N N . ASP A 1 377 ? 16.010 9.831 42.028 1.00 52.72 377 ASP A N 1
ATOM 2674 C CA . ASP A 1 377 ? 16.533 9.997 43.387 1.00 51.72 377 ASP A CA 1
ATOM 2675 C C . ASP A 1 377 ? 15.390 10.676 44.116 1.00 50.77 377 ASP A C 1
ATOM 2676 O O . ASP A 1 377 ? 15.034 11.806 43.770 1.00 49.97 377 ASP A O 1
ATOM 2681 N N . ARG A 1 378 ? 14.787 9.982 45.088 1.00 50.17 378 ARG A N 1
ATOM 2682 C CA . ARG A 1 378 ? 13.608 10.498 45.728 1.00 49.76 378 ARG A CA 1
ATOM 2683 C C . ARG A 1 378 ? 13.344 9.990 47.122 1.00 48.79 378 ARG A C 1
ATOM 2684 O O . ARG A 1 378 ? 13.901 8.989 47.562 1.00 48.21 378 ARG A O 1
ATOM 2692 N N . VAL A 1 379 ? 12.446 10.690 47.811 1.00 48.49 379 VAL A N 1
ATOM 2693 C CA . VAL A 1 379 ? 11.901 10.223 49.055 1.00 48.64 379 VAL A CA 1
ATOM 2694 C C . VAL A 1 379 ? 10.430 9.920 48.726 1.00 49.68 379 VAL A C 1
ATOM 2695 O O . VAL A 1 379 ? 9.705 10.782 48.232 1.00 49.21 379 VAL A O 1
ATOM 2699 N N . ALA A 1 380 ? 10.053 8.650 48.850 1.00 50.93 380 ALA A N 1
ATOM 2700 C CA . ALA A 1 380 ? 8.704 8.133 48.607 1.00 52.73 380 ALA A CA 1
ATOM 2701 C C . ALA A 1 380 ? 8.015 7.818 49.958 1.00 54.74 380 ALA A C 1
ATOM 2702 O O . ALA A 1 380 ? 8.688 7.724 50.988 1.00 54.98 380 ALA A O 1
ATOM 2704 N N . PHE A 1 381 ? 6.684 7.696 49.963 1.00 55.71 381 PHE A N 1
ATOM 2705 C CA . PHE A 1 381 ? 5.944 7.457 51.202 1.00 57.58 381 PHE A CA 1
ATOM 2706 C C . PHE A 1 381 ? 4.975 6.289 51.070 1.00 60.41 381 PHE A C 1
ATOM 2707 O O . PHE A 1 381 ? 4.370 6.099 50.013 1.00 60.81 381 PHE A O 1
ATOM 2715 N N . ASP A 1 382 ? 4.868 5.474 52.127 1.00 62.37 382 ASP A N 1
ATOM 2716 C CA . ASP A 1 382 ? 4.002 4.297 52.133 1.00 65.05 382 ASP A CA 1
ATOM 2717 C C . ASP A 1 382 ? 2.924 4.466 53.185 1.00 66.64 382 ASP A C 1
ATOM 2718 O O . ASP A 1 382 ? 3.241 4.509 54.372 1.00 67.01 382 ASP A O 1
ATOM 2723 N N . ASP A 1 383 ? 1.658 4.545 52.758 1.00 67.41 383 ASP A N 1
ATOM 2724 C CA . ASP A 1 383 ? 0.501 4.687 53.651 1.00 68.82 383 ASP A CA 1
ATOM 2725 C C . ASP A 1 383 ? 0.237 3.438 54.510 1.00 68.96 383 ASP A C 1
ATOM 2726 O O . ASP A 1 383 ? -0.374 3.550 55.569 1.00 69.09 383 ASP A O 1
ATOM 2731 N N . ASP A 1 384 ? 0.694 2.260 54.071 1.00 68.99 384 ASP A N 1
ATOM 2732 C CA . ASP A 1 384 ? 0.498 1.024 54.839 1.00 69.82 384 ASP A CA 1
ATOM 2733 C C . ASP A 1 384 ? 1.409 0.923 56.074 1.00 69.75 384 ASP A C 1
ATOM 2734 O O . ASP A 1 384 ? 1.075 0.201 57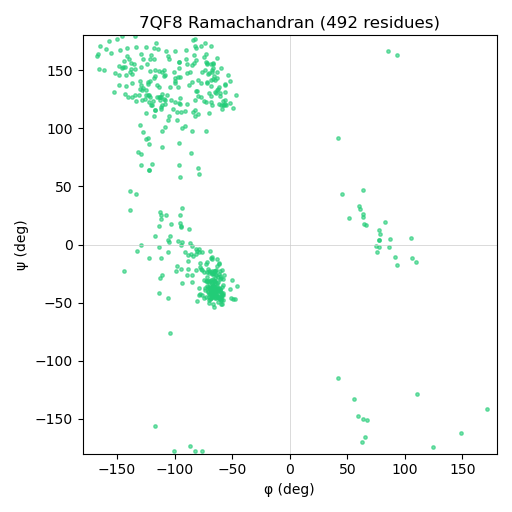.019 1.00 69.80 384 ASP A O 1
ATOM 2739 N N . THR A 1 385 ? 2.549 1.641 56.069 1.00 69.10 385 THR A N 1
ATOM 2740 C CA . THR A 1 385 ? 3.482 1.656 57.198 1.00 68.85 385 THR A CA 1
ATOM 2741 C C . THR A 1 385 ? 3.548 3.064 57.794 1.00 67.73 385 THR A C 1
ATOM 2742 O O . THR A 1 385 ? 3.754 4.020 57.058 1.00 67.48 385 THR A O 1
ATOM 2746 N N . ARG A 1 386 ? 3.345 3.201 59.116 1.00 66.95 386 ARG A N 1
ATOM 2747 C CA . ARG A 1 386 ? 3.396 4.504 59.784 1.00 66.57 386 ARG A CA 1
ATOM 2748 C C . ARG A 1 386 ? 4.650 4.647 60.649 1.00 64.97 386 ARG A C 1
ATOM 2749 O O . ARG A 1 386 ? 5.113 3.661 61.217 1.00 65.52 386 ARG A O 1
ATOM 2757 N N . ASP A 1 387 ? 5.206 5.866 60.752 1.00 62.78 387 ASP A N 1
ATOM 2758 C CA . ASP A 1 387 ? 6.417 6.085 61.549 1.00 61.24 387 ASP A CA 1
ATOM 2759 C C . ASP A 1 387 ? 6.103 6.368 63.057 1.00 59.69 387 ASP A C 1
ATOM 2760 O O . ASP A 1 387 ? 4.944 6.262 63.455 1.00 58.73 387 ASP A O 1
ATOM 2765 N N . SER A 1 388 ? 7.130 6.725 63.880 1.00 59.19 388 SER A N 1
ATOM 2766 C CA . SER A 1 388 ? 6.982 7.035 65.311 1.00 59.06 388 SER A CA 1
ATOM 2767 C C . SER A 1 388 ? 5.988 8.169 65.588 1.00 58.41 388 SER A C 1
ATOM 2768 O O . SER A 1 388 ? 5.410 8.215 66.672 1.00 58.89 388 SER A O 1
ATOM 2771 N N . TYR A 1 389 ? 5.786 9.072 64.618 1.00 57.29 389 TYR A N 1
ATOM 2772 C CA . TYR A 1 389 ? 4.809 10.153 64.753 1.00 57.07 389 TYR A CA 1
ATOM 2773 C C . TYR A 1 389 ? 3.425 9.818 64.146 1.00 56.66 389 TYR A C 1
ATOM 2774 O O . TYR A 1 389 ? 2.535 10.655 64.180 1.00 57.14 389 TYR A O 1
ATOM 2783 N N . GLY A 1 390 ? 3.257 8.631 63.577 1.00 55.72 390 GLY A N 1
ATOM 2784 C CA . GLY A 1 390 ? 1.994 8.234 62.963 1.00 55.46 390 GLY A CA 1
ATOM 2785 C C . GLY A 1 390 ? 1.806 8.737 61.541 1.00 54.78 390 GLY A C 1
ATOM 2786 O O . GLY A 1 390 ? 0.684 8.763 61.032 1.00 55.12 390 GLY A O 1
ATOM 2787 N N . LEU A 1 391 ? 2.899 9.109 60.874 1.00 53.63 391 LEU A N 1
ATOM 2788 C CA . LEU A 1 391 ? 2.829 9.623 59.509 1.00 53.20 391 LEU A CA 1
ATOM 2789 C C . LEU A 1 391 ? 3.304 8.574 58.488 1.00 52.99 391 LEU A C 1
ATOM 2790 O O . LEU A 1 391 ? 3.982 7.622 58.868 1.00 52.94 391 LEU A O 1
ATOM 2795 N N . PRO A 1 392 ? 2.943 8.697 57.193 1.00 52.77 392 PRO A N 1
ATOM 2796 C CA . PRO A 1 392 ? 3.395 7.695 56.206 1.00 52.75 392 PRO A CA 1
ATOM 2797 C C . PRO A 1 392 ? 4.916 7.521 56.185 1.00 53.44 392 PRO A C 1
ATOM 2798 O O . PRO A 1 392 ? 5.635 8.497 55.978 1.00 53.66 392 PRO A O 1
ATOM 2802 N N . ALA A 1 393 ? 5.407 6.296 56.456 1.00 53.44 393 ALA A N 1
ATOM 2803 C CA . ALA A 1 393 ? 6.840 6.015 56.516 1.00 54.15 393 ALA A CA 1
ATOM 2804 C C . ALA A 1 393 ? 7.621 6.445 55.280 1.00 54.76 393 ALA A C 1
ATOM 2805 O O . ALA A 1 393 ? 7.126 6.376 54.159 1.00 55.32 393 ALA A O 1
ATOM 2807 N N . MET A 1 394 ? 8.858 6.873 55.492 1.00 54.58 394 MET A N 1
ATOM 2808 C CA . MET A 1 394 ? 9.729 7.320 54.416 1.00 54.42 394 MET A CA 1
ATOM 2809 C C . MET A 1 394 ? 10.451 6.150 53.774 1.00 54.03 394 MET A C 1
ATOM 2810 O O . MET A 1 394 ? 10.883 5.234 54.477 1.00 54.01 394 MET A O 1
ATOM 2815 N N . ARG A 1 395 ? 10.572 6.187 52.429 1.00 53.68 395 ARG A N 1
ATOM 2816 C CA . ARG A 1 395 ? 11.260 5.215 51.573 1.00 53.60 395 ARG A CA 1
ATOM 2817 C C . ARG A 1 395 ? 12.263 6.074 50.796 1.00 52.79 395 ARG A C 1
ATOM 2818 O O . ARG A 1 395 ? 11.832 6.897 50.003 1.00 52.59 395 ARG A O 1
ATOM 2826 N N . ILE A 1 396 ? 13.582 5.912 51.011 1.00 51.87 396 ILE A N 1
ATOM 2827 C CA . ILE A 1 396 ? 14.575 6.714 50.296 1.00 51.09 396 ILE A CA 1
ATOM 2828 C C . ILE A 1 396 ? 15.208 5.924 49.155 1.00 50.56 396 ILE A C 1
ATOM 2829 O O . ILE A 1 396 ? 15.848 4.906 49.389 1.00 50.46 396 ILE A O 1
ATOM 2834 N N . HIS A 1 397 ? 15.000 6.386 47.922 1.00 50.40 397 HIS A N 1
ATOM 2835 C CA . HIS A 1 397 ? 15.585 5.801 46.724 1.00 51.34 397 HIS A CA 1
ATOM 2836 C C . HIS A 1 397 ? 16.681 6.760 46.303 1.00 51.99 397 HIS A C 1
ATOM 2837 O O . HIS A 1 397 ? 16.390 7.891 45.928 1.00 52.53 397 HIS A O 1
ATOM 2844 N N . TYR A 1 398 ? 17.939 6.369 46.497 1.00 51.49 398 TYR A N 1
ATOM 2845 C CA . TYR A 1 398 ? 19.059 7.262 46.228 1.00 51.12 398 TYR A CA 1
ATOM 2846 C C . TYR A 1 398 ? 20.223 6.500 45.638 1.00 52.57 398 TYR A C 1
ATOM 2847 O O . TYR A 1 398 ? 20.527 5.404 46.103 1.00 53.05 398 TYR A O 1
ATOM 2856 N N . ARG A 1 399 ? 20.865 7.057 44.601 1.00 53.04 399 ARG A N 1
ATOM 2857 C CA . ARG A 1 399 ? 21.970 6.369 43.955 1.00 53.85 399 ARG A CA 1
ATOM 2858 C C . ARG A 1 399 ? 22.973 7.319 43.305 1.00 53.81 399 ARG A C 1
ATOM 2859 O O . ARG A 1 399 ? 22.592 8.219 42.555 1.00 54.19 399 ARG A O 1
ATOM 2867 N N . LEU A 1 400 ? 24.258 7.099 43.575 1.00 53.12 400 LEU A N 1
ATOM 2868 C CA . LEU A 1 400 ? 25.309 7.892 42.964 1.00 52.79 400 LEU A CA 1
ATOM 2869 C C . LEU A 1 400 ? 25.542 7.354 41.556 1.00 53.64 400 LEU A C 1
ATOM 2870 O O . LEU A 1 400 ? 25.679 6.144 41.371 1.00 53.50 400 LEU A O 1
ATOM 2875 N N . THR A 1 401 ? 25.518 8.235 40.555 1.00 54.13 401 THR A N 1
ATOM 2876 C CA . THR A 1 401 ? 25.751 7.847 39.165 1.00 55.12 401 THR A CA 1
ATOM 2877 C C . THR A 1 401 ? 27.290 7.754 38.906 1.00 54.65 401 THR A C 1
ATOM 2878 O O . THR A 1 401 ? 28.077 7.969 39.836 1.00 54.45 401 THR A O 1
ATOM 2882 N N . GLU A 1 402 ? 27.704 7.452 37.653 1.00 53.95 402 GLU A N 1
ATOM 2883 C CA . GLU A 1 402 ? 29.098 7.387 37.236 1.00 54.15 402 GLU A CA 1
ATOM 2884 C C . GLU A 1 402 ? 29.725 8.768 37.431 1.00 52.75 402 GLU A C 1
ATOM 2885 O O . GLU A 1 402 ? 30.802 8.863 38.012 1.00 52.40 402 GLU A O 1
ATOM 2891 N N . ARG A 1 403 ? 29.014 9.842 36.999 1.00 51.63 403 ARG A N 1
ATOM 2892 C CA . ARG A 1 403 ? 29.473 11.225 37.138 1.00 50.96 403 ARG A CA 1
ATOM 2893 C C . ARG A 1 403 ? 29.698 11.547 38.621 1.00 48.58 403 ARG A C 1
ATOM 2894 O O . ARG A 1 403 ? 30.725 12.126 38.963 1.00 48.67 403 ARG A O 1
ATOM 2902 N N . ASP A 1 404 ? 28.776 11.126 39.504 1.00 46.51 404 ASP A N 1
ATOM 2903 C CA . ASP A 1 404 ? 28.904 11.381 40.951 1.00 45.27 404 ASP A CA 1
ATOM 2904 C C . ASP A 1 404 ? 30.165 10.766 41.539 1.00 44.67 404 ASP A C 1
ATOM 2905 O O . ASP A 1 404 ? 30.843 11.398 42.349 1.00 44.30 404 ASP A O 1
ATOM 2910 N N . HIS A 1 405 ? 30.481 9.531 41.127 1.00 44.52 405 HIS A N 1
ATOM 2911 C CA . HIS A 1 405 ? 31.691 8.859 41.571 1.00 44.69 405 HIS A CA 1
ATOM 2912 C C . HIS A 1 405 ? 32.963 9.538 41.050 1.00 44.78 405 HIS A C 1
ATOM 2913 O O . HIS A 1 405 ? 33.956 9.582 41.767 1.00 44.57 405 HIS A O 1
ATOM 2920 N N . VAL A 1 406 ? 32.936 10.080 39.826 1.00 44.78 406 VAL A N 1
ATOM 2921 C CA . VAL A 1 406 ? 34.101 10.776 39.281 1.00 45.09 406 VAL A CA 1
ATOM 2922 C C . VAL A 1 406 ? 34.330 12.072 40.100 1.00 43.63 406 VAL A C 1
ATOM 2923 O O . VAL A 1 406 ? 35.467 12.371 40.478 1.00 43.50 406 VAL A O 1
ATOM 2927 N N . VAL A 1 407 ? 33.250 12.821 40.378 1.00 41.64 407 VAL A N 1
ATOM 2928 C CA . VAL A 1 407 ? 33.342 14.061 41.141 1.00 41.42 407 VAL A CA 1
ATOM 2929 C C . VAL A 1 407 ? 33.831 13.793 42.570 1.00 41.75 407 VAL A C 1
ATOM 2930 O O . VAL A 1 407 ? 34.706 14.506 43.075 1.00 41.80 407 VAL A O 1
ATOM 2934 N N . LEU A 1 408 ? 33.295 12.751 43.202 1.00 41.30 408 LEU A N 1
ATOM 2935 C CA . LEU A 1 408 ? 33.696 12.409 44.564 1.00 41.77 408 LEU A CA 1
ATOM 2936 C C . LEU A 1 408 ? 35.177 11.967 44.625 1.00 41.49 408 LEU A C 1
ATOM 2937 O O . LEU A 1 408 ? 35.855 12.254 45.604 1.00 40.61 408 LEU A O 1
ATOM 2942 N N . ASP A 1 409 ? 35.681 11.337 43.549 1.00 41.62 409 ASP A N 1
ATOM 2943 C CA . ASP A 1 409 ? 37.084 10.941 43.440 1.00 42.64 409 ASP A CA 1
ATOM 2944 C C . ASP A 1 409 ? 37.977 12.175 43.324 1.00 42.67 409 ASP A C 1
ATOM 2945 O O . ASP A 1 409 ? 39.022 12.223 43.961 1.00 42.79 409 ASP A O 1
ATOM 2950 N N . ARG A 1 410 ? 37.547 13.187 42.545 1.00 42.08 410 ARG A N 1
ATOM 2951 C CA . ARG A 1 410 ? 38.275 14.446 42.436 1.00 41.52 410 ARG A CA 1
ATOM 2952 C C . ARG A 1 410 ? 38.304 15.155 43.803 1.00 40.80 410 ARG A C 1
ATOM 2953 O O . ARG A 1 410 ? 39.311 15.785 44.136 1.00 40.69 410 ARG A O 1
ATOM 2961 N N . ALA A 1 411 ? 37.209 15.047 44.589 1.00 40.08 411 ALA A N 1
ATOM 2962 C CA . ALA A 1 411 ? 37.122 15.660 45.909 1.00 40.55 411 ALA A CA 1
ATOM 2963 C C . ALA A 1 411 ? 38.066 15.004 46.892 1.00 40.73 411 ALA A C 1
ATOM 2964 O O . ALA A 1 411 ? 38.707 15.702 47.673 1.00 40.98 411 ALA A O 1
ATOM 2966 N N . ARG A 1 412 ? 38.224 13.676 46.809 1.00 41.15 412 ARG A N 1
ATOM 2967 C CA . ARG A 1 412 ? 39.180 12.971 47.651 1.00 42.23 412 ARG A CA 1
ATOM 2968 C C . ARG A 1 412 ? 40.629 13.420 47.342 1.00 41.99 412 ARG A C 1
ATOM 2969 O O . ARG A 1 412 ? 41.425 13.540 48.268 1.00 42.21 412 ARG A O 1
ATOM 2977 N N . GLN A 1 413 ? 40.952 13.689 46.060 1.00 41.16 413 GLN A N 1
ATOM 2978 C CA . GLN A 1 413 ? 42.275 14.172 45.653 1.00 42.27 413 GLN A CA 1
ATOM 2979 C C . GLN A 1 413 ? 42.488 15.604 46.139 1.00 41.98 413 GLN A C 1
ATOM 2980 O O . GLN A 1 413 ? 43.562 15.916 46.643 1.00 41.37 413 GLN A O 1
ATOM 2986 N N . GLU A 1 414 ? 41.456 16.482 45.954 1.00 41.42 414 GLU A N 1
ATOM 2987 C CA . GLU A 1 414 ? 41.523 17.894 46.311 1.00 41.11 414 GLU A CA 1
ATOM 2988 C C . GLU A 1 414 ? 41.689 18.114 47.813 1.00 40.40 414 GLU A C 1
ATOM 2989 O O . GLU A 1 414 ? 42.503 18.947 48.210 1.00 40.87 414 GLU A O 1
ATOM 2995 N N . ILE A 1 415 ? 40.955 17.361 48.642 1.00 39.07 415 ILE A N 1
ATOM 2996 C CA . ILE A 1 415 ? 41.060 17.535 50.091 1.00 38.86 415 ILE A CA 1
ATOM 2997 C C . ILE A 1 415 ? 42.492 17.209 50.598 1.00 39.29 415 ILE A C 1
ATOM 2998 O O . ILE A 1 415 ? 42.957 17.858 51.527 1.00 39.13 415 ILE A O 1
ATOM 3003 N N . VAL A 1 416 ? 43.196 16.259 49.955 1.00 40.05 416 VAL A N 1
ATOM 3004 C CA . VAL A 1 416 ? 44.568 15.904 50.316 1.00 41.43 416 VAL A CA 1
ATOM 3005 C C . VAL A 1 416 ? 45.531 17.035 49.908 1.00 43.09 416 VAL A C 1
ATOM 3006 O O . VAL A 1 416 ? 46.393 17.414 50.698 1.00 43.52 416 VAL A O 1
ATOM 3010 N N . ARG A 1 417 ? 45.304 17.640 48.727 1.00 43.60 417 ARG A N 1
ATOM 3011 C CA . ARG A 1 417 ? 46.080 18.767 48.218 1.00 44.97 417 ARG A CA 1
ATOM 3012 C C . ARG A 1 417 ? 45.963 19.950 49.211 1.00 44.33 417 ARG A C 1
ATOM 3013 O O . ARG A 1 417 ? 46.978 20.528 49.601 1.00 44.47 417 ARG A O 1
ATOM 3021 N N . LEU A 1 418 ? 44.744 20.244 49.674 1.00 43.00 418 LEU A N 1
ATOM 3022 C CA . LEU A 1 418 ? 44.496 21.314 50.639 1.00 42.45 418 LEU A CA 1
ATOM 3023 C C . LEU A 1 418 ? 45.062 20.991 52.015 1.00 42.49 418 LEU A C 1
ATOM 3024 O O . LEU A 1 418 ? 45.554 21.885 52.687 1.00 41.94 418 LEU A O 1
ATOM 3029 N N . GLY A 1 419 ? 44.966 19.736 52.430 1.00 43.25 419 GLY A N 1
ATOM 3030 C CA . GLY A 1 419 ? 45.488 19.298 53.719 1.00 44.86 419 GLY A CA 1
ATOM 3031 C C . GLY A 1 419 ? 46.997 19.414 53.781 1.00 46.58 419 GLY A C 1
ATOM 3032 O O . GLY A 1 419 ? 47.548 19.902 54.770 1.00 46.76 419 GLY A O 1
ATOM 3033 N N . LYS A 1 420 ? 47.681 19.009 52.703 1.00 47.70 420 LYS A N 1
ATOM 3034 C CA . LYS A 1 420 ? 49.133 19.110 52.621 1.00 49.51 420 LYS A CA 1
ATOM 3035 C C . LYS A 1 420 ? 49.602 20.575 52.564 1.00 51.15 420 LYS A C 1
ATOM 3036 O O . LYS A 1 420 ? 50.663 20.892 53.095 1.00 51.04 420 LYS A O 1
ATOM 3042 N N . ALA A 1 421 ? 48.790 21.459 51.957 1.00 51.99 421 ALA A N 1
ATOM 3043 C CA . ALA A 1 421 ? 49.074 22.880 51.830 1.00 53.29 421 ALA A CA 1
ATOM 3044 C C . ALA A 1 421 ? 49.055 23.608 53.174 1.00 55.00 421 ALA A C 1
ATOM 3045 O O . ALA A 1 421 ? 49.801 24.570 53.327 1.00 55.60 421 ALA A O 1
ATOM 3047 N N . VAL A 1 422 ? 48.192 23.199 54.130 1.00 55.40 422 VAL A N 1
ATOM 3048 C CA . VAL A 1 422 ? 48.193 23.869 55.441 1.00 56.32 422 VAL A CA 1
ATOM 3049 C C . VAL A 1 422 ? 49.242 23.277 56.393 1.00 56.91 422 VAL A C 1
ATOM 3050 O O . VAL A 1 422 ? 49.691 23.969 57.303 1.00 56.82 422 VAL A O 1
ATOM 3054 N N . GLY A 1 423 ? 49.609 22.015 56.193 1.00 57.36 423 GLY A N 1
ATOM 3055 C CA . GLY A 1 423 ? 50.602 21.371 57.036 1.00 58.63 423 GLY A CA 1
ATOM 3056 C C . GLY A 1 423 ? 50.775 19.882 56.837 1.00 59.57 423 GLY A C 1
ATOM 3057 O O . GLY A 1 423 ? 50.784 19.383 55.711 1.00 59.45 423 GLY A O 1
ATOM 3058 N N . GLU A 1 424 ? 50.977 19.174 57.948 1.00 60.38 424 GLU A N 1
ATOM 3059 C CA . GLU A 1 424 ? 51.198 17.732 57.966 1.00 61.36 424 GLU A CA 1
ATOM 3060 C C . GLU A 1 424 ? 49.881 17.029 58.291 1.00 61.14 424 GLU A C 1
ATOM 3061 O O . GLU A 1 424 ? 49.350 17.182 59.390 1.00 60.66 424 GLU A O 1
ATOM 3067 N N . PRO A 1 425 ? 49.336 16.263 57.338 1.00 61.38 425 PRO A N 1
ATOM 3068 C CA . PRO A 1 425 ? 48.045 15.594 57.587 1.00 62.07 425 PRO A CA 1
ATOM 3069 C C . PRO A 1 425 ? 48.078 14.584 58.727 1.00 63.03 425 PRO A C 1
ATOM 3070 O O . PRO A 1 425 ? 49.020 13.798 58.818 1.00 63.37 425 PRO A O 1
ATOM 3074 N N . LEU A 1 426 ? 47.078 14.640 59.622 1.00 63.54 426 LEU A N 1
ATOM 3075 C CA . LEU A 1 426 ? 46.958 13.706 60.750 1.00 64.93 426 LEU A CA 1
ATOM 3076 C C . LEU A 1 426 ? 46.581 12.292 60.291 1.00 65.91 426 LEU A C 1
ATOM 3077 O O . LEU A 1 426 ? 46.770 11.332 61.035 1.00 66.29 426 LEU A O 1
ATOM 3082 N N . ASP A 1 427 ? 45.945 12.178 59.131 1.00 66.09 427 ASP A N 1
ATOM 3083 C CA . ASP A 1 427 ? 45.524 10.899 58.599 1.00 66.80 427 ASP A CA 1
ATOM 3084 C C . ASP A 1 427 ? 46.159 10.695 57.244 1.00 65.89 427 ASP A C 1
ATOM 3085 O O . ASP A 1 427 ? 46.419 11.656 56.515 1.00 66.21 427 ASP A O 1
ATOM 3090 N N . GLU A 1 428 ? 46.414 9.443 56.905 1.00 64.55 428 GLU A N 1
ATOM 3091 C CA . GLU A 1 428 ? 47.026 9.114 55.627 1.00 63.60 428 GLU A CA 1
ATOM 3092 C C . GLU A 1 428 ? 46.011 9.301 54.481 1.00 61.19 428 GLU A C 1
ATOM 3093 O O . GLU A 1 428 ? 46.338 9.904 53.460 1.00 61.69 428 GLU A O 1
ATOM 3099 N N . ARG A 1 429 ? 44.772 8.814 54.671 1.00 58.18 429 ARG A N 1
ATOM 3100 C CA . ARG A 1 429 ? 43.750 8.874 53.640 1.00 56.20 429 ARG A CA 1
ATOM 3101 C C . ARG A 1 429 ? 42.516 9.708 53.978 1.00 54.79 429 ARG A C 1
ATOM 3102 O O . ARG A 1 429 ? 42.022 9.676 55.109 1.00 54.87 429 ARG A O 1
ATOM 3110 N N . PRO A 1 430 ? 41.945 10.386 52.962 1.00 52.84 430 PRO A N 1
ATOM 3111 C CA . PRO A 1 430 ? 40.682 11.103 53.184 1.00 51.71 430 PRO A CA 1
ATOM 3112 C C . PRO A 1 430 ? 39.524 10.110 53.366 1.00 50.47 430 PRO A C 1
ATOM 3113 O O . PRO A 1 430 ? 39.535 9.012 52.796 1.00 50.52 430 PRO A O 1
ATOM 3117 N N . PHE A 1 431 ? 38.548 10.473 54.193 1.00 49.27 431 PHE A N 1
ATOM 3118 C CA . PHE A 1 431 ? 37.431 9.583 54.501 1.00 49.25 431 PHE A CA 1
ATOM 3119 C C . PHE A 1 431 ? 36.093 10.057 53.920 1.00 47.83 431 PHE A C 1
ATOM 3120 O O . PHE A 1 431 ? 35.607 11.137 54.284 1.00 47.52 431 PHE A O 1
ATOM 3128 N N . VAL A 1 432 ? 35.463 9.235 53.059 1.00 46.87 432 VAL A N 1
ATOM 3129 C CA . VAL A 1 432 ? 34.138 9.575 52.541 1.00 46.23 432 VAL A CA 1
ATOM 3130 C C . VAL A 1 432 ? 33.099 9.183 53.581 1.00 45.89 432 VAL A C 1
ATOM 3131 O O . VAL A 1 432 ? 33.156 8.094 54.146 1.00 46.08 432 VAL A O 1
ATOM 3135 N N . LEU A 1 433 ? 32.180 10.095 53.870 1.00 44.90 433 LEU A N 1
ATOM 3136 C CA . LEU A 1 433 ? 31.109 9.832 54.803 1.00 45.11 433 LEU A CA 1
ATOM 3137 C C . LEU A 1 433 ? 29.916 9.182 54.089 1.00 44.37 433 LEU A C 1
ATOM 3138 O O . LEU A 1 433 ? 29.744 9.345 52.885 1.00 44.27 433 LEU A O 1
ATOM 3143 N N . PRO A 1 434 ? 29.165 8.331 54.789 1.00 44.46 434 PRO A N 1
ATOM 3144 C CA . PRO A 1 434 ? 28.019 7.660 54.146 1.00 44.50 434 PRO A CA 1
ATOM 3145 C C . PRO A 1 434 ? 26.972 8.645 53.625 1.00 44.43 434 PRO A C 1
ATOM 3146 O O . PRO A 1 434 ? 26.823 9.727 54.195 1.00 44.41 434 PRO A O 1
ATOM 3150 N N . PRO A 1 435 ? 26.205 8.292 52.566 1.00 43.88 435 PRO A N 1
ATOM 3151 C CA . PRO A 1 435 ? 25.148 9.205 52.100 1.00 42.94 435 PRO A CA 1
ATOM 3152 C C . PRO A 1 435 ? 24.158 9.566 53.216 1.00 40.86 435 PRO A C 1
ATOM 3153 O O . PRO A 1 435 ? 23.716 8.713 53.989 1.00 40.18 435 PRO A O 1
ATOM 3157 N N . GLY A 1 436 ? 23.918 10.862 53.336 1.00 39.30 436 GLY A N 1
ATOM 3158 C CA . GLY A 1 436 ? 23.084 11.463 54.365 1.00 38.31 436 GLY A CA 1
ATOM 3159 C C . GLY A 1 436 ? 23.897 12.264 55.375 1.00 36.91 436 GLY A C 1
ATOM 3160 O O . GLY A 1 436 ? 23.322 13.046 56.130 1.00 36.92 436 GLY A O 1
ATOM 3161 N N . ALA A 1 437 ? 25.245 12.080 55.399 1.00 36.09 437 ALA A N 1
ATOM 3162 C CA . ALA A 1 437 ? 26.151 12.726 56.357 1.00 36.24 437 ALA A CA 1
ATOM 3163 C C . ALA A 1 437 ? 26.176 14.217 56.289 1.00 36.26 437 ALA A C 1
ATOM 3164 O O . ALA A 1 437 ? 26.314 14.840 57.338 1.00 36.69 437 ALA A O 1
ATOM 3166 N N . SER A 1 438 ? 26.084 14.811 55.079 1.00 34.96 438 SER A N 1
ATOM 3167 C CA . SER A 1 438 ? 26.116 16.276 54.977 1.00 35.10 438 SER A CA 1
ATOM 3168 C C . SER A 1 438 ? 25.004 17.008 55.714 1.00 35.23 438 SER A C 1
ATOM 3169 O O . SER A 1 438 ? 25.199 18.176 56.027 1.00 35.48 438 SER A O 1
ATOM 3172 N N . LEU A 1 439 ? 23.828 16.360 55.910 1.00 34.83 439 LEU A N 1
ATOM 3173 C CA . LEU A 1 439 ? 22.604 16.957 56.469 1.00 35.07 439 LEU A CA 1
ATOM 3174 C C . LEU A 1 439 ? 22.063 18.072 55.561 1.00 34.20 439 LEU A C 1
ATOM 3175 O O . LEU A 1 439 ? 21.301 18.922 56.004 1.00 34.33 439 LEU A O 1
ATOM 3180 N N . HIS A 1 440 ? 22.409 18.029 54.271 1.00 33.11 440 HIS A N 1
ATOM 3181 C CA . HIS A 1 440 ? 22.031 19.035 53.327 1.00 32.82 440 HIS A CA 1
ATOM 3182 C C . HIS A 1 440 ? 21.321 18.299 52.222 1.00 34.06 440 HIS A C 1
ATOM 3183 O O . HIS A 1 440 ? 21.971 17.818 51.285 1.00 33.98 440 HIS A O 1
ATOM 3190 N N . TYR A 1 441 ? 19.992 18.162 52.351 1.00 34.89 441 TYR A N 1
ATOM 3191 C CA . TYR A 1 441 ? 19.175 17.448 51.372 1.00 36.11 441 TYR A CA 1
ATOM 3192 C C . TYR A 1 441 ? 18.383 18.496 50.639 1.00 36.69 441 TYR A C 1
ATOM 3193 O O . TYR A 1 441 ? 17.687 19.283 51.280 1.00 36.73 441 TYR A O 1
ATOM 3202 N N . GLN A 1 442 ? 18.554 18.579 49.313 1.00 36.66 442 GLN A N 1
ATOM 3203 C CA . GLN A 1 442 ? 17.848 19.579 48.519 1.00 37.81 442 GLN A CA 1
ATOM 3204 C C . GLN A 1 442 ? 16.880 18.925 47.518 1.00 39.35 442 GLN A C 1
ATOM 3205 O O . GLN A 1 442 ? 16.872 17.705 47.362 1.00 40.07 442 GLN A O 1
ATOM 3211 N N . GLY A 1 443 ? 16.088 19.742 46.835 1.00 39.90 443 GLY A N 1
ATOM 3212 C CA . GLY A 1 443 ? 15.246 19.311 45.725 1.00 40.58 443 GLY A CA 1
ATOM 3213 C C . GLY A 1 443 ? 13.930 18.578 45.926 1.00 41.13 443 GLY A C 1
ATOM 3214 O O . GLY A 1 443 ? 13.255 18.304 44.933 1.00 42.84 443 GLY A O 1
ATOM 3215 N N . THR A 1 444 ? 13.529 18.269 47.161 1.00 40.54 444 THR A N 1
ATOM 3216 C CA . THR A 1 444 ? 12.311 17.503 47.415 1.00 40.80 444 THR A CA 1
ATOM 3217 C C . THR A 1 444 ? 10.995 18.305 47.289 1.00 41.98 444 THR A C 1
ATOM 3218 O O . THR A 1 444 ? 9.940 17.701 47.163 1.00 42.79 444 THR A O 1
ATOM 3222 N N . THR A 1 445 ? 11.027 19.625 47.352 1.00 42.55 445 THR A N 1
ATOM 3223 C CA . THR A 1 445 ? 9.840 20.471 47.108 1.00 44.29 445 THR A CA 1
ATOM 3224 C C . THR A 1 445 ? 10.344 21.670 46.263 1.00 45.85 445 THR A C 1
ATOM 3225 O O . THR A 1 445 ? 10.076 22.821 46.585 1.00 46.57 445 THR A O 1
ATOM 3229 N N . ARG A 1 446 ? 11.133 21.387 45.237 1.00 46.46 446 ARG A N 1
ATOM 3230 C CA . ARG A 1 446 ? 11.881 22.379 44.492 1.00 47.98 446 ARG A CA 1
ATOM 3231 C C . ARG A 1 446 ? 11.086 23.383 43.688 1.00 48.59 446 ARG A C 1
ATOM 3232 O O . ARG A 1 446 ? 9.995 23.108 43.188 1.00 48.35 446 ARG A O 1
ATOM 3240 N N . MET A 1 447 ? 11.635 24.597 43.640 1.00 49.25 447 MET A N 1
ATOM 3241 C CA . MET A 1 447 ? 11.036 25.681 42.894 1.00 50.86 447 MET A CA 1
ATOM 3242 C C . MET A 1 447 ? 11.440 25.573 41.414 1.00 52.59 447 MET A C 1
ATOM 3243 O O . MET A 1 447 ? 12.467 24.975 41.079 1.00 51.96 447 MET A O 1
ATOM 3248 N N . GLY A 1 448 ? 10.610 26.153 40.562 1.00 54.78 448 GLY A N 1
ATOM 3249 C CA . GLY A 1 448 ? 10.791 26.197 39.121 1.00 57.70 448 GLY A CA 1
ATOM 3250 C C . GLY A 1 448 ? 10.024 27.361 38.522 1.00 61.44 448 GLY A C 1
ATOM 3251 O O . GLY A 1 448 ? 9.284 28.066 39.226 1.00 61.52 448 GLY A O 1
ATOM 3252 N N . GLU A 1 449 ? 10.188 27.576 37.213 1.00 64.21 449 GLU A N 1
ATOM 3253 C CA . GLU A 1 449 ? 9.509 28.668 36.533 1.00 66.90 449 GLU A CA 1
ATOM 3254 C C . GLU A 1 449 ? 8.054 28.328 36.242 1.00 69.41 449 GLU A C 1
ATOM 3255 O O . GLU A 1 449 ? 7.173 29.166 36.411 1.00 69.66 449 GLU A O 1
ATOM 3261 N N . THR A 1 450 ? 7.804 27.111 35.768 1.00 71.31 450 THR A N 1
ATOM 3262 C CA . THR A 1 450 ? 6.468 26.688 35.371 1.00 73.82 450 THR A CA 1
ATOM 3263 C C . THR A 1 450 ? 6.044 25.401 36.101 1.00 74.69 450 THR A C 1
ATOM 3264 O O . THR A 1 450 ? 6.864 24.760 36.768 1.00 74.96 450 THR A O 1
ATOM 3268 N N . ASP A 1 451 ? 4.761 25.027 35.986 1.00 74.62 451 ASP A N 1
ATOM 3269 C CA . ASP A 1 451 ? 4.271 23.800 36.591 1.00 74.98 451 ASP A CA 1
ATOM 3270 C C . ASP A 1 451 ? 4.284 22.704 35.522 1.00 74.87 451 ASP A C 1
ATOM 3271 O O . ASP A 1 451 ? 3.236 22.246 35.071 1.00 76.01 451 ASP A O 1
ATOM 3276 N N . ASP A 1 452 ? 5.477 22.294 35.116 1.00 73.47 452 ASP A N 1
ATOM 3277 C CA . ASP A 1 452 ? 5.659 21.285 34.074 1.00 73.03 452 ASP A CA 1
ATOM 3278 C C . ASP A 1 452 ? 5.686 19.833 34.575 1.00 72.22 452 ASP A C 1
ATOM 3279 O O . ASP A 1 452 ? 5.704 18.913 33.762 1.00 72.56 452 ASP A O 1
ATOM 3284 N N . GLY A 1 453 ? 5.736 19.635 35.885 1.00 70.95 453 GLY A N 1
ATOM 3285 C CA . GLY A 1 453 ? 5.860 18.297 36.454 1.00 70.24 453 GLY A CA 1
ATOM 3286 C C . GLY A 1 453 ? 7.254 17.998 36.992 1.00 68.97 453 GLY A C 1
ATOM 3287 O O . GLY A 1 453 ? 7.529 16.870 37.412 1.00 69.75 453 GLY A O 1
ATOM 3288 N N . GLU A 1 454 ? 8.154 19.005 36.988 1.00 66.45 454 GLU A N 1
ATOM 3289 C CA . GLU A 1 454 ? 9.518 18.886 37.506 1.00 64.32 454 GLU A CA 1
ATOM 3290 C C . GLU A 1 454 ? 9.738 19.724 38.791 1.00 61.19 454 GLU A C 1
ATOM 3291 O O . GLU A 1 454 ? 10.724 19.526 39.487 1.00 59.93 454 GLU A O 1
ATOM 3297 N N . SER A 1 455 ? 8.786 20.611 39.135 1.00 59.17 455 SER A N 1
ATOM 3298 C CA . SER A 1 455 ? 8.876 21.411 40.338 1.00 57.15 455 SER A CA 1
ATOM 3299 C C . SER A 1 455 ? 7.600 21.321 41.158 1.00 55.46 455 SER A C 1
ATOM 3300 O O . SER A 1 455 ? 6.509 21.085 40.627 1.00 55.58 455 SER A O 1
ATOM 3303 N N . VAL A 1 456 ? 7.744 21.515 42.467 1.00 53.19 456 VAL A N 1
ATOM 3304 C CA . VAL A 1 456 ? 6.631 21.488 43.387 1.00 51.49 456 VAL A CA 1
ATOM 3305 C C . VAL A 1 456 ? 6.085 22.907 43.618 1.00 50.55 456 VAL A C 1
ATOM 3306 O O . VAL A 1 456 ? 4.887 23.072 43.799 1.00 49.98 456 VAL A O 1
ATOM 3310 N N . CYS A 1 457 ? 6.949 23.929 43.591 1.00 50.05 457 CYS A N 1
ATOM 3311 C CA . CYS A 1 457 ? 6.513 25.291 43.896 1.00 49.66 457 CYS A CA 1
ATOM 3312 C C . CYS A 1 457 ? 7.017 26.336 42.910 1.00 50.18 457 CYS A C 1
ATOM 3313 O O . CYS A 1 457 ? 7.856 26.042 42.065 1.00 51.02 457 CYS A O 1
ATOM 3316 N N . SER A 1 458 ? 6.484 27.555 43.007 1.00 50.20 458 SER A N 1
ATOM 3317 C CA . SER A 1 458 ? 6.804 28.702 42.141 1.00 50.42 458 SER A CA 1
ATOM 3318 C C . SER A 1 458 ? 8.113 29.413 42.610 1.00 50.70 458 SER A C 1
ATOM 3319 O O . SER A 1 458 ? 8.582 29.112 43.718 1.00 50.68 458 SER A O 1
ATOM 3322 N N . PRO A 1 459 ? 8.617 30.460 41.902 1.00 50.29 459 PRO A N 1
ATOM 3323 C CA . PRO A 1 459 ? 9.754 31.218 42.437 1.00 50.27 459 PRO A CA 1
ATOM 3324 C C . PRO A 1 459 ? 9.472 31.909 43.780 1.00 49.60 459 PRO A C 1
ATOM 3325 O O . PRO A 1 459 ? 10.412 32.310 44.455 1.00 49.41 459 PRO A O 1
ATOM 3329 N N . ASP A 1 460 ? 8.184 32.071 44.168 1.00 48.95 460 ASP A N 1
ATOM 3330 C CA . ASP A 1 460 ? 7.859 32.642 45.480 1.00 48.71 460 ASP A CA 1
ATOM 3331 C C . ASP A 1 460 ? 7.630 31.541 46.530 1.00 46.88 460 ASP A C 1
ATOM 3332 O O . ASP A 1 460 ? 7.126 31.841 47.599 1.00 46.45 460 ASP A O 1
ATOM 3337 N N . SER A 1 461 ? 8.055 30.297 46.246 1.00 46.03 461 SER A N 1
ATOM 3338 C CA . SER A 1 461 ? 7.927 29.115 47.093 1.00 46.36 461 SER A CA 1
ATOM 3339 C C . SER A 1 461 ? 6.477 28.661 47.318 1.00 46.66 461 SER A C 1
ATOM 3340 O O . SER A 1 461 ? 6.230 27.858 48.229 1.00 45.72 461 SER A O 1
ATOM 3343 N N . GLN A 1 462 ? 5.544 29.135 46.480 1.00 46.97 462 GLN A N 1
ATOM 3344 C CA . GLN A 1 462 ? 4.124 28.788 46.580 1.00 48.09 462 GLN A CA 1
ATOM 3345 C C . GLN A 1 462 ? 3.821 27.531 45.772 1.00 48.54 462 GLN A C 1
ATOM 3346 O O . GLN A 1 462 ? 4.079 27.485 44.571 1.00 49.05 462 GLN A O 1
ATOM 3352 N N . VAL A 1 463 ? 3.314 26.489 46.442 1.00 48.71 463 VAL A N 1
ATOM 3353 C CA . VAL A 1 463 ? 3.005 25.199 45.825 1.00 49.66 463 VAL A CA 1
ATOM 3354 C C . VAL A 1 463 ? 2.048 25.385 44.659 1.00 51.92 463 VAL A C 1
ATOM 3355 O O . VAL A 1 463 ? 0.984 25.977 44.848 1.00 52.13 463 VAL A O 1
ATOM 3359 N N . TRP A 1 464 ? 2.461 24.970 43.440 1.00 52.78 464 TRP A N 1
ATOM 3360 C CA . TRP A 1 464 ? 1.657 25.158 42.233 1.00 54.92 464 TRP A CA 1
ATOM 3361 C C . TRP A 1 464 ? 0.209 24.693 42.389 1.00 55.60 464 TRP A C 1
ATOM 3362 O O . TRP A 1 464 ? -0.712 25.425 42.050 1.00 56.21 464 TRP A O 1
ATOM 3373 N N . GLN A 1 465 ? 0.029 23.498 42.950 1.00 55.91 465 GLN A N 1
ATOM 3374 C CA . GLN A 1 465 ? -1.263 22.864 43.126 1.00 57.46 465 GLN A CA 1
ATOM 3375 C C . GLN A 1 465 ? -2.176 23.546 44.154 1.00 56.94 465 GLN A C 1
ATOM 3376 O O . GLN A 1 465 ? -3.389 23.482 44.015 1.00 58.20 465 GLN A O 1
ATOM 3382 N N . VAL A 1 466 ? -1.609 24.180 45.191 1.00 55.84 466 VAL A N 1
ATOM 3383 C CA . VAL A 1 466 ? -2.413 24.782 46.252 1.00 54.99 466 VAL A CA 1
ATOM 3384 C C . VAL A 1 466 ? -2.077 26.240 46.527 1.00 54.30 466 VAL A C 1
ATOM 3385 O O . VAL A 1 466 ? -1.200 26.514 47.348 1.00 53.76 466 VAL A O 1
ATOM 3389 N N . PRO A 1 467 ? -2.826 27.208 45.946 1.00 54.05 467 PRO A N 1
ATOM 3390 C CA . PRO A 1 467 ? -2.590 28.625 46.281 1.00 53.06 467 PRO A CA 1
ATOM 3391 C C . PRO A 1 467 ? -2.708 28.871 47.781 1.00 50.71 467 PRO A C 1
ATOM 3392 O O . PRO A 1 467 ? -3.558 28.270 48.422 1.00 50.09 467 PRO A O 1
ATOM 3396 N N . GLY A 1 468 ? -1.797 29.662 48.336 1.00 49.30 468 GLY A N 1
ATOM 3397 C CA . GLY A 1 468 ? -1.804 29.924 49.771 1.00 48.57 468 GLY A CA 1
ATOM 3398 C C . GLY A 1 468 ? -0.918 28.985 50.568 1.00 47.29 468 GLY A C 1
ATOM 3399 O O . GLY A 1 468 ? -0.642 29.249 51.735 1.00 46.53 468 GLY A O 1
ATOM 3400 N N . LEU A 1 469 ? -0.536 27.843 49.973 1.00 46.71 469 LEU A N 1
ATOM 3401 C CA . LEU A 1 469 ? 0.353 26.862 50.589 1.00 46.67 469 LEU A CA 1
ATOM 3402 C C . LEU A 1 469 ? 1.768 27.162 50.093 1.00 45.75 469 LEU A C 1
ATOM 3403 O O . LEU A 1 469 ? 2.006 27.184 48.879 1.00 46.19 469 LEU A O 1
ATOM 3408 N N . PHE A 1 470 ? 2.677 27.447 51.017 1.00 44.55 470 PHE A N 1
ATOM 3409 C CA . PHE A 1 470 ? 4.070 27.766 50.727 1.00 43.76 470 PHE A CA 1
ATOM 3410 C C . PHE A 1 470 ? 4.992 26.730 51.356 1.00 42.03 470 PHE A C 1
ATOM 3411 O O . PHE A 1 470 ? 4.733 26.264 52.463 1.00 41.47 470 PHE A O 1
ATOM 3419 N N . VAL A 1 471 ? 6.080 26.380 50.672 1.00 40.64 471 VAL A N 1
ATOM 3420 C CA . VAL A 1 471 ? 7.066 25.437 51.226 1.00 40.39 471 VAL A CA 1
ATOM 3421 C C . VAL A 1 471 ? 8.379 26.173 51.580 1.00 39.78 471 VAL A C 1
ATOM 3422 O O . VAL A 1 471 ? 8.727 27.192 50.967 1.00 39.55 471 VAL A O 1
ATOM 3426 N N . ALA A 1 472 ? 9.092 25.670 52.584 1.00 38.88 472 ALA A N 1
ATOM 3427 C CA . ALA A 1 472 ? 10.335 26.276 53.025 1.00 38.21 472 ALA A CA 1
ATOM 3428 C C . ALA A 1 472 ? 11.396 25.235 53.339 1.00 37.93 472 ALA A C 1
ATOM 3429 O O . ALA A 1 472 ? 11.080 24.146 53.849 1.00 39.07 472 ALA A O 1
ATOM 3431 N N . GLY A 1 473 ? 12.656 25.596 53.109 1.00 36.23 473 GLY A N 1
ATOM 3432 C CA . GLY A 1 473 ? 13.772 24.738 53.468 1.00 35.59 473 GLY A CA 1
ATOM 3433 C C . GLY A 1 473 ? 14.721 24.377 52.362 1.00 35.09 473 GLY A C 1
ATOM 3434 O O . GLY A 1 473 ? 14.593 24.869 51.229 1.00 35.11 473 GLY A O 1
ATOM 3435 N N . ASN A 1 474 ? 15.689 23.479 52.683 1.00 34.36 474 ASN A N 1
ATOM 3436 C CA . ASN A 1 474 ? 16.653 23.032 51.693 1.00 33.68 474 ASN A CA 1
ATOM 3437 C C . ASN A 1 474 ? 15.988 22.305 50.516 1.00 34.35 474 ASN A C 1
ATOM 3438 O O . ASN A 1 474 ? 16.479 22.395 49.388 1.00 33.68 474 ASN A O 1
ATOM 3443 N N . GLY A 1 475 ? 14.830 21.675 50.763 1.00 35.45 475 GLY A N 1
ATOM 3444 C CA . GLY A 1 475 ? 14.030 21.012 49.741 1.00 35.10 475 GLY A CA 1
ATOM 3445 C C . GLY A 1 475 ? 13.592 21.945 48.629 1.00 35.80 475 GLY A C 1
ATOM 3446 O O . GLY A 1 475 ? 13.289 21.481 47.537 1.00 36.32 475 GLY A O 1
ATOM 3447 N N . VAL A 1 476 ? 13.555 23.259 48.878 1.00 35.79 476 VAL A N 1
ATOM 3448 C CA . VAL A 1 476 ? 13.133 24.227 47.878 1.00 36.44 476 VAL A CA 1
ATOM 3449 C C . VAL A 1 476 ? 14.202 24.438 46.801 1.00 37.48 476 VAL A C 1
ATOM 3450 O O . VAL A 1 476 ? 13.863 24.716 45.660 1.00 36.18 476 VAL A O 1
ATOM 3454 N N . ILE A 1 477 ? 15.504 24.291 47.158 1.00 39.09 477 ILE A N 1
ATOM 3455 C CA . ILE A 1 477 ? 16.587 24.487 46.194 1.00 39.20 477 ILE A CA 1
ATOM 3456 C C . ILE A 1 477 ? 16.536 23.506 45.008 1.00 40.02 477 ILE A C 1
ATOM 3457 O O . ILE A 1 477 ? 16.611 22.294 45.199 1.00 40.48 477 ILE A O 1
ATOM 3462 N N . PRO A 1 478 ? 16.438 24.033 43.768 1.00 40.11 478 PRO A N 1
ATOM 3463 C CA . PRO A 1 478 ? 16.377 23.155 42.582 1.00 41.09 478 PRO A CA 1
ATOM 3464 C C . PRO A 1 478 ? 17.696 22.872 41.877 1.00 41.81 478 PRO A C 1
ATOM 3465 O O . PRO A 1 478 ? 17.792 21.927 41.100 1.00 41.70 478 PRO A O 1
ATOM 3469 N N . THR A 1 479 ? 18.697 23.725 42.081 1.00 41.80 479 THR A N 1
ATOM 3470 C CA . THR A 1 479 ? 19.980 23.601 41.414 1.00 41.41 479 THR A CA 1
ATOM 3471 C C . THR A 1 479 ? 20.869 22.495 42.033 1.00 41.05 479 THR A C 1
ATOM 3472 O O . THR A 1 479 ? 20.557 21.950 43.103 1.00 41.62 479 THR A O 1
ATOM 3476 N N . ALA A 1 480 ? 21.974 22.183 41.370 1.00 40.17 480 ALA A N 1
ATOM 3477 C CA . ALA A 1 480 ? 22.970 21.229 41.842 1.00 39.74 480 ALA A CA 1
ATOM 3478 C C . ALA A 1 480 ? 23.998 22.024 42.642 1.00 39.32 480 ALA A C 1
ATOM 3479 O O . ALA A 1 480 ? 24.864 22.673 42.054 1.00 41.02 480 ALA A O 1
ATOM 3481 N N . THR A 1 481 ? 23.907 21.970 43.980 1.00 37.80 481 THR A N 1
ATOM 3482 C CA . THR A 1 481 ? 24.783 22.741 44.877 1.00 36.90 481 THR A CA 1
ATOM 3483 C C . THR A 1 481 ? 25.733 21.927 45.730 1.00 35.51 481 THR A C 1
ATOM 3484 O O . THR A 1 481 ? 25.464 20.788 46.082 1.00 35.35 481 THR A O 1
ATOM 3488 N N . ALA A 1 482 ? 26.876 22.519 46.033 1.00 34.56 482 ALA A N 1
ATOM 3489 C CA . ALA A 1 482 ? 27.871 21.919 46.907 1.00 34.08 482 ALA A CA 1
ATOM 3490 C C . ALA A 1 482 ? 27.978 22.726 48.227 1.00 33.10 482 ALA A C 1
ATOM 3491 O O . ALA A 1 482 ? 28.300 22.155 49.260 1.00 32.82 482 ALA A O 1
ATOM 3493 N N . CYS A 1 483 ? 27.693 24.044 48.192 1.00 32.79 483 CYS A N 1
ATOM 3494 C CA . CYS A 1 483 ? 27.839 24.885 49.360 1.00 33.28 483 CYS A CA 1
ATOM 3495 C C . CYS A 1 483 ? 26.763 24.629 50.443 1.00 32.51 483 CYS A C 1
ATOM 3496 O O . CYS A 1 483 ? 25.681 24.145 50.152 1.00 32.54 483 CYS A O 1
ATOM 3499 N N . ASN A 1 484 ? 27.059 24.961 51.697 1.00 32.48 484 ASN A N 1
ATOM 3500 C CA . ASN A 1 484 ? 26.086 24.802 52.811 1.00 32.16 484 ASN A CA 1
ATOM 3501 C C . ASN A 1 484 ? 24.792 25.591 52.470 1.00 31.33 484 ASN A C 1
ATOM 3502 O O . ASN A 1 484 ? 24.860 26.754 52.084 1.00 30.85 484 ASN A O 1
ATOM 3507 N N . PRO A 1 485 ? 23.634 24.909 52.478 1.00 30.98 485 PRO A N 1
ATOM 3508 C CA . PRO A 1 485 ? 22.413 25.514 51.932 1.00 30.90 485 PRO A CA 1
ATOM 3509 C C . PRO A 1 485 ? 21.587 26.483 52.764 1.00 31.50 485 PRO A C 1
ATOM 3510 O O . PRO A 1 485 ? 20.807 27.210 52.158 1.00 32.00 485 PRO A O 1
ATOM 3514 N N . THR A 1 486 ? 21.695 26.464 54.107 1.00 31.43 486 THR A N 1
ATOM 3515 C CA . THR A 1 486 ? 20.837 27.255 54.991 1.00 32.37 486 THR A CA 1
ATOM 3516 C C . THR A 1 486 ? 20.683 28.724 54.606 1.00 33.27 486 THR A C 1
ATOM 3517 O O . THR A 1 486 ? 19.551 29.190 54.530 1.00 33.40 486 THR A O 1
ATOM 3521 N N . LEU A 1 487 ? 21.780 29.433 54.300 1.00 33.63 487 LEU A N 1
ATOM 3522 C CA . LEU A 1 487 ? 21.670 30.832 53.884 1.00 34.36 487 LEU A CA 1
ATOM 3523 C C . LEU A 1 487 ? 20.796 31.001 52.627 1.00 34.92 487 LEU A C 1
ATOM 3524 O O . LEU A 1 487 ? 19.999 31.944 52.564 1.00 34.54 487 LEU A O 1
ATOM 3529 N N . THR A 1 488 ? 20.961 30.113 51.621 1.00 34.89 488 THR A N 1
ATOM 3530 C CA . THR A 1 488 ? 20.132 30.215 50.413 1.00 35.93 488 THR A CA 1
ATOM 3531 C C . THR A 1 488 ? 18.670 29.876 50.752 1.00 36.76 488 THR A C 1
ATOM 3532 O O . THR A 1 488 ? 17.770 30.564 50.289 1.00 37.10 488 THR A O 1
ATOM 3536 N N . SER A 1 489 ? 18.437 28.828 51.566 1.00 36.18 489 SER A N 1
ATOM 3537 C CA . SER A 1 489 ? 17.074 28.437 51.911 1.00 36.77 489 SER A CA 1
ATOM 3538 C C . SER A 1 489 ? 16.334 29.578 52.649 1.00 37.02 489 SER A C 1
ATOM 3539 O O . SER A 1 489 ? 15.157 29.819 52.379 1.00 37.75 489 SER A O 1
ATOM 3542 N N . VAL A 1 490 ? 17.055 30.303 53.527 1.00 35.86 490 VAL A N 1
ATOM 3543 C CA . VAL A 1 490 ? 16.523 31.463 54.226 1.00 35.94 490 VAL A CA 1
ATOM 3544 C C . VAL A 1 490 ? 16.253 32.593 53.228 1.00 37.17 490 VAL A C 1
ATOM 3545 O O . VAL A 1 490 ? 15.186 33.201 53.289 1.00 37.60 490 VAL A O 1
ATOM 3549 N N . ALA A 1 491 ? 17.164 32.823 52.263 1.00 37.43 491 ALA A N 1
ATOM 3550 C CA . ALA A 1 491 ? 16.960 33.833 51.219 1.00 37.94 491 ALA A CA 1
ATOM 3551 C C . ALA A 1 491 ? 15.676 33.537 50.428 1.00 38.34 491 ALA A C 1
ATOM 3552 O O . ALA A 1 491 ? 14.902 34.452 50.186 1.00 38.33 491 ALA A O 1
ATOM 3554 N N . LEU A 1 492 ? 15.416 32.254 50.097 1.00 38.32 492 LEU A N 1
ATOM 3555 C CA . LEU A 1 492 ? 14.181 31.872 49.401 1.00 38.19 492 LEU A CA 1
ATOM 3556 C C . LEU A 1 492 ? 12.948 32.044 50.325 1.00 37.42 492 LEU A C 1
ATOM 3557 O O . LEU A 1 492 ? 11.894 32.488 49.868 1.00 37.01 492 LEU A O 1
ATOM 3562 N N . ALA A 1 493 ? 13.105 31.757 51.635 1.00 36.46 493 ALA A N 1
ATOM 3563 C CA . ALA A 1 493 ? 12.024 31.946 52.593 1.00 36.72 493 ALA A CA 1
ATOM 3564 C C . ALA A 1 493 ? 11.616 33.412 52.667 1.00 38.06 493 ALA A C 1
ATOM 3565 O O . ALA A 1 493 ? 10.429 33.706 52.697 1.00 36.96 493 ALA A O 1
ATOM 3567 N N . VAL A 1 494 ? 12.606 34.324 52.612 1.00 40.08 494 VAL A N 1
ATOM 3568 C CA . VAL A 1 494 ? 12.432 35.776 52.627 1.00 41.22 494 VAL A CA 1
ATOM 3569 C C . VAL A 1 494 ? 11.622 36.252 51.436 1.00 41.73 494 VAL A C 1
ATOM 3570 O O . VAL A 1 494 ? 10.781 37.138 51.591 1.00 41.48 494 VAL A O 1
ATOM 3574 N N . ARG A 1 495 ? 11.855 35.665 50.242 1.00 42.20 495 ARG A N 1
ATOM 3575 C CA . ARG A 1 495 ? 11.076 36.050 49.062 1.00 42.49 495 ARG A CA 1
ATOM 3576 C C . ARG A 1 495 ? 9.634 35.557 49.209 1.00 42.91 495 ARG A C 1
ATOM 3577 O O . ARG A 1 495 ? 8.706 36.307 48.945 1.00 43.35 495 ARG A O 1
ATOM 3585 N N . GLY A 1 496 ? 9.457 34.334 49.692 1.00 42.97 496 GLY A N 1
ATOM 3586 C CA . GLY A 1 496 ? 8.130 33.784 49.929 1.00 43.77 496 GLY A CA 1
ATOM 3587 C C . GLY A 1 496 ? 7.337 34.569 50.957 1.00 43.97 496 GLY A C 1
ATOM 3588 O O . GLY A 1 496 ? 6.165 34.873 50.737 1.00 43.93 496 GLY A O 1
ATOM 3589 N N . ALA A 1 497 ? 7.982 34.931 52.077 1.00 44.19 497 ALA A N 1
ATOM 3590 C CA . ALA A 1 497 ? 7.365 35.691 53.169 1.00 45.18 497 ALA A CA 1
ATOM 3591 C C . ALA A 1 497 ? 6.975 37.109 52.735 1.00 46.37 497 ALA A C 1
ATOM 3592 O O . ALA A 1 497 ? 5.968 37.646 53.198 1.00 45.87 497 ALA A O 1
ATOM 3594 N N . ARG A 1 498 ? 7.749 37.689 51.804 1.00 47.34 498 ARG A N 1
ATOM 3595 C CA . ARG A 1 498 ? 7.460 39.008 51.253 1.00 48.15 498 ARG A CA 1
ATOM 3596 C C . ARG A 1 498 ? 6.267 38.973 50.307 1.00 48.91 498 ARG A C 1
ATOM 3597 O O . ARG A 1 498 ? 5.555 39.968 50.220 1.00 49.88 498 ARG A O 1
ATOM 3605 N N . LYS A 1 499 ? 6.045 37.841 49.600 1.00 48.25 499 LYS A N 1
ATOM 3606 C CA . LYS A 1 499 ? 4.888 37.675 48.720 1.00 48.08 499 LYS A CA 1
ATOM 3607 C C . LYS A 1 499 ? 3.642 37.646 49.604 1.00 47.47 499 LYS A C 1
ATOM 3608 O O . LYS A 1 499 ? 2.670 38.334 49.298 1.00 47.47 499 LYS A O 1
ATOM 3614 N N . ILE A 1 500 ? 3.702 36.893 50.734 1.00 46.75 500 ILE A N 1
ATOM 3615 C CA . ILE A 1 500 ? 2.619 36.808 51.697 1.00 46.38 500 ILE A CA 1
ATOM 3616 C C . ILE A 1 500 ? 2.333 38.166 52.321 1.00 45.94 500 ILE A C 1
ATOM 3617 O O . ILE A 1 500 ? 1.184 38.572 52.334 1.00 45.98 500 ILE A O 1
ATOM 3622 N N . ALA A 1 501 ? 3.363 38.876 52.801 1.00 45.40 501 ALA A N 1
ATOM 3623 C CA . ALA A 1 501 ? 3.209 40.192 53.415 1.00 46.12 501 ALA A CA 1
ATOM 3624 C C . ALA A 1 501 ? 2.604 41.219 52.443 1.00 47.27 501 ALA A C 1
ATOM 3625 O O . ALA A 1 501 ? 1.768 42.017 52.852 1.00 47.42 501 ALA A O 1
ATOM 3627 N N . GLU A 1 502 ? 3.005 41.188 51.174 1.00 47.98 502 GLU A N 1
ATOM 3628 C CA . GLU A 1 502 ? 2.459 42.108 50.173 1.00 48.99 502 GLU A CA 1
ATOM 3629 C C . GLU A 1 502 ? 0.986 41.795 49.953 1.00 48.81 502 GLU A C 1
ATOM 3630 O O . GLU A 1 502 ? 0.188 42.706 49.830 1.00 48.45 502 GLU A O 1
ATOM 3636 N N . GLU A 1 503 ? 0.631 40.503 49.883 1.00 48.89 503 GLU A N 1
ATOM 3637 C CA . GLU A 1 503 ? -0.750 40.102 49.680 1.00 49.14 503 GLU A CA 1
ATOM 3638 C C . GLU A 1 503 ? -1.633 40.460 50.875 1.00 48.71 503 GLU A C 1
ATOM 3639 O O . GLU A 1 503 ? -2.733 40.981 50.681 1.00 49.27 503 GLU A O 1
ATOM 3645 N N . ILE A 1 504 ? -1.150 40.226 52.103 1.00 47.86 504 ILE A N 1
ATOM 3646 C CA . ILE A 1 504 ? -1.932 40.555 53.298 1.00 47.46 504 ILE A CA 1
ATOM 3647 C C . ILE A 1 504 ? -2.125 42.063 53.444 1.00 47.87 504 ILE A C 1
ATOM 3648 O O . ILE A 1 504 ? -3.250 42.509 53.609 1.00 48.31 504 ILE A O 1
ATOM 3653 N N . THR A 1 505 ? -1.040 42.843 53.380 1.00 48.12 505 THR A N 1
ATOM 3654 C CA . THR A 1 505 ? -1.130 44.294 53.528 1.00 48.28 505 THR A CA 1
ATOM 3655 C C . THR A 1 505 ? -1.921 44.971 52.406 1.00 48.77 505 THR A C 1
ATOM 3656 O O . THR A 1 505 ? -2.522 46.010 52.662 1.00 49.04 505 THR A O 1
ATOM 3660 N N . SER A 1 506 ? -1.946 44.402 51.188 1.00 49.14 506 SER A N 1
ATOM 3661 C CA . SER A 1 506 ? -2.696 45.009 50.080 1.00 50.32 506 SER A CA 1
ATOM 3662 C C . SER A 1 506 ? -4.108 44.404 49.861 1.00 52.21 506 SER A C 1
ATOM 3663 O O . SER A 1 506 ? -4.811 44.820 48.937 1.00 52.19 506 SER A O 1
ATOM 3666 N N . SER A 1 507 ? -4.536 43.450 50.712 1.00 53.65 507 SER A N 1
ATOM 3667 C CA . SER A 1 507 ? -5.847 42.827 50.551 1.00 55.03 507 SER A CA 1
ATOM 3668 C C . SER A 1 507 ? -7.005 43.642 51.068 1.00 56.67 507 SER A C 1
ATOM 3669 O O . SER A 1 507 ? -6.930 44.234 52.142 1.00 56.79 507 SER A O 1
ATOM 3672 N N . LEU A 1 508 ? -8.109 43.605 50.335 1.00 57.86 508 LEU A N 1
ATOM 3673 C CA . LEU A 1 508 ? -9.351 44.224 50.788 1.00 59.97 508 LEU A CA 1
ATOM 3674 C C . LEU A 1 508 ? -10.035 43.324 51.850 1.00 62.80 508 LEU A C 1
ATOM 3675 O O . LEU A 1 508 ? -10.850 43.821 52.624 1.00 62.96 508 LEU A O 1
ATOM 3680 N N . LEU A 1 509 ? -9.700 42.007 51.885 1.00 64.62 509 LEU A N 1
ATOM 3681 C CA . LEU A 1 509 ? -10.231 41.021 52.820 1.00 66.83 509 LEU A CA 1
ATOM 3682 C C . LEU A 1 509 ? -9.759 41.254 54.259 1.00 69.14 509 LEU A C 1
ATOM 3683 O O . LEU A 1 509 ? -8.893 42.085 54.521 1.00 69.21 509 LEU A O 1
ATOM 3688 N N . MET A 1 510 ? -10.337 40.513 55.201 1.00 71.14 510 MET A N 1
ATOM 3689 C CA . MET A 1 510 ? -9.982 40.614 56.612 1.00 73.25 510 MET A CA 1
ATOM 3690 C C . MET A 1 510 ? -9.815 39.224 57.228 1.00 75.61 510 MET A C 1
ATOM 3691 O O . MET A 1 510 ? -10.019 38.219 56.544 1.00 76.19 510 MET A O 1
ATOM 3696 N N . SER A 1 511 ? -9.469 39.157 58.526 1.00 76.94 511 SER A N 1
ATOM 3697 C CA . SER A 1 511 ? -9.310 37.897 59.245 1.00 78.51 511 SER A CA 1
ATOM 3698 C C . SER A 1 511 ? -10.670 37.254 59.543 1.00 79.75 511 SER A C 1
ATOM 3699 O O . SER A 1 511 ? -11.465 36.996 58.635 1.00 80.36 511 SER A O 1
#

Radius of gyration: 21.5 Å; Cα contacts (8 Å, |Δi|>4): 1285; chains: 1; bounding box: 67×48×48 Å

Nearest PDB structures (foldseek):
  7qf8-assembly1_A  TM=1.002E+00  e=0.000E+00  Pseudarthrobacter siccitolerans
  7qfd-assembly1_A  TM=9.992E-01  e=5.849E-94  Pseudarthrobacter siccitolerans
  7qva-assembly1_A  TM=9.883E-01  e=6.137E-95  Pseudarthrobacter siccitolerans
  7dve-assembly1_A  TM=9.615E-01  e=5.145E-85  Microbacterium trichothecenolyticum
  4mih-assembly2_H  TM=8.052E-01  e=1.954E-37  Phanerodontia chrysosporium

B-factor: mean 52.32, std 14.07, range [29.09, 107.55]